Protein AF-A0A9D4RDF7-F1 (afdb_monomer)

Radius of gyration: 35.76 Å; Cα contacts (8 Å, |Δi|>4): 966; chains: 1; bounding box: 100×53×99 Å

Foldseek 3Di:
DDDKPKQKDKDWFDFLQWAKDATPVDRQWMKTGHRNQFDDDPDRGWIKIKMWIADDVVLVLLLFADPKDKWTKIFIDTPPGWTPFFIKTKTFQTCPPVDQADLVQKWKKWDFPPPPDPLQIDTCSVVQNSVQSVVCSVVRMGIDGRDGTGTMIMMMRHDPLDPDPRVSRSVSVVVVVPPPPDPCVLQVQCLSCLQHLPPPSNVVSLPDPPHDQCDADPQQDGSLLNNLSNLNLSSNLVSLVSVHDQLGATNQQDGSLLNNLLVLNQSSNLSCVVSPNDLLRAGDPFGHGSLLSNLLNLNLSNNLVSVVSPHDQQDATLQRHGSLNSNLPRDPDLVSSLSNNVSSLVNDDLVPNDGRPNCVVVVNPAPLQVNCVSLVVDPSSPVVVQVLLLSLLVVVVVVLVVLLVLLVVDDDLLNVLLVCLQVVPVVSVVVCLVVLPNQADAGPQQDGSLLNNLLNLNLVSNLSSLVSPRDQAGATNQQDGSLLNNLLVLNQNSNVSSLVSPYDQCGAGSNRDGSLSSNVSSVSVVSNVVSVVSVVVVVVVVVVVVVVVVCVVVVDDDPPCCVVVVVVVVVD

Solvent-accessible surface area (backbone atoms only — not comparable to full-atom values): 30983 Å² total; per-residue (Å²): 132,82,85,80,70,63,43,77,46,69,53,76,70,34,45,53,74,28,53,75,49,68,45,86,83,41,80,68,30,36,39,37,31,49,62,47,24,43,80,89,55,102,56,79,55,48,42,39,36,42,34,39,33,72,54,63,58,70,60,38,18,40,69,59,22,81,80,24,32,56,20,55,37,36,36,43,45,52,66,96,58,70,48,72,36,43,37,40,36,34,39,51,42,40,63,58,90,77,56,92,62,57,47,82,29,54,42,36,36,38,24,59,67,85,56,100,54,89,58,56,41,38,75,43,41,79,77,63,29,70,70,48,41,44,52,14,51,76,68,35,42,37,73,42,61,81,54,48,73,44,26,37,36,37,34,37,29,32,67,80,67,57,90,50,64,27,59,47,51,22,51,56,60,48,56,71,72,58,78,57,96,51,98,56,52,67,51,51,50,30,37,38,20,24,41,34,55,36,60,65,58,30,51,55,37,70,69,40,88,88,61,58,68,71,47,54,52,97,61,38,41,25,28,59,34,35,7,33,46,62,64,28,54,71,44,42,55,52,41,53,75,71,62,45,71,68,82,53,50,22,71,90,19,43,30,29,59,34,40,12,27,44,74,46,39,44,71,49,42,51,53,44,46,76,73,66,45,67,57,62,53,59,25,72,84,72,56,49,34,29,59,53,34,8,38,55,66,55,27,56,71,40,42,51,52,41,50,76,69,64,36,73,64,82,53,55,40,97,85,51,51,32,53,69,53,46,35,66,70,51,42,87,50,67,68,57,35,50,53,47,50,52,58,47,57,72,72,51,64,73,92,73,68,78,75,45,72,70,42,49,76,73,69,44,89,30,67,22,41,56,50,50,52,57,40,62,72,40,80,83,32,58,79,50,44,56,68,54,49,44,54,52,48,57,50,50,57,55,53,49,51,56,37,58,53,41,54,75,76,49,69,69,70,60,26,50,50,38,48,26,32,51,75,61,41,61,71,61,44,54,63,49,59,78,52,65,81,60,53,76,44,61,44,98,34,37,41,35,42,60,45,35,11,33,67,56,57,38,51,72,56,42,54,51,43,49,76,71,67,36,67,56,74,50,46,28,78,59,35,48,32,36,52,32,42,12,31,58,71,61,33,56,66,50,36,54,51,39,51,74,72,65,36,67,69,82,51,50,22,46,70,36,46,31,27,50,49,39,6,52,67,70,64,34,56,69,49,31,49,51,54,51,52,51,52,51,53,50,52,52,50,56,52,50,51,53,53,50,58,50,36,70,74,64,77,55,87,68,92,79,52,60,70,64,53,52,55,54,67,74,74,112

Sequence (572 aa):
MDYDEVDIQAVRFLTSDGGTILSSLFPEISCEMPPGTFTSGSRSFCRVSLQVTNTDQSMVRQFMGNDAFVSPLILMEPLRRKFHAAPVIRLPLPGFGLHKIDPKSVRVLISVTGSSECNDWQDITSVVGESAVAKAAESGVILLCNVIVSGRFAVVCCDNSIMDVAETMSEMMTSRLDKSDTADQPHLDLLHAAHGGDLTALRACLASEGMDINFTNKSGQSALHLACSAGHQAIVQELLKAKADMTLISQKGNAAIHLACFHGYKEIVELLLDNGCDVNIPSKHSCFPPLYAAILETHCEVVEVLLSRGASVTWSSPDGLSLLLVAVFTTYDREKTIAILQLLLEKLDITKLEISPELKDKGFSYHGEALLHSVCTRQAAKDLIGPVRLKLANQSASLLQDDMATCEKEDGDFRKLLTACKEGNMDEIILFLENGELINRLTKGCVSCLHCACASGHMDIVEKLLKAGANVNTLTQYGFSCLYIASSAGFTDVVKMLLKAGANTDTLTHMGLTSSDIATEMGYMNIVAIIKDYMIRNEYMKTSRKSINTTEKTGKVKDKDDMAVKKCCALI

pLDDT: mean 78.2, std 16.08, range [26.44, 98.06]

Nearest PDB structures (foldseek):
  5le7-assembly1_A  TM=4.866E-01  e=1.436E-15  synthetic construct
  5ooy-assembly2_E  TM=9.410E-01  e=7.006E-09  synthetic construct
  8rci-assembly1_E  TM=9.608E-01  e=1.690E-07  synthetic construct
  8hkh-assembly2_D  TM=9.426E-01  e=1.765E-07  synthetic construct
  5hry-assembly2_E  TM=9.313E-01  e=6.695E-07  synthetic construct

InterPro domains:
  IPR000906 ZU5 domain [PS51145] (8-148)
  IPR002110 Ankyrin repeat [PF12796] (190-281)
  IPR002110 Ankyrin repeat [PF12796] (417-506)
  IPR002110 Ankyrin repeat [PR01415] (220-235)
  IPR002110 Ankyrin repeat [PR01415] (268-282)
  IPR002110 Ankyrin repeat [PS50088] (219-251)
  IPR002110 Ankyrin repeat [PS50088] (252-284)
  IPR002110 Ankyrin repeat [PS50088] (450-477)
  IPR002110 Ankyrin repeat [PS50088] (478-510)
  IPR002110 Ankyrin repeat [SM00248] (219-248)
  IPR002110 Ankyrin repeat [SM00248] (252-281)
  IPR002110 Ankyrin repeat [SM00248] (286-315)
  IPR002110 Ankyrin repeat [SM00248] (319-352)
  IPR002110 Ankyrin repeat [SM00248] (445-474)
  IPR002110 Ankyrin repeat [SM00248] (478-507)
  IPR036770 Ankyrin repeat-containing domain superfamily [G3DSA:1.25.40.20] (187-379)
  IPR036770 Ankyrin repeat-containing domain superfamily [G3DSA:1.25.40.20] (380-566)
  IPR036770 Ankyrin repeat-containing domain superfamily [SSF48403] (190-533)
  IPR039323 Ankyrin repeat domain-containing protein 45/46/60 [PTHR22677] (192-282)

Structure (mmCIF, N/CA/C/O backbone):
data_AF-A0A9D4RDF7-F1
#
_entry.id   AF-A0A9D4RDF7-F1
#
loop_
_atom_site.group_PDB
_atom_site.id
_atom_site.type_symbol
_atom_site.label_atom_id
_atom_site.label_alt_id
_atom_site.label_comp_id
_atom_site.label_asym_id
_atom_site.label_entity_id
_atom_site.label_seq_id
_atom_site.pdbx_PDB_ins_code
_atom_site.Cartn_x
_atom_site.Cartn_y
_atom_site.Cartn_z
_atom_site.occupancy
_atom_site.B_iso_or_equiv
_atom_site.auth_seq_id
_atom_site.auth_comp_id
_atom_site.auth_asym_id
_atom_site.auth_atom_id
_atom_site.pdbx_PDB_model_num
ATOM 1 N N . MET A 1 1 ? 29.448 5.415 -40.441 1.00 26.48 1 MET A N 1
ATOM 2 C CA . MET A 1 1 ? 30.619 6.313 -40.362 1.00 26.48 1 MET A CA 1
ATOM 3 C C . MET A 1 1 ? 31.426 5.862 -39.164 1.00 26.48 1 MET A C 1
ATOM 5 O O . MET A 1 1 ? 30.834 5.258 -38.281 1.00 26.48 1 MET A O 1
ATOM 9 N N . ASP A 1 2 ? 32.738 6.016 -39.246 1.00 26.44 2 ASP A N 1
ATOM 10 C CA . ASP A 1 2 ? 33.758 5.135 -38.675 1.00 26.44 2 ASP A CA 1
ATOM 11 C C . ASP A 1 2 ? 33.633 4.750 -37.190 1.00 26.44 2 ASP A C 1
ATOM 13 O O . ASP A 1 2 ? 33.156 5.503 -36.345 1.00 26.44 2 ASP A O 1
ATOM 17 N N . TYR A 1 3 ? 34.072 3.518 -36.921 1.00 33.78 3 TYR A N 1
ATOM 18 C CA . TYR A 1 3 ? 34.198 2.896 -35.605 1.00 33.78 3 TYR A CA 1
ATOM 19 C C . TYR A 1 3 ? 35.203 3.658 -34.723 1.00 33.78 3 TYR A C 1
ATOM 21 O O . TYR A 1 3 ? 36.309 3.948 -35.167 1.00 33.78 3 TYR A O 1
ATOM 29 N N . ASP A 1 4 ? 34.825 3.892 -33.461 1.00 46.47 4 ASP A N 1
ATOM 30 C CA . ASP A 1 4 ? 35.713 4.152 -32.318 1.00 46.47 4 ASP A CA 1
ATOM 31 C C . ASP A 1 4 ? 36.820 5.210 -32.528 1.00 46.47 4 ASP A C 1
ATOM 33 O O . ASP A 1 4 ? 38.013 4.918 -32.421 1.00 46.47 4 ASP A O 1
ATOM 37 N N . GLU A 1 5 ? 36.451 6.478 -32.742 1.00 54.50 5 GLU A N 1
ATOM 38 C CA . GLU A 1 5 ? 37.408 7.570 -32.518 1.00 54.50 5 GLU A CA 1
ATOM 39 C C . GLU A 1 5 ? 37.718 7.680 -31.014 1.00 54.50 5 GLU A C 1
ATOM 41 O O . GLU A 1 5 ? 36.920 8.177 -30.213 1.00 54.50 5 GLU A O 1
ATOM 46 N N . VAL A 1 6 ? 38.889 7.170 -30.623 1.00 60.66 6 VAL A N 1
ATOM 47 C CA . VAL A 1 6 ? 39.437 7.298 -29.269 1.00 60.66 6 VAL A CA 1
ATOM 48 C C . VAL A 1 6 ? 40.504 8.389 -29.271 1.00 60.66 6 VAL A C 1
ATOM 50 O O . VAL A 1 6 ? 41.552 8.244 -29.903 1.00 60.66 6 VAL A O 1
ATOM 53 N N . ASP A 1 7 ? 40.273 9.463 -28.517 1.00 67.81 7 ASP A N 1
ATOM 54 C CA . ASP A 1 7 ? 41.298 10.469 -28.243 1.00 67.81 7 ASP A CA 1
ATOM 55 C C . ASP A 1 7 ? 42.196 9.966 -27.114 1.00 67.81 7 ASP A C 1
ATOM 57 O O . ASP A 1 7 ? 41.803 9.975 -25.945 1.00 67.81 7 ASP A O 1
ATOM 61 N N . ILE A 1 8 ? 43.401 9.499 -27.435 1.00 64.94 8 ILE A N 1
ATOM 62 C CA . ILE A 1 8 ? 44.382 9.103 -26.419 1.00 64.94 8 ILE A CA 1
ATOM 63 C C . ILE A 1 8 ? 45.404 10.219 -26.274 1.00 64.94 8 ILE A C 1
ATOM 65 O O . ILE A 1 8 ? 46.419 10.262 -26.973 1.00 64.94 8 ILE A O 1
ATOM 69 N N . GLN A 1 9 ? 45.183 11.086 -25.290 1.00 64.56 9 GLN A N 1
ATOM 70 C CA . GLN A 1 9 ? 46.132 12.126 -24.939 1.00 64.56 9 GLN A CA 1
ATOM 71 C C . GLN A 1 9 ? 46.898 11.759 -23.674 1.00 64.56 9 GLN A C 1
ATOM 73 O O . GLN A 1 9 ? 46.392 11.746 -22.551 1.00 64.56 9 GLN A O 1
ATOM 78 N N . ALA A 1 10 ? 48.185 11.476 -23.845 1.00 56.06 10 ALA A N 1
ATOM 79 C CA . ALA A 1 10 ? 49.094 11.295 -22.726 1.00 56.06 10 ALA A CA 1
ATOM 80 C C . ALA A 1 10 ? 49.930 12.560 -22.534 1.00 56.06 10 ALA A C 1
ATOM 82 O O . ALA A 1 10 ? 50.940 12.742 -23.217 1.00 56.06 10 ALA A O 1
ATOM 83 N N . VAL A 1 11 ? 49.571 13.394 -21.558 1.00 56.69 11 VAL A N 1
ATOM 84 C CA . VAL A 1 11 ? 50.439 14.503 -21.158 1.00 56.69 11 VAL A CA 1
ATOM 85 C C . VAL A 1 11 ? 51.550 13.943 -20.278 1.00 56.69 11 VAL A C 1
ATOM 87 O O . VAL A 1 11 ? 51.350 13.412 -19.180 1.00 56.69 11 VAL A O 1
ATOM 90 N N . ARG A 1 12 ? 52.771 14.009 -20.806 1.00 52.28 12 ARG A N 1
ATOM 91 C CA . ARG A 1 12 ? 53.974 13.856 -19.996 1.00 52.28 12 ARG A CA 1
ATOM 92 C C . ARG A 1 12 ? 54.207 15.214 -19.335 1.00 52.28 12 ARG A C 1
ATOM 94 O O . ARG A 1 12 ? 54.251 16.208 -20.045 1.00 52.28 12 ARG A O 1
ATOM 101 N N . PHE A 1 13 ? 54.403 15.208 -18.018 1.00 60.50 13 PHE A N 1
ATOM 102 C CA . PHE A 1 13 ? 54.880 16.324 -17.188 1.00 60.50 13 PHE A CA 1
ATOM 103 C C . PHE A 1 13 ? 53.800 17.236 -16.592 1.00 60.50 13 PHE A C 1
ATOM 105 O O . PHE A 1 13 ? 53.484 18.291 -17.124 1.00 60.50 13 PHE A O 1
ATOM 112 N N . LEU A 1 14 ? 53.342 16.858 -15.396 1.00 59.12 14 LEU A N 1
ATOM 113 C CA . LEU A 1 14 ? 52.868 17.809 -14.391 1.00 59.12 14 LEU A CA 1
ATOM 114 C C . LEU A 1 14 ? 53.817 17.721 -13.188 1.00 59.12 14 LEU A C 1
ATOM 116 O O . LEU A 1 14 ? 54.044 16.631 -12.641 1.00 59.12 14 LEU A O 1
ATOM 120 N N . THR A 1 15 ? 54.457 18.846 -12.865 1.00 59.50 15 THR A N 1
ATOM 121 C CA . THR A 1 15 ? 55.276 19.047 -11.658 1.00 59.50 15 THR A CA 1
ATOM 122 C C . THR A 1 15 ? 54.349 19.259 -10.448 1.00 59.50 15 THR A C 1
ATOM 124 O O . THR A 1 15 ? 53.133 19.091 -10.546 1.00 59.50 15 THR A O 1
ATOM 127 N N . SER A 1 16 ? 54.890 19.631 -9.283 1.00 65.00 16 SER A N 1
ATOM 128 C CA . SER A 1 16 ? 54.091 20.079 -8.125 1.00 65.00 16 SER A CA 1
ATOM 129 C C . SER A 1 16 ? 53.174 21.273 -8.423 1.00 65.00 16 SER A C 1
ATOM 131 O O . SER A 1 16 ? 52.273 21.554 -7.634 1.00 65.00 16 SER A O 1
ATOM 133 N N . ASP A 1 17 ? 53.395 21.950 -9.549 1.00 69.12 17 ASP A N 1
ATOM 134 C CA . ASP A 1 17 ? 52.782 23.231 -9.900 1.00 69.12 17 ASP A CA 1
ATOM 135 C C . ASP A 1 17 ? 51.428 23.068 -10.611 1.00 69.12 17 ASP A C 1
ATOM 137 O O . ASP A 1 17 ? 50.749 24.058 -10.871 1.00 69.12 17 ASP A O 1
ATOM 141 N N . GLY A 1 18 ? 51.008 21.826 -10.884 1.00 75.06 18 GLY A N 1
ATOM 142 C CA . GLY A 1 18 ? 49.743 21.538 -11.557 1.00 75.06 18 GLY A CA 1
ATOM 143 C C . GLY A 1 18 ? 49.812 21.695 -13.080 1.00 75.06 18 GLY A C 1
ATOM 144 O O . GLY A 1 18 ? 50.894 21.664 -13.669 1.00 75.06 18 GLY A O 1
ATOM 145 N N . GLY A 1 19 ? 48.647 21.804 -13.725 1.00 81.25 19 GLY A N 1
ATOM 146 C CA . GLY A 1 19 ? 48.499 22.056 -15.165 1.00 81.25 19 GLY A CA 1
ATOM 147 C C . GLY A 1 19 ? 47.241 21.436 -15.781 1.00 81.25 19 GLY A C 1
ATOM 148 O O . GLY A 1 19 ? 46.501 20.717 -15.113 1.00 81.25 19 GLY A O 1
ATOM 149 N N . THR A 1 20 ? 46.997 21.721 -17.062 1.00 84.06 20 THR A N 1
ATOM 150 C CA . THR A 1 20 ? 45.722 21.420 -17.739 1.00 84.06 20 THR A CA 1
ATOM 151 C C . THR A 1 20 ? 45.911 20.481 -18.928 1.00 84.06 20 THR A C 1
ATOM 153 O O . THR A 1 20 ? 46.831 20.654 -19.726 1.00 84.06 20 THR A O 1
ATOM 156 N N . ILE A 1 21 ? 45.014 19.505 -19.067 1.00 84.69 21 ILE A N 1
ATOM 157 C CA . ILE A 1 21 ? 44.906 18.598 -20.216 1.00 84.69 21 ILE A CA 1
ATOM 158 C C . ILE A 1 21 ? 43.599 18.913 -20.956 1.00 84.69 21 ILE A C 1
ATOM 160 O O . ILE A 1 21 ? 42.566 19.078 -20.311 1.00 84.69 21 ILE A O 1
ATOM 164 N N . LEU A 1 22 ? 43.636 19.014 -22.286 1.00 83.88 22 LEU A N 1
ATOM 165 C CA . LEU A 1 22 ? 42.502 19.402 -23.136 1.00 83.88 22 LEU A CA 1
ATOM 166 C C . LEU A 1 22 ? 42.328 18.397 -24.270 1.00 83.88 22 LEU A C 1
ATOM 168 O O . LEU A 1 22 ? 43.238 18.283 -25.090 1.00 83.88 22 LEU A O 1
ATOM 172 N N . SER A 1 23 ? 41.167 17.741 -24.360 1.00 84.38 23 SER A N 1
ATOM 173 C CA . SER A 1 23 ? 40.896 16.799 -25.453 1.00 84.38 23 SER A CA 1
ATOM 174 C C . SER A 1 23 ? 40.931 17.502 -26.814 1.00 84.38 23 SER A C 1
ATOM 176 O O . SER A 1 23 ? 40.409 18.603 -26.984 1.00 84.38 23 SER A O 1
ATOM 178 N N . SER A 1 24 ? 41.562 16.853 -27.793 1.00 79.19 24 SER A N 1
ATOM 179 C CA . SER A 1 24 ? 41.633 17.301 -29.184 1.00 79.19 24 SER A CA 1
ATOM 180 C C . SER A 1 24 ? 40.369 16.963 -29.959 1.00 79.19 24 SER A C 1
ATOM 182 O O . SER A 1 24 ? 40.017 17.715 -30.864 1.00 79.19 24 SER A O 1
ATOM 184 N N . LEU A 1 25 ? 39.692 15.864 -29.609 1.00 76.44 25 LEU A N 1
ATOM 185 C CA . LEU A 1 25 ? 38.418 15.486 -30.228 1.00 76.44 25 LEU A CA 1
ATOM 186 C C . LEU A 1 25 ? 37.234 16.262 -29.638 1.00 76.44 25 LEU A C 1
ATOM 188 O O . LEU A 1 25 ? 36.304 16.604 -30.363 1.00 76.44 25 LEU A O 1
ATOM 192 N N . PHE A 1 26 ? 37.278 16.589 -28.342 1.00 80.75 26 PHE A N 1
ATOM 193 C CA . PHE A 1 26 ? 36.190 17.272 -27.641 1.00 80.75 26 PHE A CA 1
ATOM 194 C C . PHE A 1 26 ? 36.715 18.502 -26.882 1.00 80.75 26 PHE A C 1
ATOM 196 O O . PHE A 1 26 ? 37.079 18.385 -25.713 1.00 80.75 26 PHE A O 1
ATOM 203 N N . PRO A 1 27 ? 36.716 19.705 -27.488 1.00 80.44 27 PRO A N 1
ATOM 204 C CA . PRO A 1 27 ? 37.274 20.920 -26.873 1.00 80.44 27 PRO A CA 1
ATOM 205 C C . PRO A 1 27 ? 36.610 21.334 -25.551 1.00 80.44 27 PRO A C 1
ATOM 207 O O . PRO A 1 27 ? 37.167 22.104 -24.770 1.00 80.44 27 PRO A O 1
ATOM 210 N N . GLU A 1 28 ? 35.396 20.845 -25.303 1.00 82.62 28 GLU A N 1
ATOM 211 C CA . GLU A 1 28 ? 34.659 21.074 -24.063 1.00 82.62 28 GLU A CA 1
ATOM 212 C C . GLU A 1 28 ? 35.206 20.250 -22.892 1.00 82.62 28 GLU A C 1
ATOM 214 O O . GLU A 1 28 ? 35.034 20.656 -21.740 1.00 82.62 28 GLU A O 1
ATOM 219 N N . ILE A 1 29 ? 35.909 19.152 -23.191 1.00 87.94 29 ILE A N 1
ATOM 220 C CA . ILE A 1 29 ? 36.506 18.238 -22.225 1.00 87.94 29 ILE A CA 1
ATOM 221 C C . ILE A 1 29 ? 37.901 18.721 -21.829 1.00 87.94 29 ILE A C 1
ATOM 223 O O . ILE A 1 29 ? 38.834 18.774 -22.637 1.00 87.94 29 ILE A O 1
ATOM 227 N N . SER A 1 30 ? 38.057 19.018 -20.541 1.00 87.62 30 SER A N 1
ATOM 228 C CA . SER A 1 30 ? 39.335 19.414 -19.960 1.00 87.62 30 SER A CA 1
ATOM 229 C C . SER A 1 30 ? 39.527 18.836 -18.567 1.00 87.62 30 SER A C 1
ATOM 231 O O . SER A 1 30 ? 38.574 18.518 -17.860 1.00 87.62 30 SER A O 1
ATOM 233 N N . CYS A 1 31 ? 40.781 18.703 -18.160 1.00 87.75 31 CYS A N 1
ATOM 234 C CA . CYS A 1 31 ? 41.140 18.368 -16.797 1.00 87.75 31 CYS A CA 1
ATOM 235 C C . CYS A 1 31 ? 42.210 19.335 -16.305 1.00 87.75 31 CYS A C 1
ATOM 237 O O . CYS A 1 31 ? 43.339 19.313 -16.793 1.00 87.75 31 CYS A O 1
ATOM 239 N N . GLU A 1 32 ? 41.868 20.157 -15.322 1.00 87.62 32 GLU A N 1
ATOM 240 C CA . GLU A 1 32 ? 42.784 21.078 -14.659 1.00 87.62 32 GLU A CA 1
ATOM 241 C C . GLU A 1 32 ? 43.248 20.477 -13.332 1.00 87.62 32 GLU A C 1
ATOM 243 O O . GLU A 1 32 ? 42.449 20.065 -12.496 1.00 87.62 32 GLU A O 1
ATOM 248 N N . MET A 1 33 ? 44.557 20.392 -13.138 1.00 86.00 33 MET A N 1
ATOM 249 C CA . MET A 1 33 ? 45.162 19.871 -11.918 1.00 86.00 33 MET A CA 1
ATOM 250 C C . MET A 1 33 ? 45.736 21.045 -11.130 1.00 86.00 33 MET A C 1
ATOM 252 O O . MET A 1 33 ? 46.712 21.639 -11.593 1.00 86.00 33 MET A O 1
ATOM 256 N N . PRO A 1 34 ? 45.174 21.401 -9.963 1.00 83.62 34 PRO A N 1
ATOM 257 C CA . PRO A 1 34 ? 45.711 22.489 -9.156 1.00 83.62 34 PRO A CA 1
ATOM 258 C C . PRO A 1 34 ? 47.101 22.143 -8.584 1.00 83.62 34 PRO A C 1
ATOM 260 O O . PRO A 1 34 ? 47.472 20.962 -8.493 1.00 83.62 34 PRO A O 1
ATOM 263 N N . PRO A 1 35 ? 47.885 23.143 -8.145 1.00 81.25 35 PRO A N 1
ATOM 264 C CA . PRO A 1 35 ? 49.130 22.899 -7.424 1.00 81.25 35 PRO A CA 1
ATOM 265 C C . PRO A 1 35 ? 48.913 21.969 -6.222 1.00 81.25 35 PRO A C 1
ATOM 267 O O . PRO A 1 35 ? 47.917 22.076 -5.507 1.00 81.25 35 PRO A O 1
ATOM 270 N N . GLY A 1 36 ? 49.837 21.035 -5.992 1.00 75.69 36 GLY A N 1
ATOM 271 C CA . GLY A 1 36 ? 49.712 20.044 -4.913 1.00 75.69 36 GLY A CA 1
ATOM 272 C C . GLY A 1 36 ? 48.835 18.825 -5.234 1.00 75.69 36 GLY A C 1
ATOM 273 O O . GLY A 1 36 ? 48.702 17.944 -4.385 1.00 75.69 36 GLY A O 1
ATOM 274 N N . THR A 1 37 ? 48.316 18.700 -6.465 1.00 76.12 37 THR A N 1
ATOM 275 C CA . THR A 1 37 ? 47.620 17.481 -6.937 1.00 76.12 37 THR A CA 1
ATOM 276 C C . THR A 1 37 ? 48.468 16.214 -6.748 1.00 76.12 37 THR A C 1
ATOM 278 O O . THR A 1 37 ? 47.931 15.148 -6.438 1.00 76.12 37 THR A O 1
ATOM 281 N N . PHE A 1 38 ? 49.799 16.324 -6.848 1.00 75.81 38 PHE A N 1
ATOM 282 C CA . PHE A 1 38 ? 50.747 15.242 -6.571 1.00 75.81 38 PHE A CA 1
ATOM 283 C C . PHE A 1 38 ? 51.776 15.650 -5.512 1.00 75.81 38 PHE A C 1
ATOM 285 O O . PHE A 1 38 ? 52.285 16.769 -5.522 1.00 75.81 38 PHE A O 1
ATOM 292 N N . THR A 1 39 ? 52.154 14.714 -4.638 1.00 68.69 39 THR A N 1
ATOM 293 C CA . THR A 1 39 ? 53.242 14.915 -3.670 1.00 68.69 39 THR A CA 1
ATOM 294 C C . THR A 1 39 ? 54.612 14.940 -4.361 1.00 68.69 39 THR A C 1
ATOM 296 O O . THR A 1 39 ? 54.867 14.208 -5.327 1.00 68.69 39 THR A O 1
ATOM 299 N N . SER A 1 40 ? 55.522 15.784 -3.863 1.00 60.28 40 SER A N 1
ATOM 300 C CA . SER A 1 40 ? 56.904 15.893 -4.343 1.00 60.28 40 SER A CA 1
ATOM 301 C C . SER A 1 40 ? 57.731 14.675 -3.903 1.00 60.28 40 SER A C 1
ATOM 303 O O . SER A 1 40 ? 58.421 14.697 -2.888 1.00 60.28 40 SER A O 1
ATOM 305 N N . GLY A 1 41 ? 57.621 13.567 -4.637 1.00 58.56 41 GLY A N 1
ATOM 306 C CA . GLY A 1 41 ? 58.503 12.405 -4.479 1.00 58.56 41 GLY A CA 1
ATOM 307 C C . GLY A 1 41 ? 59.862 12.588 -5.173 1.00 58.56 41 GLY A C 1
ATOM 308 O O . GLY A 1 41 ? 60.091 13.571 -5.870 1.00 58.56 41 GLY A O 1
ATOM 309 N N . SER A 1 42 ? 60.741 11.584 -5.074 1.00 51.72 42 SER A N 1
ATOM 310 C CA . SER A 1 42 ? 62.095 11.557 -5.676 1.00 51.72 42 SER A CA 1
ATOM 311 C C . SER A 1 42 ? 62.153 11.721 -7.207 1.00 51.72 42 SER A C 1
ATOM 313 O O . SER A 1 42 ? 63.232 11.891 -7.770 1.00 51.72 42 SER A O 1
ATOM 315 N N . ARG A 1 43 ? 61.004 11.681 -7.894 1.00 56.19 43 ARG A N 1
ATOM 316 C CA . ARG A 1 43 ? 60.851 12.031 -9.313 1.00 56.19 43 ARG A CA 1
ATOM 317 C C . ARG A 1 43 ? 60.029 13.312 -9.435 1.00 56.19 43 ARG A C 1
ATOM 319 O O . ARG A 1 43 ? 58.890 13.344 -8.963 1.00 56.19 43 ARG A O 1
ATOM 326 N N . SER A 1 44 ? 60.574 14.295 -10.149 1.00 59.59 44 SER A N 1
ATOM 327 C CA . SER A 1 44 ? 60.011 15.636 -10.375 1.00 59.59 44 SER A CA 1
ATOM 328 C C . SER A 1 44 ? 58.753 15.688 -11.257 1.00 59.59 44 SER A C 1
ATOM 330 O O . SER A 1 44 ? 58.251 16.775 -11.517 1.00 59.59 44 SER A O 1
ATOM 332 N N . PHE A 1 45 ? 58.228 14.550 -11.727 1.00 63.25 45 PHE A N 1
ATOM 333 C CA . PHE A 1 45 ? 57.085 14.516 -12.643 1.00 63.25 45 PHE A CA 1
ATOM 334 C C . PHE A 1 45 ? 56.164 13.306 -12.422 1.00 63.25 45 PHE A C 1
ATOM 336 O O . PHE A 1 45 ? 56.619 12.204 -12.090 1.00 63.25 45 PHE A O 1
ATOM 343 N N . CYS A 1 46 ? 54.863 13.509 -12.649 1.00 70.00 46 CYS A N 1
ATOM 344 C CA . CYS A 1 46 ? 53.859 12.456 -12.817 1.00 70.00 46 CYS A CA 1
ATOM 345 C C . CYS A 1 46 ? 53.371 12.430 -14.278 1.00 70.00 46 CYS A C 1
ATOM 347 O O . CYS A 1 46 ? 53.316 13.469 -14.939 1.00 70.00 46 CYS A O 1
ATOM 349 N N . ARG A 1 47 ? 53.060 11.237 -14.801 1.00 74.62 47 ARG A N 1
ATOM 350 C CA . ARG A 1 47 ? 52.424 11.068 -16.115 1.00 74.62 47 ARG A CA 1
ATOM 351 C C . ARG A 1 47 ? 50.945 10.810 -15.884 1.00 74.62 47 ARG A C 1
ATOM 353 O O . ARG A 1 47 ? 50.621 9.874 -15.155 1.00 74.62 47 ARG A O 1
ATOM 360 N N . VAL A 1 48 ? 50.095 11.593 -16.535 1.00 76.50 48 VAL A N 1
ATOM 361 C CA . VAL A 1 48 ? 48.646 11.400 -16.495 1.00 76.50 48 VAL A CA 1
ATOM 362 C C . VAL A 1 48 ? 48.147 11.167 -17.912 1.00 76.50 48 VAL A C 1
ATOM 364 O O . VAL A 1 48 ? 48.523 11.888 -18.837 1.00 76.50 48 VAL A O 1
ATOM 367 N N . SER A 1 49 ? 47.358 10.115 -18.093 1.00 79.88 49 SER A N 1
ATOM 368 C CA . SER A 1 49 ? 46.640 9.863 -19.340 1.00 79.88 49 SER A CA 1
ATOM 369 C C . SER A 1 49 ? 45.201 10.331 -19.215 1.00 79.88 49 SER A C 1
ATOM 371 O O . SER A 1 49 ? 44.528 9.981 -18.246 1.00 79.88 49 SER A O 1
ATOM 373 N N . LEU A 1 50 ? 44.760 11.089 -20.217 1.00 83.75 50 LEU A N 1
ATOM 374 C CA . LEU A 1 50 ? 43.365 11.390 -20.491 1.00 83.75 50 LEU A CA 1
ATOM 375 C C . LEU A 1 50 ? 42.986 10.617 -21.756 1.00 83.75 50 LEU A C 1
ATOM 377 O O . LEU A 1 50 ? 43.555 10.857 -22.821 1.00 83.75 50 LEU A O 1
ATOM 381 N N . GLN A 1 51 ? 42.076 9.660 -21.632 1.00 86.00 51 GLN A N 1
ATOM 382 C CA . GLN A 1 51 ? 41.496 8.986 -22.790 1.00 86.00 51 GLN A CA 1
ATOM 383 C C . GLN A 1 51 ? 40.038 9.397 -22.895 1.00 86.00 51 GLN A C 1
ATOM 385 O O . GLN A 1 51 ? 39.313 9.318 -21.904 1.00 86.00 51 GLN A O 1
ATOM 390 N N . VAL A 1 52 ? 39.614 9.829 -24.077 1.00 86.06 52 VAL A N 1
ATOM 391 C CA . VAL A 1 52 ? 38.219 10.172 -24.347 1.00 86.06 52 VAL A CA 1
ATOM 392 C C . VAL A 1 52 ? 37.695 9.243 -25.426 1.00 86.06 52 VAL A C 1
ATOM 394 O O . VAL A 1 52 ? 38.299 9.112 -26.485 1.00 86.06 52 VAL A O 1
ATOM 397 N N . THR A 1 53 ? 36.591 8.562 -25.141 1.00 85.06 53 THR A N 1
ATOM 398 C CA . THR A 1 53 ? 35.939 7.636 -26.074 1.00 85.06 53 THR A CA 1
ATOM 399 C C . THR A 1 53 ? 34.513 8.095 -26.306 1.00 85.06 53 THR A C 1
ATOM 401 O O . THR A 1 53 ? 33.790 8.363 -25.347 1.00 85.06 53 THR A O 1
ATOM 404 N N . ASN A 1 54 ? 34.094 8.192 -27.565 1.00 84.19 54 ASN A N 1
ATOM 405 C CA . ASN A 1 54 ? 32.714 8.549 -27.869 1.00 84.19 54 ASN A CA 1
ATOM 406 C C . ASN A 1 54 ? 31.745 7.427 -27.445 1.00 84.19 54 ASN A C 1
ATOM 408 O O . ASN A 1 54 ? 32.051 6.240 -27.589 1.00 84.19 54 ASN A O 1
ATOM 412 N N . THR A 1 55 ? 30.567 7.798 -26.945 1.00 84.88 55 THR A N 1
ATOM 413 C CA . THR A 1 55 ? 29.537 6.835 -26.528 1.00 84.88 55 THR A CA 1
ATOM 414 C C . THR A 1 55 ? 28.529 6.644 -27.657 1.00 84.88 55 THR A C 1
ATOM 416 O O . THR A 1 55 ? 27.975 7.618 -28.170 1.00 84.88 55 THR A O 1
ATOM 419 N N . ASP A 1 56 ? 28.282 5.389 -28.047 1.00 83.88 56 ASP A N 1
ATOM 420 C CA . ASP A 1 56 ? 27.299 5.061 -29.086 1.00 83.88 56 ASP A CA 1
ATOM 421 C C . ASP A 1 56 ? 25.883 5.330 -28.570 1.00 83.88 56 ASP A C 1
ATOM 423 O O . ASP A 1 56 ? 25.340 4.568 -27.771 1.00 83.88 56 ASP A O 1
ATOM 427 N N . GLN A 1 57 ? 25.279 6.417 -29.047 1.00 84.00 57 GLN A N 1
ATOM 428 C CA . GLN A 1 57 ? 23.945 6.830 -28.620 1.00 84.00 57 GLN A CA 1
ATOM 429 C C . GLN A 1 57 ? 22.853 5.836 -29.045 1.00 84.00 57 GLN A C 1
ATOM 431 O O . GLN A 1 57 ? 21.789 5.817 -28.437 1.00 84.00 57 GLN A O 1
ATOM 436 N N . SER A 1 58 ? 23.086 4.989 -30.054 1.00 78.06 58 SER A N 1
ATOM 437 C CA . SER A 1 58 ? 22.124 3.944 -30.443 1.00 78.06 58 SER A CA 1
ATOM 438 C C . SER A 1 58 ? 22.029 2.874 -29.356 1.00 78.06 58 SER A C 1
ATOM 440 O O . SER A 1 58 ? 20.936 2.468 -28.972 1.00 78.06 58 SER A O 1
ATOM 442 N N . MET A 1 59 ? 23.182 2.488 -28.807 1.00 78.81 59 MET A N 1
ATOM 443 C CA . MET A 1 59 ? 23.291 1.575 -27.671 1.00 78.81 59 MET A CA 1
ATOM 444 C C . MET A 1 59 ? 22.738 2.208 -26.391 1.00 78.81 59 MET A C 1
ATOM 446 O O . MET A 1 59 ? 22.019 1.550 -25.650 1.00 78.81 59 MET A O 1
ATOM 450 N N . VAL A 1 60 ? 22.983 3.501 -26.159 1.00 82.94 60 VAL A N 1
ATOM 451 C CA . VAL A 1 60 ? 22.354 4.220 -25.036 1.00 82.94 60 VAL A CA 1
ATOM 452 C C . VAL A 1 60 ? 20.834 4.111 -25.111 1.00 82.94 60 VAL A C 1
ATOM 454 O O . VAL A 1 60 ? 20.209 3.741 -24.126 1.00 82.94 60 VAL A O 1
ATOM 457 N N . ARG A 1 61 ? 20.232 4.356 -26.280 1.00 80.31 61 ARG A N 1
ATOM 458 C CA . ARG A 1 61 ? 18.771 4.275 -26.433 1.00 80.31 61 ARG A CA 1
ATOM 459 C C . ARG A 1 61 ? 18.215 2.875 -26.201 1.00 80.31 61 ARG A C 1
ATOM 461 O O . ARG A 1 61 ? 17.127 2.738 -25.654 1.00 80.31 61 ARG A O 1
ATOM 468 N N . GLN A 1 62 ? 18.966 1.849 -26.589 1.00 74.75 62 GLN A N 1
ATOM 469 C CA . GLN A 1 62 ? 18.601 0.451 -26.365 1.00 74.75 62 GLN A CA 1
ATOM 470 C C . GLN A 1 62 ? 18.534 0.098 -24.870 1.00 74.75 62 GLN A C 1
ATOM 472 O O . GLN A 1 62 ? 17.647 -0.645 -24.461 1.00 74.75 62 GLN A O 1
ATOM 477 N N . PHE A 1 63 ? 19.461 0.627 -24.067 1.00 75.94 63 PHE A N 1
ATOM 478 C CA . PHE A 1 63 ? 19.582 0.296 -22.643 1.00 75.94 63 PHE A CA 1
ATOM 479 C C . PHE A 1 63 ? 18.911 1.296 -21.702 1.00 75.94 63 PHE A C 1
ATOM 481 O O . PHE A 1 63 ? 18.599 0.932 -20.583 1.00 75.94 63 PHE A O 1
ATOM 488 N N . MET A 1 64 ? 18.733 2.551 -22.110 1.00 79.06 64 MET A N 1
ATOM 489 C CA . MET A 1 64 ? 18.255 3.638 -21.244 1.00 79.06 64 MET A CA 1
ATOM 490 C C . MET A 1 64 ? 17.022 4.359 -21.817 1.00 79.06 64 MET A C 1
ATOM 492 O O . MET A 1 64 ? 16.533 5.313 -21.218 1.00 79.06 64 MET A O 1
ATOM 496 N N . GLY A 1 65 ? 16.504 3.919 -22.967 1.00 76.69 65 GLY A N 1
ATOM 497 C CA . GLY A 1 65 ? 15.334 4.505 -23.621 1.00 76.69 65 GLY A CA 1
ATOM 498 C C . GLY A 1 65 ? 15.659 5.658 -24.579 1.00 76.69 65 GLY A C 1
ATOM 499 O O . GLY A 1 65 ? 16.751 6.223 -24.590 1.00 76.69 65 GLY A O 1
ATOM 500 N N . ASN A 1 66 ? 14.687 6.015 -25.423 1.00 77.56 66 ASN A N 1
ATOM 501 C CA . ASN A 1 66 ? 14.893 6.932 -26.556 1.00 77.56 66 ASN A CA 1
ATOM 502 C C . ASN A 1 66 ? 15.312 8.360 -26.173 1.00 77.56 66 ASN A C 1
ATOM 504 O O . ASN A 1 66 ? 16.002 9.013 -26.960 1.00 77.56 66 ASN A O 1
ATOM 508 N N . ASP A 1 67 ? 14.922 8.818 -24.983 1.00 78.25 67 ASP A N 1
ATOM 509 C CA . ASP A 1 67 ? 15.214 10.164 -24.479 1.00 78.25 67 ASP A CA 1
ATOM 510 C C . ASP A 1 67 ? 16.512 10.231 -23.655 1.00 78.25 67 ASP A C 1
ATOM 512 O O . ASP A 1 67 ? 16.865 11.294 -23.138 1.00 78.25 67 ASP A O 1
ATOM 516 N N . ALA A 1 68 ? 17.238 9.113 -23.530 1.00 85.69 68 ALA A N 1
ATOM 517 C CA . ALA A 1 68 ? 18.495 9.062 -22.804 1.00 85.69 68 ALA A CA 1
ATOM 518 C C . ALA A 1 68 ? 19.701 9.418 -23.684 1.00 85.69 68 ALA A C 1
ATOM 520 O O . ALA A 1 68 ? 19.822 8.987 -24.834 1.00 85.69 68 ALA A O 1
ATOM 521 N N . PHE A 1 69 ? 20.639 10.166 -23.104 1.00 89.62 69 PHE A N 1
ATOM 522 C CA . PHE A 1 69 ? 21.904 10.535 -23.731 1.00 89.62 69 PHE A CA 1
ATOM 523 C C . PHE A 1 69 ? 23.061 10.369 -22.750 1.00 89.62 69 PHE A C 1
ATOM 525 O O . PHE A 1 69 ? 22.946 10.706 -21.572 1.00 89.62 69 PHE A O 1
ATOM 532 N N . VAL A 1 70 ? 24.210 9.916 -23.250 1.00 90.94 70 VAL A N 1
ATOM 533 C CA . VAL A 1 70 ? 25.432 9.768 -22.443 1.00 90.94 70 VAL A CA 1
ATOM 534 C C . VAL A 1 70 ? 26.561 10.584 -23.052 1.00 90.94 70 VAL A C 1
ATOM 536 O O . VAL A 1 70 ? 26.768 10.558 -24.266 1.00 90.94 70 VAL A O 1
ATOM 539 N N . SER A 1 71 ? 27.298 11.320 -22.220 1.00 91.50 71 SER A N 1
ATOM 540 C CA . SER A 1 71 ? 28.482 12.070 -22.643 1.00 91.50 71 SER A CA 1
ATOM 541 C C . SER A 1 71 ? 29.565 11.125 -23.184 1.00 91.50 71 SER A C 1
ATOM 543 O O . SER A 1 71 ? 29.525 9.918 -22.924 1.00 91.50 71 SER A O 1
ATOM 545 N N . PRO A 1 72 ? 30.596 11.636 -23.876 1.00 89.31 72 PRO A N 1
ATOM 546 C CA . PRO A 1 72 ? 31.808 10.858 -24.099 1.00 89.31 72 PRO A CA 1
ATOM 547 C C . PRO A 1 72 ? 32.366 10.326 -22.771 1.00 89.31 72 PRO A C 1
ATOM 549 O O . PRO A 1 72 ? 32.307 11.007 -21.741 1.00 89.31 72 PRO A O 1
ATOM 552 N N . LEU A 1 73 ? 32.900 9.108 -22.806 1.00 88.62 73 LEU A N 1
ATOM 553 C CA . LEU A 1 73 ? 33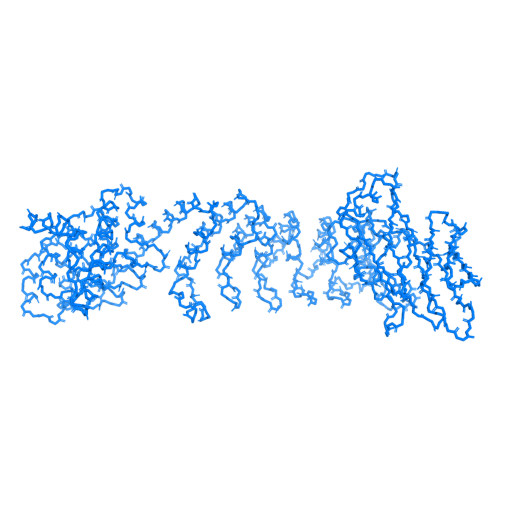.556 8.469 -21.673 1.00 88.62 73 LEU A CA 1
ATOM 554 C C . LEU A 1 73 ? 34.946 9.059 -21.491 1.00 88.62 73 LEU A C 1
ATOM 556 O O . LEU A 1 73 ? 35.751 9.042 -22.423 1.00 88.62 73 LEU A O 1
ATOM 560 N N . ILE A 1 74 ? 35.253 9.513 -20.279 1.00 88.06 74 ILE A N 1
ATOM 561 C CA . ILE A 1 74 ? 36.579 10.029 -19.939 1.00 88.06 74 ILE A CA 1
ATOM 562 C C . ILE A 1 74 ? 37.269 9.074 -18.980 1.00 88.06 74 ILE A C 1
ATOM 564 O O . ILE A 1 74 ? 36.803 8.897 -17.863 1.00 88.06 74 ILE A O 1
ATOM 568 N N . LEU A 1 75 ? 38.418 8.525 -19.362 1.00 86.25 75 LEU A N 1
ATOM 569 C CA . LEU A 1 75 ? 39.319 7.821 -18.455 1.00 86.25 75 LEU A CA 1
ATOM 570 C C . LEU A 1 75 ? 40.474 8.738 -18.055 1.00 86.25 75 LEU A C 1
ATOM 572 O O . LEU A 1 75 ? 41.257 9.169 -18.904 1.00 86.25 75 LEU A O 1
ATOM 576 N N . MET A 1 76 ? 40.607 8.985 -16.752 1.00 82.94 76 MET A N 1
ATOM 577 C CA . MET A 1 76 ? 41.726 9.734 -16.189 1.00 82.94 76 MET A CA 1
ATOM 578 C C . MET A 1 76 ? 42.564 8.839 -15.275 1.00 82.94 76 MET A C 1
ATOM 580 O O . MET A 1 76 ? 42.112 8.424 -14.206 1.00 82.94 76 MET A O 1
ATOM 584 N N . GLU A 1 77 ? 43.814 8.584 -15.668 1.00 79.81 77 GLU A N 1
ATOM 585 C CA . GLU A 1 77 ? 44.714 7.690 -14.930 1.00 79.81 77 GLU A CA 1
ATOM 586 C C . GLU A 1 77 ? 46.088 8.330 -14.660 1.00 79.81 77 GLU A C 1
ATOM 588 O O . GLU A 1 77 ? 46.885 8.539 -15.584 1.00 79.81 77 GLU A O 1
ATOM 593 N N . PRO A 1 78 ? 46.419 8.625 -13.389 1.00 76.12 78 PRO A N 1
ATOM 594 C CA . PRO A 1 78 ? 47.773 8.961 -12.977 1.00 76.12 78 PRO A CA 1
ATOM 595 C C . PRO A 1 78 ? 48.622 7.686 -12.860 1.00 76.12 78 PRO A C 1
ATOM 597 O O . PRO A 1 78 ? 48.352 6.784 -12.066 1.00 76.12 78 PRO A O 1
ATOM 600 N N . LEU A 1 79 ? 49.713 7.600 -13.622 1.00 70.38 79 LEU A N 1
ATOM 601 C CA . LEU A 1 79 ? 50.555 6.407 -13.631 1.00 70.38 79 LEU A CA 1
ATOM 602 C C . LEU A 1 79 ? 51.295 6.246 -12.289 1.00 70.38 79 LEU A C 1
ATOM 604 O O . LEU A 1 79 ? 52.206 7.018 -11.972 1.00 70.38 79 LEU A O 1
ATOM 608 N N . ARG A 1 80 ? 50.961 5.184 -11.539 1.00 67.44 80 ARG A N 1
ATOM 609 C CA . ARG A 1 80 ? 51.613 4.776 -10.272 1.00 67.44 80 ARG A CA 1
ATOM 610 C C . ARG A 1 80 ? 51.549 5.825 -9.143 1.00 67.44 80 ARG A C 1
ATOM 612 O O . ARG A 1 80 ? 52.400 5.800 -8.254 1.00 67.44 80 ARG A O 1
ATOM 619 N N . ARG A 1 81 ? 50.582 6.750 -9.164 1.00 72.44 81 ARG A N 1
ATOM 620 C CA . ARG A 1 81 ? 50.337 7.736 -8.088 1.00 72.44 81 ARG A CA 1
ATOM 621 C C . ARG A 1 81 ? 48.836 7.876 -7.817 1.00 72.44 81 ARG A C 1
ATOM 623 O O . ARG A 1 81 ? 48.035 7.454 -8.635 1.00 72.44 81 ARG A O 1
ATOM 630 N N . LYS A 1 82 ? 48.469 8.460 -6.674 1.00 74.25 82 LYS A N 1
ATOM 631 C CA . LYS A 1 82 ? 47.093 8.869 -6.338 1.00 74.25 82 LYS A CA 1
ATOM 632 C C . LYS A 1 8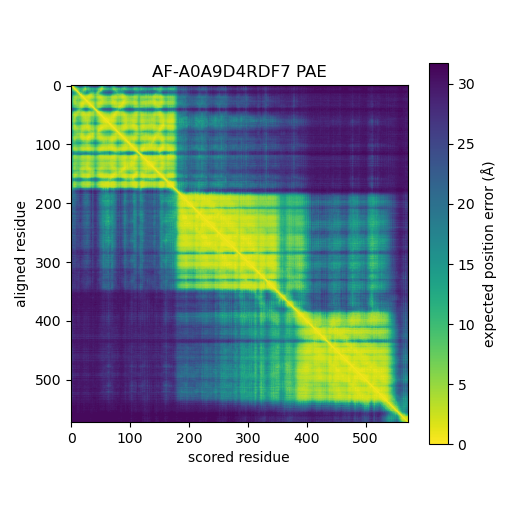2 ? 46.994 10.397 -6.363 1.00 74.25 82 LYS A C 1
ATOM 634 O O . LYS A 1 82 ? 48.023 11.065 -6.226 1.00 74.25 82 LYS A O 1
ATOM 639 N N . PHE A 1 83 ? 45.788 10.937 -6.516 1.00 77.56 83 PHE A N 1
ATOM 640 C CA . PHE A 1 83 ? 45.550 12.372 -6.366 1.00 77.56 83 PHE A CA 1
ATOM 641 C C . PHE A 1 83 ? 45.546 12.752 -4.877 1.00 77.56 83 PHE A C 1
ATOM 643 O O . PHE A 1 83 ? 44.917 12.080 -4.061 1.00 77.56 83 PHE A O 1
ATOM 650 N N . HIS A 1 84 ? 46.276 13.808 -4.520 1.00 78.50 84 HIS A N 1
ATOM 651 C CA . HIS A 1 84 ? 46.309 14.376 -3.164 1.00 78.50 84 HIS A CA 1
ATOM 652 C C . HIS A 1 84 ? 45.463 15.651 -3.038 1.00 78.50 84 HIS A C 1
ATOM 654 O O . HIS A 1 84 ? 45.025 15.983 -1.940 1.00 78.50 84 HIS A O 1
ATOM 660 N N . ALA A 1 85 ? 45.207 16.325 -4.160 1.00 81.19 85 ALA A N 1
ATOM 661 C CA . ALA A 1 85 ? 44.196 17.365 -4.316 1.00 81.19 85 ALA A CA 1
ATOM 662 C C . ALA A 1 85 ? 43.304 16.994 -5.508 1.00 81.19 85 ALA A C 1
ATOM 664 O O . ALA A 1 85 ? 43.765 16.311 -6.426 1.00 81.19 85 ALA A O 1
ATOM 665 N N . ALA A 1 86 ? 42.035 17.395 -5.474 1.00 82.50 86 ALA A N 1
ATOM 666 C CA . ALA A 1 86 ? 41.075 17.028 -6.505 1.00 82.50 86 ALA A CA 1
ATOM 667 C C . ALA A 1 86 ? 41.347 17.800 -7.810 1.00 82.50 86 ALA A C 1
ATOM 669 O O . ALA A 1 86 ? 41.392 19.034 -7.777 1.00 82.50 86 ALA A O 1
ATOM 670 N N . PRO A 1 87 ? 41.537 17.115 -8.952 1.00 85.62 87 PRO A N 1
ATOM 671 C CA . PRO A 1 87 ? 41.476 17.769 -10.250 1.00 85.62 87 PRO A CA 1
ATOM 672 C C . PRO A 1 87 ? 40.077 18.338 -10.509 1.00 85.62 87 PRO A C 1
ATOM 674 O O . PRO A 1 87 ? 39.075 17.810 -10.027 1.00 85.62 87 PRO A O 1
ATOM 677 N N . VAL A 1 88 ? 40.022 19.396 -11.313 1.00 88.94 88 VAL A N 1
ATOM 678 C CA . VAL A 1 88 ? 38.787 19.948 -11.870 1.00 88.94 88 VAL A CA 1
ATOM 679 C C . VAL A 1 88 ? 38.576 19.332 -13.248 1.00 88.94 88 VAL A C 1
ATOM 681 O O . VAL A 1 88 ? 39.293 19.653 -14.197 1.00 88.94 88 VAL A O 1
ATOM 684 N N . ILE A 1 89 ? 37.606 18.425 -13.357 1.00 88.81 89 ILE A N 1
ATOM 685 C CA . ILE A 1 89 ? 37.260 17.751 -14.615 1.00 88.81 89 ILE A CA 1
ATOM 686 C C . ILE A 1 89 ? 36.041 18.437 -15.222 1.00 88.81 89 ILE A C 1
ATOM 688 O O . ILE A 1 89 ? 35.004 18.563 -14.572 1.00 88.81 89 ILE A O 1
ATOM 692 N N . ARG A 1 90 ? 36.164 18.864 -16.476 1.00 90.56 90 ARG A N 1
ATOM 693 C CA . ARG A 1 90 ? 35.112 19.508 -17.258 1.00 90.56 90 ARG A CA 1
ATOM 694 C C . ARG A 1 90 ? 34.508 18.501 -18.231 1.00 90.56 90 ARG A C 1
ATOM 696 O O . ARG A 1 90 ? 35.225 17.938 -19.056 1.00 90.56 90 ARG A O 1
ATOM 703 N N . LEU A 1 91 ? 33.202 18.280 -18.116 1.00 90.75 91 LEU A N 1
ATOM 704 C CA . LEU A 1 91 ? 32.441 17.297 -18.889 1.00 90.75 91 LEU A CA 1
ATOM 705 C C . LEU A 1 91 ? 31.261 17.976 -19.600 1.00 90.75 91 LEU A C 1
ATOM 707 O O . LEU A 1 91 ? 30.537 18.740 -18.954 1.00 90.75 91 LEU A O 1
ATOM 711 N N . PRO A 1 92 ? 31.030 17.707 -20.896 1.00 90.69 92 PRO A N 1
ATOM 712 C CA . PRO A 1 92 ? 29.876 18.233 -21.608 1.00 90.69 92 PRO A CA 1
ATOM 713 C C . PRO A 1 92 ? 28.597 17.546 -21.131 1.00 90.69 92 PRO A C 1
ATOM 715 O O . PRO A 1 92 ? 28.580 16.342 -20.860 1.00 90.69 92 PRO A O 1
ATOM 718 N N . LEU A 1 93 ? 27.519 18.318 -21.045 1.00 90.00 93 LEU A N 1
ATOM 719 C CA . LEU A 1 93 ? 26.199 17.805 -20.722 1.00 90.00 93 LEU A CA 1
ATOM 720 C C . LEU A 1 93 ? 25.569 17.233 -22.007 1.00 90.00 93 LEU A C 1
ATOM 722 O O . LEU A 1 93 ? 25.376 17.974 -22.977 1.00 90.00 93 LEU A O 1
ATOM 726 N N . PRO A 1 94 ? 25.275 15.925 -22.067 1.00 86.31 94 PRO A N 1
ATOM 727 C CA . PRO A 1 94 ? 24.807 15.306 -23.298 1.00 86.31 94 PRO A CA 1
ATOM 728 C C . PRO A 1 94 ? 23.394 15.793 -23.654 1.00 86.31 94 PRO A C 1
ATOM 730 O O . PRO A 1 94 ? 22.549 15.986 -22.785 1.00 86.31 94 PRO A O 1
ATOM 733 N N . GLY A 1 95 ? 23.143 16.035 -24.943 1.00 76.56 95 GLY A N 1
ATOM 734 C CA . GLY A 1 95 ? 21.852 16.546 -25.429 1.00 76.56 95 GLY A CA 1
ATOM 735 C C . GLY A 1 95 ? 21.606 18.045 -25.191 1.00 76.56 95 GLY A C 1
ATOM 736 O O . GLY A 1 95 ? 20.543 18.556 -25.557 1.00 76.56 95 GLY A O 1
ATOM 737 N N . PHE A 1 96 ? 22.571 18.776 -24.621 1.00 79.94 96 PHE A N 1
ATOM 738 C CA . PHE A 1 96 ? 22.460 20.222 -24.431 1.00 79.94 96 PHE A CA 1
ATOM 739 C C . PHE A 1 96 ? 22.281 20.954 -25.772 1.00 79.94 96 PHE A C 1
ATOM 741 O O . PHE A 1 96 ? 22.980 20.686 -26.747 1.00 79.94 96 PHE A O 1
ATOM 748 N N . GLY A 1 97 ? 21.311 21.871 -25.828 1.00 74.62 97 GLY A N 1
ATOM 749 C CA . GLY A 1 97 ? 20.937 22.602 -27.045 1.00 74.62 97 GLY A CA 1
ATOM 750 C C . GLY A 1 97 ? 19.897 21.906 -27.934 1.00 74.62 97 GLY A C 1
ATOM 751 O O . GLY A 1 97 ? 19.339 22.565 -28.809 1.00 74.62 97 GLY A O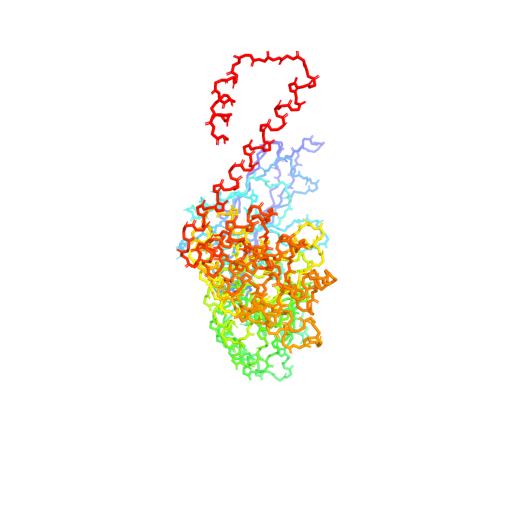 1
ATOM 752 N N . LEU A 1 98 ? 19.583 20.624 -27.696 1.00 73.19 98 LEU A N 1
ATOM 753 C CA . LEU A 1 98 ? 18.500 19.914 -28.393 1.00 73.19 98 LEU A CA 1
ATOM 754 C C . LEU A 1 98 ? 17.152 20.089 -27.674 1.00 73.19 98 LEU A C 1
ATOM 756 O O . LEU A 1 98 ? 16.147 20.388 -28.316 1.00 73.19 98 LEU A O 1
ATOM 760 N N . HIS A 1 99 ? 17.139 19.972 -26.342 1.00 71.88 99 HIS A N 1
ATOM 761 C CA . HIS A 1 99 ? 15.949 20.121 -25.495 1.00 71.88 99 HIS A CA 1
ATOM 762 C C . HIS A 1 99 ? 16.303 20.785 -24.154 1.00 71.88 99 HIS A C 1
ATOM 764 O O . HIS A 1 99 ? 17.474 20.865 -23.777 1.00 71.88 99 HIS A O 1
ATOM 770 N N . LYS A 1 100 ? 15.298 21.285 -23.420 1.00 77.00 100 LYS A N 1
ATOM 771 C CA . LYS A 1 100 ? 15.506 21.806 -22.061 1.00 77.00 100 LYS A CA 1
ATOM 772 C C . LYS A 1 100 ? 15.756 20.631 -21.115 1.00 77.00 100 LYS A C 1
ATOM 774 O O . LYS A 1 100 ? 14.885 19.781 -20.972 1.00 77.00 100 LYS A O 1
ATOM 779 N N . ILE A 1 101 ? 16.916 20.612 -20.468 1.00 81.56 101 ILE A N 1
ATOM 780 C CA . ILE A 1 101 ? 17.312 19.535 -19.555 1.00 81.56 101 ILE A CA 1
ATOM 781 C C . ILE A 1 101 ? 16.803 19.855 -18.146 1.00 81.56 101 ILE A C 1
ATOM 783 O O . ILE A 1 101 ? 17.029 20.954 -17.636 1.00 81.56 101 ILE A O 1
ATOM 787 N N . ASP A 1 102 ? 16.099 18.907 -17.524 1.00 84.75 102 ASP A N 1
ATOM 788 C CA . ASP A 1 102 ? 15.740 18.984 -16.107 1.00 84.75 102 ASP A CA 1
ATOM 789 C C . ASP A 1 102 ? 16.987 18.641 -15.272 1.00 84.75 102 ASP A C 1
ATOM 791 O O . ASP A 1 102 ? 17.568 17.575 -15.458 1.00 84.75 102 ASP A O 1
ATOM 795 N N . PRO A 1 103 ? 17.432 19.486 -14.325 1.00 84.62 103 PRO A N 1
ATOM 796 C CA . PRO A 1 103 ? 18.518 19.124 -13.416 1.00 84.62 103 PRO A CA 1
ATOM 797 C C . PRO A 1 103 ? 18.307 17.772 -12.721 1.00 84.62 103 PRO A C 1
ATOM 799 O O . PRO A 1 103 ? 19.275 17.071 -12.438 1.00 84.62 103 PRO A O 1
ATOM 802 N N . LYS A 1 104 ? 17.050 17.375 -12.474 1.00 85.38 104 LYS A N 1
ATOM 803 C CA . LYS A 1 104 ? 16.726 16.080 -11.868 1.00 85.38 104 LYS A CA 1
ATOM 804 C C . LYS A 1 104 ? 16.954 14.892 -12.796 1.00 85.38 104 LYS A C 1
ATOM 806 O O . LYS A 1 104 ? 17.041 13.791 -12.276 1.00 85.38 104 LYS A O 1
ATOM 811 N N . SER A 1 105 ? 17.072 15.076 -14.110 1.00 87.56 105 SER A N 1
ATOM 812 C CA . SER A 1 105 ? 17.337 13.998 -15.076 1.00 87.56 105 SER A CA 1
ATOM 813 C C . SER A 1 105 ? 18.834 13.759 -15.312 1.00 87.56 105 SER A C 1
ATOM 815 O O . SER A 1 105 ? 19.213 12.892 -16.094 1.00 87.56 105 SER A O 1
ATOM 817 N N . VAL A 1 106 ? 19.712 14.551 -14.687 1.00 90.56 106 VAL A N 1
ATOM 818 C CA . VAL A 1 106 ? 21.166 14.442 -14.852 1.00 90.56 106 VAL A CA 1
ATOM 819 C C . VAL A 1 106 ? 21.737 13.501 -13.794 1.00 90.56 106 VAL A C 1
ATOM 821 O O . VAL A 1 106 ? 21.436 13.622 -12.604 1.00 90.56 106 VAL A O 1
ATOM 824 N N . ARG A 1 107 ? 22.591 12.575 -14.226 1.00 92.00 107 ARG A N 1
ATOM 825 C CA . ARG A 1 107 ? 23.356 11.662 -13.377 1.00 92.00 107 ARG A CA 1
ATOM 826 C C . ARG A 1 107 ? 24.833 11.742 -13.728 1.00 92.00 107 ARG A C 1
ATOM 828 O O . ARG A 1 107 ? 25.198 11.753 -14.902 1.00 92.00 107 ARG A O 1
ATOM 835 N N . VAL A 1 108 ? 25.691 11.800 -12.718 1.00 92.31 108 VAL A N 1
ATOM 836 C CA . VAL A 1 108 ? 27.146 11.750 -12.885 1.00 92.31 108 VAL A CA 1
ATOM 837 C C . VAL A 1 108 ? 27.634 10.411 -12.381 1.00 92.31 108 VAL A C 1
ATOM 839 O O . VAL A 1 108 ? 27.489 10.110 -11.199 1.00 92.31 108 VAL A O 1
ATOM 842 N N . LEU A 1 109 ? 28.236 9.628 -13.269 1.00 92.25 109 LEU A N 1
ATOM 843 C CA . LEU A 1 109 ? 28.687 8.282 -12.959 1.00 92.25 109 LEU A CA 1
ATOM 844 C C . LEU A 1 109 ? 30.212 8.193 -12.955 1.00 92.25 109 LEU A C 1
ATOM 846 O O . LEU A 1 109 ? 30.898 8.850 -13.748 1.00 92.25 109 LEU A O 1
ATOM 850 N N . ILE A 1 110 ? 30.736 7.331 -12.086 1.00 90.75 110 ILE A N 1
ATOM 851 C CA . ILE A 1 110 ? 32.150 6.964 -12.042 1.00 90.75 110 ILE A CA 1
ATOM 852 C C . ILE A 1 110 ? 32.324 5.446 -12.019 1.00 90.75 110 ILE A C 1
ATOM 854 O O . ILE A 1 110 ? 31.612 4.753 -11.306 1.00 90.75 110 ILE A O 1
ATOM 858 N N . SER A 1 111 ? 33.317 4.934 -12.741 1.00 89.56 111 SER A N 1
ATOM 859 C CA . SER A 1 111 ? 33.834 3.576 -12.552 1.00 89.56 111 SER A CA 1
ATOM 860 C C . SER A 1 111 ? 35.302 3.651 -12.139 1.00 89.56 111 SER A C 1
ATOM 862 O O . SER A 1 111 ? 36.152 4.113 -12.905 1.00 89.56 111 SER A O 1
ATOM 864 N N . VAL A 1 112 ? 35.610 3.270 -10.897 1.00 84.12 112 VAL A N 1
ATOM 865 C CA . VAL A 1 112 ? 36.956 3.419 -10.321 1.00 84.12 112 VAL A CA 1
ATOM 866 C C . VAL A 1 112 ? 37.908 2.389 -10.927 1.00 84.12 112 VAL A C 1
ATOM 868 O O . VAL A 1 112 ? 37.658 1.189 -10.911 1.00 84.12 112 VAL A O 1
ATOM 871 N N . THR A 1 113 ? 39.049 2.844 -11.437 1.00 69.56 113 THR A N 1
ATOM 872 C CA . THR A 1 113 ? 40.047 1.966 -12.065 1.00 69.56 113 THR A CA 1
ATOM 873 C C . THR A 1 113 ? 40.898 1.275 -10.995 1.00 69.56 113 THR A C 1
ATOM 875 O O . THR A 1 113 ? 41.516 1.959 -10.176 1.00 69.56 113 THR A O 1
ATOM 878 N N . GLY A 1 114 ? 40.989 -0.058 -11.021 1.00 59.41 114 GLY A N 1
ATOM 879 C CA . GLY A 1 114 ? 41.807 -0.849 -10.085 1.00 59.41 114 GLY A CA 1
ATOM 880 C C . GLY A 1 114 ? 41.018 -1.651 -9.044 1.00 59.41 114 GLY A C 1
ATOM 881 O O . GLY A 1 114 ? 41.638 -2.330 -8.225 1.00 59.41 114 GLY A O 1
ATOM 882 N N . SER A 1 115 ? 39.682 -1.603 -9.079 1.00 56.12 115 SER A N 1
ATOM 883 C CA . SER A 1 115 ? 38.819 -2.632 -8.489 1.00 56.12 115 SER A CA 1
ATOM 884 C C . SER A 1 115 ? 38.932 -3.941 -9.288 1.00 56.12 115 SER A C 1
ATOM 886 O O . SER A 1 115 ? 39.347 -3.947 -10.449 1.00 56.12 115 SER A O 1
ATOM 888 N N . SER A 1 116 ? 38.595 -5.073 -8.667 1.00 49.91 116 SER A N 1
ATOM 889 C CA . SER A 1 116 ? 38.603 -6.401 -9.302 1.00 49.91 116 SER A CA 1
ATOM 890 C C . SER A 1 116 ? 37.578 -6.560 -10.436 1.00 49.91 116 SER A C 1
ATOM 892 O O . SER A 1 116 ? 37.642 -7.545 -11.166 1.00 49.91 116 SER A O 1
ATOM 894 N N . GLU A 1 117 ? 36.669 -5.598 -10.605 1.00 54.34 117 GLU A N 1
ATOM 895 C CA . GLU A 1 117 ? 35.553 -5.634 -11.549 1.00 54.34 117 GLU A CA 1
ATOM 896 C C . GLU A 1 117 ? 35.640 -4.421 -12.488 1.00 54.34 117 GLU A C 1
ATOM 898 O O . GLU A 1 117 ? 35.428 -3.273 -12.097 1.00 54.34 117 GLU A O 1
ATOM 903 N N . CYS A 1 118 ? 36.028 -4.661 -13.744 1.00 55.06 118 CYS A N 1
ATOM 904 C CA . CYS A 1 118 ? 36.063 -3.627 -14.776 1.00 55.06 118 CYS A CA 1
ATOM 905 C C . CYS A 1 118 ? 34.622 -3.299 -15.206 1.00 55.06 118 CYS A C 1
ATOM 907 O O . CYS A 1 118 ? 33.895 -4.219 -15.564 1.00 55.06 118 CYS A O 1
ATOM 909 N N . ASN A 1 119 ? 34.247 -2.011 -15.236 1.00 70.38 119 ASN A N 1
ATOM 910 C CA . ASN A 1 119 ? 32.907 -1.493 -15.584 1.00 70.38 119 ASN A CA 1
ATOM 911 C C . ASN A 1 119 ? 31.839 -1.520 -14.478 1.00 70.38 119 ASN A C 1
ATOM 913 O O . ASN A 1 119 ? 30.669 -1.374 -14.807 1.00 70.38 119 ASN A O 1
ATOM 917 N N . ASP A 1 120 ? 32.214 -1.633 -13.204 1.00 82.00 120 ASP A N 1
ATOM 918 C CA . ASP A 1 120 ? 31.298 -1.319 -12.099 1.00 82.00 120 ASP A CA 1
ATOM 919 C C . ASP A 1 120 ? 31.134 0.208 -12.002 1.00 82.00 120 ASP A C 1
ATOM 921 O O . ASP A 1 120 ? 32.098 0.919 -11.684 1.00 82.00 120 ASP A O 1
ATOM 925 N N . TRP A 1 121 ? 29.970 0.730 -12.395 1.00 88.44 121 TRP A N 1
ATOM 926 C CA . TRP A 1 121 ? 29.648 2.157 -12.345 1.00 88.44 121 TRP A CA 1
ATOM 927 C C . TRP A 1 121 ? 28.894 2.502 -11.066 1.00 88.44 121 TRP A C 1
ATOM 929 O O . TRP A 1 121 ? 28.059 1.748 -10.589 1.00 88.44 121 TRP A O 1
ATOM 939 N N . GLN A 1 122 ? 29.160 3.690 -10.536 1.00 88.81 122 GLN A N 1
ATOM 940 C CA . GLN A 1 122 ? 28.540 4.221 -9.329 1.00 88.81 122 GLN A CA 1
ATOM 941 C C . GLN A 1 122 ? 28.017 5.627 -9.594 1.00 88.81 122 GLN A C 1
ATOM 943 O O . GLN A 1 122 ? 28.688 6.434 -10.243 1.00 88.81 122 GLN A O 1
ATOM 948 N N . ASP A 1 123 ? 26.837 5.931 -9.060 1.00 90.12 123 ASP A N 1
ATOM 949 C CA . ASP A 1 123 ? 26.248 7.263 -9.126 1.00 90.12 123 ASP A CA 1
ATOM 950 C C . ASP A 1 123 ? 26.843 8.177 -8.044 1.00 90.12 123 ASP A C 1
ATOM 952 O O . ASP A 1 123 ? 26.690 7.952 -6.843 1.00 90.12 123 ASP A O 1
ATOM 956 N N . IL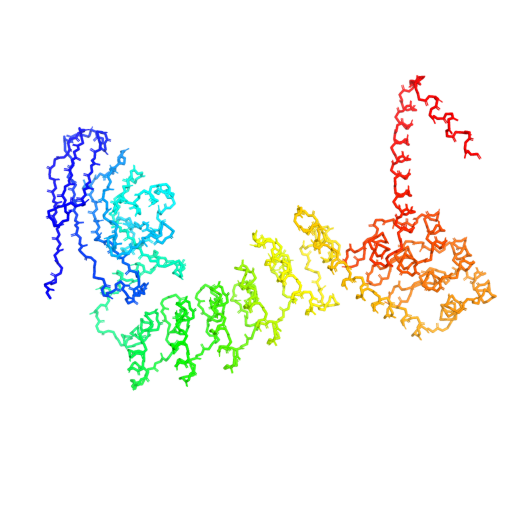E A 1 124 ? 27.530 9.231 -8.484 1.00 89.69 124 ILE A N 1
ATOM 957 C CA . ILE A 1 124 ? 28.161 10.241 -7.628 1.00 89.69 124 ILE A CA 1
ATOM 958 C C . ILE A 1 124 ? 27.475 11.606 -7.725 1.00 89.69 124 ILE A C 1
ATOM 960 O O . ILE A 1 124 ? 28.035 12.611 -7.287 1.00 89.69 124 ILE A O 1
ATOM 964 N N . THR A 1 125 ? 26.255 11.674 -8.258 1.00 88.69 125 THR A N 1
ATOM 965 C CA . THR A 1 125 ? 25.505 12.930 -8.431 1.00 88.69 125 THR A CA 1
ATOM 966 C C . THR A 1 125 ? 25.367 13.703 -7.116 1.00 88.69 125 THR A C 1
ATOM 968 O O . THR A 1 125 ? 25.554 14.921 -7.082 1.00 88.69 125 THR A O 1
ATOM 971 N N . SER A 1 126 ? 25.142 13.001 -6.001 1.00 85.06 126 SER A N 1
ATOM 972 C CA . SER A 1 126 ? 25.068 13.597 -4.659 1.00 85.06 126 SER A CA 1
ATOM 973 C C . SER A 1 126 ? 26.396 14.207 -4.186 1.00 85.06 126 SER A C 1
ATOM 975 O O . SER A 1 126 ? 26.392 15.219 -3.487 1.00 85.06 126 SER A O 1
ATOM 977 N N . VAL A 1 127 ? 27.533 13.639 -4.604 1.00 84.81 127 VAL A N 1
ATOM 978 C CA . VAL A 1 127 ? 28.888 14.128 -4.288 1.00 84.81 127 VAL A CA 1
ATOM 979 C C . VAL A 1 127 ? 29.223 15.387 -5.089 1.00 84.81 127 VAL A C 1
ATOM 981 O O . VAL A 1 127 ? 29.922 16.277 -4.597 1.00 84.81 127 VAL A O 1
ATOM 984 N N . VAL A 1 128 ? 28.720 15.473 -6.323 1.00 84.19 128 VAL A N 1
ATOM 985 C CA . VAL A 1 128 ? 28.850 16.661 -7.183 1.00 84.19 128 VAL A CA 1
ATOM 986 C C . VAL A 1 128 ? 27.965 17.804 -6.674 1.00 84.19 128 VAL A C 1
ATOM 988 O O . VAL A 1 128 ? 28.386 18.961 -6.673 1.00 84.19 128 VAL A O 1
ATOM 991 N N . GLY A 1 129 ? 26.778 17.469 -6.167 1.00 85.12 129 GLY A N 1
ATOM 992 C CA . GLY A 1 129 ? 25.863 18.384 -5.497 1.00 85.12 129 GLY A CA 1
ATOM 993 C C . GLY A 1 129 ? 24.852 19.044 -6.438 1.00 85.12 129 GLY A C 1
ATOM 994 O O . GLY A 1 129 ? 25.168 19.463 -7.552 1.00 85.12 129 GLY A O 1
ATOM 995 N N . GLU A 1 130 ? 23.621 19.203 -5.949 1.00 84.19 130 GLU A N 1
ATOM 996 C CA . GLU A 1 130 ? 22.467 19.675 -6.735 1.00 84.19 130 GLU A CA 1
ATOM 997 C C . GLU A 1 130 ? 22.687 21.054 -7.376 1.00 84.19 130 GLU A C 1
ATOM 999 O O . GLU A 1 130 ? 22.269 21.297 -8.505 1.00 84.19 130 GLU A O 1
ATOM 1004 N N . SER A 1 131 ? 23.400 21.958 -6.694 1.00 85.88 131 SER A N 1
ATOM 1005 C CA . SER A 1 131 ? 23.702 23.292 -7.230 1.00 85.88 131 SER A CA 1
ATOM 1006 C C . SER A 1 131 ? 24.630 23.243 -8.448 1.00 85.88 131 SER A C 1
ATOM 1008 O O . SER A 1 131 ? 24.473 24.047 -9.368 1.00 85.88 131 SER A O 1
ATOM 1010 N N . ALA A 1 132 ? 25.589 22.313 -8.474 1.00 85.12 132 ALA A N 1
ATOM 1011 C CA . ALA A 1 132 ? 26.488 22.141 -9.610 1.00 85.12 132 ALA A CA 1
ATOM 1012 C C . ALA A 1 132 ? 25.743 21.539 -10.808 1.00 85.12 132 ALA A C 1
ATOM 1014 O O . ALA A 1 132 ? 25.924 22.005 -11.931 1.00 85.12 132 ALA A O 1
ATOM 1015 N N . VAL A 1 133 ? 24.845 20.582 -10.559 1.00 88.56 133 VAL A N 1
ATOM 1016 C CA . VAL A 1 133 ? 23.985 19.980 -11.587 1.00 88.56 133 VAL A CA 1
ATOM 1017 C C . VAL A 1 133 ? 23.012 21.006 -12.179 1.00 88.56 133 VAL A C 1
ATOM 1019 O O . VAL A 1 133 ? 22.891 21.104 -13.398 1.00 88.56 133 VAL A O 1
ATOM 1022 N N . ALA A 1 134 ? 22.383 21.841 -11.346 1.00 87.50 134 ALA A N 1
ATOM 1023 C CA . ALA A 1 134 ? 21.495 22.907 -11.812 1.00 87.50 134 ALA A CA 1
ATOM 1024 C C . ALA A 1 134 ? 22.227 23.926 -12.701 1.00 87.50 134 ALA A C 1
ATOM 1026 O O . ALA A 1 134 ? 21.746 24.270 -13.778 1.00 87.50 134 ALA A O 1
ATOM 1027 N N . LYS A 1 135 ? 23.436 24.351 -12.305 1.00 87.56 135 LYS A N 1
ATOM 1028 C CA . LYS A 1 135 ? 24.281 25.226 -13.136 1.00 87.56 135 LYS A CA 1
ATOM 1029 C C . LYS A 1 135 ? 24.725 24.549 -14.431 1.00 87.56 135 LYS A C 1
ATOM 1031 O O . LYS A 1 135 ? 24.846 25.214 -15.460 1.00 87.56 135 LYS A O 1
ATOM 1036 N N . ALA A 1 136 ? 24.976 23.242 -14.398 1.00 86.44 136 ALA A N 1
ATOM 1037 C CA . ALA A 1 136 ? 25.338 22.483 -15.587 1.00 86.44 136 ALA A CA 1
ATOM 1038 C C . ALA A 1 136 ? 24.178 22.426 -16.592 1.00 86.44 136 ALA A C 1
ATOM 1040 O O . ALA A 1 136 ? 24.412 22.616 -17.781 1.00 86.44 136 ALA A O 1
ATOM 1041 N N . ALA A 1 137 ? 22.933 22.274 -16.127 1.00 84.81 137 ALA A N 1
ATOM 1042 C CA . ALA A 1 137 ? 21.740 22.311 -16.979 1.00 84.81 137 ALA A CA 1
ATOM 1043 C C . ALA A 1 137 ? 21.544 23.660 -17.702 1.00 84.81 137 ALA A C 1
ATOM 1045 O O . ALA A 1 137 ? 20.972 23.696 -18.789 1.00 84.81 137 ALA A O 1
ATOM 1046 N N . GLU A 1 138 ? 22.044 24.764 -17.136 1.00 85.06 138 GLU A N 1
ATOM 1047 C CA . GLU A 1 138 ? 22.008 26.095 -17.764 1.00 85.06 138 GLU A CA 1
ATOM 1048 C C . GLU A 1 138 ? 23.198 26.356 -18.700 1.00 85.06 138 GLU A C 1
ATOM 1050 O O . GLU A 1 138 ? 23.055 27.040 -19.712 1.00 85.06 138 GLU A O 1
ATOM 1055 N N . SER A 1 139 ? 24.379 25.834 -18.358 1.00 87.00 139 SER A N 1
ATOM 1056 C CA . SER A 1 139 ? 25.644 26.139 -19.049 1.00 87.00 139 SER A CA 1
ATOM 1057 C C . SER A 1 139 ? 26.108 25.069 -20.041 1.00 87.00 139 SER A C 1
ATOM 1059 O O . SER A 1 139 ? 27.043 25.317 -20.800 1.00 87.00 139 SER A O 1
ATOM 1061 N N . GLY A 1 140 ? 25.481 23.891 -20.030 1.00 87.12 140 GLY A N 1
ATOM 1062 C CA . GLY A 1 140 ? 25.821 22.752 -20.883 1.00 87.12 140 GLY A CA 1
ATOM 1063 C C . GLY A 1 140 ? 27.079 22.001 -20.468 1.00 87.12 140 GLY A C 1
ATOM 1064 O O . GLY A 1 140 ? 27.548 21.143 -21.209 1.00 87.12 140 GLY A O 1
ATOM 1065 N N . VAL A 1 141 ? 27.645 22.307 -19.299 1.00 88.69 141 VAL A N 1
ATOM 1066 C CA . VAL A 1 141 ? 28.908 21.727 -18.835 1.00 88.69 141 VAL A CA 1
ATOM 1067 C C . VAL A 1 141 ? 28.868 21.485 -17.334 1.00 88.69 141 VAL A C 1
ATOM 1069 O O . VAL A 1 141 ? 28.511 22.375 -16.564 1.00 88.69 141 VAL A O 1
ATOM 1072 N N . ILE A 1 142 ? 29.307 20.303 -16.905 1.00 90.81 142 ILE A N 1
ATOM 1073 C CA . ILE A 1 142 ? 29.466 19.960 -15.493 1.00 90.81 142 ILE A CA 1
ATOM 1074 C C . ILE A 1 142 ? 30.942 19.968 -15.083 1.00 90.81 142 ILE A C 1
ATOM 1076 O O . ILE A 1 142 ? 31.825 19.566 -15.845 1.00 90.81 142 ILE A O 1
ATOM 1080 N N . LEU A 1 143 ? 31.205 20.457 -13.868 1.00 88.38 143 LEU A N 1
ATOM 1081 C CA . LEU A 1 143 ? 32.538 20.528 -13.270 1.00 88.38 143 LEU A CA 1
ATOM 1082 C C . LEU A 1 143 ? 32.617 19.570 -12.082 1.00 88.38 143 LEU A C 1
ATOM 1084 O O . LEU A 1 143 ? 31.882 19.723 -11.107 1.00 88.38 143 LEU A O 1
ATOM 1088 N N . LEU A 1 144 ? 33.528 18.603 -12.148 1.00 85.94 144 LEU A N 1
ATOM 1089 C CA . LEU A 1 144 ? 33.831 17.706 -11.037 1.00 85.94 144 LEU A CA 1
ATOM 1090 C C . LEU A 1 144 ? 35.044 18.250 -10.289 1.00 85.94 144 LEU A C 1
ATOM 1092 O O . LEU A 1 144 ? 36.149 18.202 -10.817 1.00 85.94 144 LEU A O 1
ATOM 1096 N N . CYS A 1 145 ? 34.837 18.759 -9.073 1.00 82.75 145 CYS A N 1
ATOM 1097 C CA . CYS A 1 145 ? 35.894 19.411 -8.285 1.00 82.75 145 CYS A CA 1
ATOM 1098 C C . CYS A 1 145 ? 36.296 18.642 -7.016 1.00 82.75 145 CYS A C 1
ATOM 1100 O O . CYS A 1 145 ? 37.214 19.064 -6.324 1.00 82.75 145 CYS A O 1
ATOM 1102 N N . ASN A 1 146 ? 35.603 17.547 -6.683 1.00 80.75 146 ASN A N 1
ATOM 1103 C CA . ASN A 1 146 ? 35.736 16.861 -5.388 1.00 80.75 146 ASN A CA 1
ATOM 1104 C C . ASN A 1 146 ? 36.193 15.397 -5.511 1.00 80.75 146 ASN A C 1
ATOM 1106 O O . ASN A 1 146 ? 36.154 14.652 -4.533 1.00 80.75 146 ASN A O 1
ATOM 1110 N N . VAL A 1 147 ? 36.615 14.959 -6.700 1.00 77.38 147 VAL A N 1
ATOM 1111 C CA . VAL A 1 147 ? 36.969 13.557 -6.952 1.00 77.38 147 VAL A CA 1
ATOM 1112 C C . VAL A 1 147 ? 38.486 13.386 -6.960 1.00 77.38 147 VAL A C 1
ATOM 1114 O O . VAL A 1 147 ? 39.167 13.961 -7.795 1.00 77.38 147 VAL A O 1
ATOM 1117 N N . ILE A 1 148 ? 39.018 12.569 -6.046 1.00 79.25 148 ILE A N 1
ATOM 1118 C CA . ILE A 1 148 ? 40.463 12.266 -5.921 1.00 79.25 148 ILE A CA 1
ATOM 1119 C C . ILE A 1 148 ? 40.828 10.833 -6.340 1.00 79.25 148 ILE A C 1
ATOM 1121 O O . ILE A 1 148 ? 41.938 10.357 -6.090 1.00 79.25 148 ILE A O 1
ATOM 1125 N N . VAL A 1 149 ? 39.892 10.114 -6.954 1.00 79.06 149 VAL A N 1
ATOM 1126 C CA . VAL A 1 149 ? 40.098 8.748 -7.447 1.00 79.06 149 VAL A CA 1
ATOM 1127 C C . VAL A 1 149 ? 40.329 8.753 -8.954 1.00 79.06 149 VAL A C 1
ATOM 1129 O O . VAL A 1 149 ? 39.798 9.598 -9.671 1.00 79.06 149 VAL A O 1
ATOM 1132 N N . SER A 1 150 ? 41.141 7.812 -9.434 1.00 81.81 150 SER A N 1
ATOM 1133 C CA . SER A 1 150 ? 41.266 7.542 -10.864 1.00 81.81 150 SER A CA 1
ATOM 1134 C C . SER A 1 150 ? 40.104 6.667 -11.318 1.00 81.81 150 SER A C 1
ATOM 1136 O O . SER A 1 150 ? 39.714 5.726 -10.622 1.00 81.81 150 SER A O 1
ATOM 1138 N N . GLY A 1 151 ? 39.535 6.980 -12.473 1.00 86.56 151 GLY A N 1
ATOM 1139 C CA . GLY A 1 151 ? 38.325 6.317 -12.924 1.00 86.56 151 GLY A CA 1
ATOM 1140 C C . GLY A 1 151 ? 37.899 6.734 -14.319 1.00 86.56 151 GLY A C 1
ATOM 1141 O O . GLY A 1 151 ? 38.465 7.653 -14.921 1.00 86.56 151 GLY A O 1
ATOM 1142 N N . ARG A 1 152 ? 36.889 6.022 -14.815 1.00 89.69 152 ARG A N 1
ATOM 1143 C CA . ARG A 1 152 ? 36.080 6.428 -15.958 1.00 89.69 152 ARG A CA 1
ATOM 1144 C C . ARG A 1 152 ? 34.940 7.304 -15.471 1.00 89.69 152 ARG A C 1
ATOM 1146 O O . ARG A 1 152 ? 34.319 6.976 -14.468 1.00 89.69 152 ARG A O 1
ATOM 1153 N N . PHE A 1 153 ? 34.659 8.374 -16.193 1.00 91.12 153 PHE A N 1
ATOM 1154 C CA . PHE A 1 153 ? 33.611 9.335 -15.890 1.00 91.12 153 PHE A CA 1
ATOM 1155 C C . PHE A 1 153 ? 32.659 9.454 -17.070 1.00 91.12 153 PHE A C 1
ATOM 1157 O O . PHE A 1 153 ? 33.097 9.455 -18.225 1.00 91.12 153 PHE A O 1
ATOM 1164 N N . ALA A 1 154 ? 31.374 9.585 -16.763 1.00 92.38 154 ALA A N 1
ATOM 1165 C CA . ALA A 1 154 ? 30.329 9.854 -17.736 1.00 92.38 154 ALA A CA 1
ATOM 1166 C C . ALA A 1 154 ? 29.220 10.692 -17.096 1.00 92.38 154 ALA A C 1
ATOM 1168 O O . ALA A 1 154 ? 28.935 10.567 -15.904 1.00 92.38 154 ALA A O 1
ATOM 1169 N N . VAL A 1 155 ? 28.585 11.531 -17.905 1.00 93.25 155 VAL A N 1
ATOM 1170 C CA . VAL A 1 155 ? 27.338 12.206 -17.556 1.00 93.25 155 VAL A CA 1
ATOM 1171 C C . VAL A 1 155 ? 26.227 11.537 -18.341 1.00 93.25 155 VAL A C 1
ATOM 1173 O O . VAL A 1 155 ? 26.356 11.353 -19.550 1.00 93.25 155 VAL A O 1
ATOM 1176 N N . VAL A 1 156 ? 25.147 11.181 -17.661 1.00 92.19 156 VAL A N 1
ATOM 1177 C CA . VAL A 1 156 ? 23.948 10.600 -18.257 1.00 92.19 156 VAL A CA 1
ATOM 1178 C C . VAL A 1 156 ? 22.801 11.583 -18.064 1.00 92.19 156 VAL A C 1
ATOM 1180 O O . VAL A 1 156 ? 22.580 12.078 -16.961 1.00 92.19 156 VAL A O 1
ATOM 1183 N N . CYS A 1 157 ? 22.079 11.882 -19.136 1.00 90.44 157 CYS A N 1
ATOM 1184 C CA . CYS A 1 157 ? 20.793 12.562 -19.079 1.00 90.44 157 CYS A CA 1
ATOM 1185 C C . CYS A 1 157 ? 19.725 11.536 -19.437 1.00 90.44 157 CYS A C 1
ATOM 1187 O O . CYS A 1 157 ? 19.696 11.085 -20.576 1.00 90.44 157 CYS A O 1
ATOM 1189 N N . CYS A 1 158 ? 18.887 11.145 -18.482 1.00 83.88 158 CYS A N 1
ATOM 1190 C CA . CYS A 1 158 ? 17.842 10.140 -18.675 1.00 83.88 158 CYS A CA 1
ATOM 1191 C C . CYS A 1 158 ? 16.630 10.446 -17.790 1.00 83.88 158 CYS A C 1
ATOM 1193 O O . CYS A 1 158 ? 16.748 11.139 -16.778 1.00 83.88 158 CYS A O 1
ATOM 1195 N N . ASP A 1 159 ? 15.463 9.926 -18.159 1.00 73.94 159 ASP A N 1
ATOM 1196 C CA . ASP A 1 159 ? 14.260 10.058 -17.339 1.00 73.94 159 ASP A CA 1
ATOM 1197 C C . ASP A 1 159 ? 14.444 9.396 -15.955 1.00 73.94 159 ASP A C 1
ATOM 1199 O O . ASP A 1 159 ? 15.222 8.454 -15.781 1.00 73.94 159 ASP A O 1
ATOM 1203 N N . ASN A 1 160 ? 13.717 9.889 -14.951 1.00 63.31 160 ASN A N 1
ATOM 1204 C CA . ASN A 1 160 ? 13.754 9.374 -13.578 1.00 63.31 160 ASN A CA 1
ATOM 1205 C C . ASN A 1 160 ? 13.108 7.981 -13.436 1.00 63.31 160 ASN A C 1
ATOM 1207 O O . ASN A 1 160 ? 13.071 7.439 -12.334 1.00 63.31 160 ASN A O 1
ATOM 1211 N N . SER A 1 161 ? 12.591 7.412 -14.526 1.00 57.44 161 SER A N 1
ATOM 1212 C CA . SER A 1 161 ? 12.014 6.067 -14.591 1.00 57.44 161 SER A CA 1
ATOM 1213 C C . SER A 1 161 ? 13.058 4.948 -14.456 1.00 57.44 161 SER A C 1
ATOM 1215 O O . SER A 1 161 ? 12.709 3.836 -14.061 1.00 57.44 161 SER A O 1
ATOM 1217 N N . ILE A 1 162 ? 14.344 5.226 -14.698 1.00 63.09 162 ILE A N 1
ATOM 1218 C CA . ILE A 1 162 ? 15.420 4.238 -14.527 1.00 63.09 162 ILE A CA 1
ATOM 1219 C C . ILE A 1 162 ? 15.783 4.112 -13.040 1.00 63.09 162 ILE A C 1
ATOM 1221 O O . ILE A 1 162 ? 16.374 5.021 -12.456 1.00 63.09 162 ILE A O 1
ATOM 1225 N N . MET A 1 163 ? 15.459 2.962 -12.433 1.00 57.22 163 MET A N 1
ATOM 1226 C CA . MET A 1 163 ? 15.694 2.709 -11.001 1.00 57.22 163 MET A CA 1
ATOM 1227 C C . MET A 1 163 ? 17.175 2.739 -10.593 1.00 57.22 163 MET A C 1
ATOM 1229 O O . MET A 1 163 ? 17.475 3.147 -9.474 1.00 57.22 163 MET A O 1
ATOM 1233 N N . ASP A 1 164 ? 18.091 2.301 -11.463 1.00 76.31 164 ASP A N 1
ATOM 1234 C CA . ASP A 1 164 ? 19.533 2.319 -11.196 1.00 76.31 164 ASP A CA 1
ATOM 1235 C C . ASP A 1 164 ? 20.328 2.582 -12.487 1.00 76.31 164 ASP A C 1
ATOM 1237 O O . ASP A 1 164 ? 20.623 1.692 -13.291 1.00 76.31 164 ASP A O 1
ATOM 1241 N N . VAL A 1 165 ? 20.637 3.860 -12.715 1.00 84.00 165 VAL A N 1
ATOM 1242 C CA . VAL A 1 165 ? 21.348 4.326 -13.917 1.00 84.00 165 VAL A CA 1
ATOM 1243 C C . VAL A 1 165 ? 22.791 3.805 -13.942 1.00 84.00 165 VAL A C 1
ATOM 1245 O O . VAL A 1 165 ? 23.345 3.569 -15.014 1.00 84.00 165 VAL A O 1
ATOM 1248 N N . ALA A 1 166 ? 23.391 3.579 -12.771 1.00 85.00 166 ALA A N 1
ATOM 1249 C CA . ALA A 1 166 ? 24.730 3.021 -12.630 1.00 85.00 166 ALA A CA 1
ATOM 1250 C C . ALA A 1 166 ? 24.764 1.529 -13.004 1.00 85.00 166 ALA A C 1
ATOM 1252 O O . ALA A 1 166 ? 25.617 1.114 -13.793 1.00 85.00 166 ALA A O 1
ATOM 1253 N N . GLU A 1 167 ? 23.801 0.740 -12.520 1.00 82.50 167 GLU A N 1
ATOM 1254 C CA . GLU A 1 167 ? 23.629 -0.671 -12.905 1.00 82.50 167 GLU A CA 1
ATOM 1255 C C . GLU A 1 167 ? 23.418 -0.789 -14.425 1.00 82.50 167 GLU A C 1
ATOM 1257 O O . GLU A 1 167 ? 24.156 -1.499 -15.110 1.00 82.50 167 GLU A O 1
ATOM 1262 N N . THR A 1 168 ? 22.518 0.029 -14.981 1.00 81.75 168 THR A N 1
ATOM 1263 C CA . THR A 1 168 ? 22.217 0.063 -16.425 1.00 81.75 168 THR A CA 1
ATOM 1264 C C . THR A 1 168 ? 23.450 0.424 -17.266 1.00 81.75 168 THR A C 1
ATOM 1266 O O . THR A 1 168 ? 23.720 -0.184 -18.303 1.00 81.75 168 THR A O 1
ATOM 1269 N N . MET A 1 169 ? 24.251 1.394 -16.810 1.00 85.44 169 MET A N 1
ATOM 1270 C CA . MET A 1 169 ? 25.511 1.766 -17.461 1.00 85.44 169 MET A CA 1
ATOM 1271 C C . MET A 1 169 ? 26.538 0.622 -17.418 1.00 85.44 169 MET A C 1
ATOM 1273 O O . MET A 1 169 ? 27.269 0.400 -18.387 1.00 85.44 169 MET A O 1
ATOM 1277 N N . SER A 1 170 ? 26.585 -0.123 -16.313 1.00 84.88 170 SER A N 1
ATOM 1278 C CA . SER A 1 170 ? 27.462 -1.288 -16.141 1.00 84.88 170 SER A CA 1
ATOM 1279 C C . SER A 1 170 ? 27.074 -2.429 -17.084 1.00 84.88 170 SER A C 1
ATOM 1281 O O . SER A 1 170 ? 27.939 -3.000 -17.757 1.00 84.88 170 SER A O 1
ATOM 1283 N N . GLU A 1 171 ? 25.779 -2.710 -17.224 1.00 78.88 171 GLU A N 1
ATOM 1284 C CA . GLU A 1 171 ? 25.246 -3.683 -18.185 1.00 78.88 171 GLU A CA 1
ATOM 1285 C C . GLU A 1 171 ? 25.543 -3.278 -19.636 1.00 78.88 171 GLU A C 1
ATOM 1287 O O . GLU A 1 171 ? 26.105 -4.063 -20.404 1.00 78.88 171 GLU A O 1
ATOM 1292 N N . MET A 1 172 ? 25.278 -2.019 -19.998 1.00 83.75 172 MET A N 1
ATOM 1293 C CA . MET A 1 172 ? 25.570 -1.498 -21.335 1.00 83.75 172 MET A CA 1
ATOM 1294 C C . MET A 1 172 ? 27.058 -1.664 -21.688 1.00 83.75 172 MET A C 1
ATOM 1296 O O . MET A 1 172 ? 27.404 -2.128 -22.776 1.00 83.75 172 MET A O 1
ATOM 1300 N N . MET A 1 173 ? 27.961 -1.337 -20.759 1.00 79.62 173 MET A N 1
ATOM 1301 C CA . MET A 1 173 ? 29.409 -1.407 -20.988 1.00 79.62 173 MET A CA 1
ATOM 1302 C C . MET A 1 173 ? 29.963 -2.837 -20.991 1.00 79.62 173 MET A C 1
ATOM 1304 O O . MET A 1 173 ? 30.969 -3.097 -21.655 1.00 79.62 173 MET A O 1
ATOM 1308 N N . THR A 1 174 ? 29.318 -3.770 -20.290 1.00 72.44 174 THR A N 1
ATOM 1309 C CA . THR A 1 174 ? 29.681 -5.197 -20.314 1.00 72.44 174 THR A CA 1
ATOM 1310 C C . THR A 1 174 ? 29.138 -5.910 -21.553 1.00 72.44 174 THR A C 1
ATOM 1312 O O . THR A 1 174 ? 29.846 -6.746 -22.110 1.00 72.44 174 THR A O 1
ATOM 1315 N N . SER A 1 175 ? 27.988 -5.492 -22.094 1.00 66.19 175 SER A N 1
ATOM 1316 C CA . SER A 1 175 ? 27.442 -6.024 -23.357 1.00 66.19 175 SER A CA 1
ATOM 1317 C C . SER A 1 175 ? 28.382 -5.839 -24.564 1.00 66.19 175 SER A C 1
ATOM 1319 O O . SER A 1 175 ? 28.384 -6.649 -25.491 1.00 66.19 175 SER A O 1
ATOM 1321 N N . ARG A 1 176 ? 29.258 -4.817 -24.543 1.00 56.44 176 ARG A N 1
ATOM 1322 C CA . ARG A 1 176 ? 30.319 -4.627 -25.555 1.00 56.44 176 ARG A CA 1
ATOM 1323 C C . ARG A 1 176 ? 31.391 -5.722 -25.528 1.00 56.44 176 ARG A C 1
ATOM 1325 O O . ARG A 1 176 ? 32.028 -5.940 -26.558 1.00 56.44 176 ARG A O 1
ATOM 1332 N N . LEU A 1 177 ? 31.618 -6.364 -24.381 1.00 48.53 177 LEU A N 1
ATOM 1333 C CA . LEU A 1 177 ? 32.626 -7.416 -24.202 1.00 48.53 177 LEU A CA 1
ATOM 1334 C C . LEU A 1 177 ? 32.080 -8.810 -24.556 1.00 48.53 177 LEU A C 1
ATOM 1336 O O . LEU A 1 177 ? 32.858 -9.661 -24.978 1.00 48.53 177 LEU A O 1
ATOM 1340 N N . ASP A 1 178 ? 30.760 -9.002 -24.474 1.00 46.19 178 ASP A N 1
ATOM 1341 C CA . ASP A 1 178 ? 30.075 -10.287 -24.683 1.00 46.19 178 ASP A CA 1
ATOM 1342 C C . ASP A 1 178 ? 29.618 -10.527 -26.140 1.00 46.19 178 ASP A C 1
ATOM 1344 O O . ASP A 1 178 ? 28.844 -11.444 -26.396 1.00 46.19 178 ASP A O 1
ATOM 1348 N N . LYS A 1 179 ? 30.149 -9.794 -27.138 1.00 46.69 179 LYS A N 1
ATOM 1349 C CA . LYS A 1 179 ? 29.952 -10.090 -28.583 1.00 46.69 179 LYS A CA 1
ATOM 1350 C C . LYS A 1 179 ? 30.621 -11.401 -29.049 1.00 46.69 179 LYS A C 1
ATOM 1352 O O . LYS A 1 179 ? 31.038 -11.521 -30.200 1.00 46.69 179 LYS A O 1
ATOM 1357 N N . SER A 1 180 ? 30.774 -12.384 -28.171 1.00 43.84 180 SER A N 1
ATOM 1358 C CA . SER A 1 180 ? 30.889 -13.772 -28.600 1.00 43.84 180 SER A CA 1
ATOM 1359 C C . SER A 1 180 ? 29.483 -14.267 -28.909 1.00 43.84 180 SER A C 1
ATOM 1361 O O . SER A 1 180 ? 28.617 -14.142 -28.051 1.00 43.84 180 SER A O 1
ATOM 1363 N N . ASP A 1 181 ? 29.270 -14.822 -30.101 1.00 47.66 181 ASP A N 1
ATOM 1364 C CA . ASP A 1 181 ? 28.043 -15.506 -30.518 1.00 47.66 181 ASP A CA 1
ATOM 1365 C C . ASP A 1 181 ? 27.626 -16.568 -29.479 1.00 47.66 181 ASP A C 1
ATOM 1367 O O . ASP A 1 181 ? 28.015 -17.735 -29.555 1.00 47.66 181 ASP A O 1
ATOM 1371 N N . THR A 1 182 ? 26.883 -16.161 -28.453 1.00 55.81 182 THR A N 1
ATOM 1372 C CA . THR A 1 182 ? 26.341 -17.056 -27.433 1.00 55.81 182 THR A CA 1
ATOM 1373 C C . THR A 1 182 ? 24.931 -17.449 -27.846 1.00 55.81 182 THR A C 1
ATOM 1375 O O . THR A 1 182 ? 24.199 -16.661 -28.444 1.00 55.81 182 THR A O 1
ATOM 1378 N N . ALA A 1 183 ? 24.541 -18.686 -27.535 1.00 60.31 183 ALA A N 1
ATOM 1379 C CA . ALA A 1 183 ? 23.214 -19.216 -27.852 1.00 60.31 183 ALA A CA 1
ATOM 1380 C C . ALA A 1 183 ? 22.061 -18.374 -27.260 1.00 60.31 183 ALA A C 1
ATOM 1382 O O . ALA A 1 183 ? 20.934 -18.481 -27.733 1.00 60.31 183 ALA A O 1
ATOM 1383 N N . ASP A 1 184 ? 22.361 -17.509 -26.284 1.00 65.31 184 ASP A N 1
ATOM 1384 C CA . ASP A 1 184 ? 21.399 -16.678 -25.560 1.00 65.31 184 ASP A CA 1
ATOM 1385 C C . ASP A 1 184 ? 21.172 -15.286 -26.179 1.00 65.31 184 ASP A C 1
ATOM 1387 O O . ASP A 1 184 ? 20.251 -14.576 -25.770 1.00 65.31 184 ASP A O 1
ATOM 1391 N N . GLN A 1 185 ? 21.961 -14.887 -27.189 1.00 69.69 185 GLN A N 1
ATOM 1392 C CA . GLN A 1 185 ? 21.834 -13.584 -27.857 1.00 69.69 185 GLN A CA 1
ATOM 1393 C C . GLN A 1 185 ? 20.400 -13.229 -28.305 1.00 69.69 185 GLN A C 1
ATOM 1395 O O . GLN A 1 185 ? 19.965 -12.115 -28.014 1.00 69.69 185 GLN A O 1
ATOM 1400 N N . PRO A 1 186 ? 19.617 -14.125 -28.947 1.00 72.81 186 PRO A N 1
ATOM 1401 C CA . PRO A 1 186 ? 18.265 -13.771 -29.377 1.00 72.81 186 PRO A CA 1
ATOM 1402 C C . PRO A 1 186 ? 17.306 -13.554 -28.191 1.00 72.81 186 PRO A C 1
ATOM 1404 O O . PRO A 1 186 ? 16.364 -12.769 -28.298 1.00 72.81 186 PRO A O 1
ATOM 1407 N N . HIS A 1 187 ? 17.545 -14.200 -27.044 1.00 83.06 187 HIS A N 1
ATOM 1408 C CA . HIS A 1 187 ? 16.769 -13.961 -25.825 1.00 83.06 187 HIS A CA 1
ATOM 1409 C C . HIS A 1 187 ? 17.153 -12.631 -25.165 1.00 83.06 187 HIS A C 1
ATOM 1411 O O . HIS A 1 187 ? 16.294 -11.927 -24.638 1.00 83.06 187 HIS A O 1
ATOM 1417 N N . LEU A 1 188 ? 18.429 -12.245 -25.235 1.00 81.81 188 LEU A N 1
ATOM 1418 C CA . LEU A 1 188 ? 18.892 -10.943 -24.761 1.00 81.81 188 LEU A CA 1
ATOM 1419 C C . LEU A 1 188 ? 18.338 -9.794 -25.623 1.00 81.81 188 LEU A C 1
ATOM 1421 O O . LEU A 1 188 ? 17.935 -8.760 -25.090 1.00 81.81 188 LEU A O 1
ATOM 1425 N N . ASP A 1 189 ? 18.235 -9.992 -26.938 1.00 83.50 189 ASP A N 1
ATOM 1426 C CA . ASP A 1 189 ? 17.617 -9.027 -27.854 1.00 83.50 189 ASP A CA 1
ATOM 1427 C C . ASP A 1 189 ? 16.124 -8.810 -27.540 1.00 83.50 189 ASP A C 1
ATOM 1429 O O . ASP A 1 189 ? 15.645 -7.676 -27.602 1.00 83.50 189 ASP A O 1
ATOM 1433 N N . LEU A 1 190 ? 15.403 -9.857 -27.108 1.00 89.56 190 LEU A N 1
ATOM 1434 C CA . LEU A 1 190 ? 14.029 -9.735 -26.603 1.00 89.56 190 LEU A CA 1
ATOM 1435 C C . LEU A 1 190 ? 13.961 -8.823 -25.367 1.00 89.56 190 LEU A C 1
ATOM 1437 O O . LEU A 1 190 ? 13.074 -7.969 -25.286 1.00 89.56 190 LEU A O 1
ATOM 1441 N N . LEU A 1 191 ? 14.886 -8.985 -24.413 1.00 85.38 191 LEU A N 1
ATOM 1442 C CA . LEU A 1 191 ? 14.944 -8.150 -23.207 1.00 85.38 191 LEU A CA 1
ATOM 1443 C C . LEU A 1 191 ? 15.213 -6.683 -23.553 1.00 85.38 191 LEU A C 1
ATOM 1445 O O . LEU A 1 191 ? 14.524 -5.797 -23.047 1.00 85.38 191 LEU A O 1
ATOM 1449 N N . HIS A 1 192 ? 16.159 -6.428 -24.456 1.00 80.75 192 HIS A N 1
ATOM 1450 C CA . HIS A 1 192 ? 16.466 -5.080 -24.928 1.00 80.75 192 HIS A CA 1
ATOM 1451 C C . HIS A 1 192 ? 15.293 -4.442 -25.677 1.00 80.75 192 HIS A C 1
ATOM 1453 O O . HIS A 1 192 ? 14.965 -3.285 -25.427 1.00 80.75 192 HIS A O 1
ATOM 1459 N N . ALA A 1 193 ? 14.623 -5.189 -26.559 1.00 84.88 193 ALA A N 1
ATOM 1460 C CA . ALA A 1 193 ? 13.439 -4.702 -27.262 1.00 84.88 193 ALA A CA 1
ATOM 1461 C C . ALA A 1 193 ? 12.307 -4.355 -26.283 1.00 84.88 193 ALA A C 1
ATOM 1463 O O . ALA A 1 193 ? 11.626 -3.342 -26.450 1.00 84.88 193 ALA A O 1
ATOM 1464 N N . ALA A 1 194 ? 12.134 -5.167 -25.235 1.00 86.69 194 ALA A N 1
ATOM 1465 C CA . ALA A 1 194 ? 11.134 -4.921 -24.210 1.00 86.69 194 ALA A CA 1
ATOM 1466 C C . ALA A 1 194 ? 11.457 -3.697 -23.340 1.00 86.69 194 ALA A C 1
ATOM 1468 O O . ALA A 1 194 ? 10.546 -2.939 -23.009 1.00 86.69 194 ALA A O 1
ATOM 1469 N N . HIS A 1 195 ? 12.733 -3.489 -23.001 1.00 82.31 195 HIS A N 1
ATOM 1470 C CA . HIS A 1 195 ? 13.182 -2.345 -22.211 1.00 82.31 195 HIS A CA 1
ATOM 1471 C C . HIS A 1 195 ? 13.178 -1.029 -22.999 1.00 82.31 195 HIS A C 1
ATOM 1473 O O . HIS A 1 195 ? 12.738 -0.016 -22.476 1.00 82.31 195 HIS A O 1
ATOM 1479 N N . GLY A 1 196 ? 13.628 -1.045 -24.258 1.00 73.75 196 GLY A N 1
ATOM 1480 C CA . GLY A 1 196 ? 13.685 0.139 -25.124 1.00 73.75 196 GLY A CA 1
ATOM 1481 C C . GLY A 1 196 ? 12.363 0.492 -25.817 1.00 73.75 196 GLY A C 1
ATOM 1482 O O . GLY A 1 196 ? 12.288 1.500 -26.521 1.00 73.75 196 GLY A O 1
ATOM 1483 N N . GLY A 1 197 ? 11.328 -0.339 -25.664 1.00 80.81 197 GLY A N 1
ATOM 1484 C CA . GLY A 1 197 ? 9.997 -0.082 -26.217 1.00 80.81 197 GLY A CA 1
ATOM 1485 C C . GLY A 1 197 ? 9.860 -0.359 -27.716 1.00 80.81 197 GLY A C 1
ATOM 1486 O O . GLY A 1 197 ? 8.902 0.108 -28.337 1.00 80.81 197 GLY A O 1
ATOM 1487 N N . ASP A 1 198 ? 10.783 -1.116 -28.318 1.00 84.31 198 ASP A N 1
ATOM 1488 C CA . ASP A 1 198 ? 10.741 -1.439 -29.747 1.00 84.31 198 ASP A CA 1
ATOM 1489 C C . ASP A 1 198 ? 9.785 -2.606 -30.024 1.00 84.31 198 ASP A C 1
ATOM 1491 O O . ASP A 1 198 ? 10.137 -3.787 -29.986 1.00 84.31 198 ASP A O 1
ATOM 1495 N N . LEU A 1 199 ? 8.545 -2.253 -30.360 1.00 90.50 199 LEU A N 1
ATOM 1496 C CA . LEU A 1 199 ? 7.484 -3.205 -30.686 1.00 90.50 199 LEU A CA 1
ATOM 1497 C C . LEU A 1 199 ? 7.807 -4.071 -31.912 1.00 90.50 199 LEU A C 1
ATOM 1499 O O . LEU A 1 199 ? 7.340 -5.208 -32.009 1.00 90.50 199 LEU A O 1
ATOM 1503 N N . THR A 1 200 ? 8.569 -3.537 -32.866 1.00 91.25 200 THR A N 1
ATOM 1504 C CA . THR A 1 200 ? 8.885 -4.244 -34.111 1.00 91.25 200 THR A CA 1
ATOM 1505 C C . THR A 1 200 ? 9.946 -5.299 -33.848 1.00 91.25 200 THR A C 1
ATOM 1507 O O . THR A 1 200 ? 9.752 -6.459 -34.218 1.00 91.25 200 THR A O 1
ATOM 1510 N N . ALA A 1 201 ? 11.020 -4.918 -33.150 1.00 85.69 201 ALA A N 1
ATOM 1511 C CA . ALA A 1 201 ? 12.056 -5.849 -32.719 1.00 85.69 201 ALA A CA 1
ATOM 1512 C C . ALA A 1 201 ? 11.485 -6.922 -31.781 1.00 85.69 201 ALA A C 1
ATOM 1514 O O . ALA A 1 201 ? 11.768 -8.104 -31.970 1.00 85.69 201 ALA A O 1
ATOM 1515 N N . LEU A 1 202 ? 10.601 -6.545 -30.848 1.00 92.06 202 LEU A N 1
ATOM 1516 C CA . LEU A 1 202 ? 9.936 -7.491 -29.951 1.00 92.06 202 LEU A CA 1
ATOM 1517 C C . LEU A 1 202 ? 9.153 -8.552 -30.734 1.00 92.06 202 LEU A C 1
ATOM 1519 O O . LEU A 1 202 ? 9.327 -9.746 -30.509 1.00 92.06 202 LEU A O 1
ATOM 1523 N N . ARG A 1 203 ? 8.310 -8.134 -31.687 1.00 93.06 203 ARG A N 1
ATOM 1524 C CA . ARG A 1 203 ? 7.529 -9.063 -32.520 1.00 93.06 203 ARG A CA 1
ATOM 1525 C C . ARG A 1 203 ? 8.413 -9.959 -33.380 1.00 93.06 203 ARG A C 1
ATOM 1527 O O . ARG A 1 203 ? 8.084 -11.129 -33.551 1.00 93.06 203 ARG A O 1
ATOM 1534 N N . ALA A 1 204 ? 9.520 -9.430 -33.900 1.00 89.62 204 ALA A N 1
ATOM 1535 C CA . ALA A 1 204 ? 10.493 -10.225 -34.640 1.00 89.62 204 ALA A CA 1
ATOM 1536 C C . ALA A 1 204 ? 11.135 -11.301 -33.747 1.00 89.62 204 ALA A C 1
ATOM 1538 O O . ALA A 1 204 ? 11.210 -12.458 -34.155 1.00 89.62 204 ALA A O 1
ATOM 1539 N N . CYS A 1 205 ? 11.513 -10.951 -32.513 1.00 88.31 205 CYS A N 1
ATOM 1540 C CA . CYS A 1 205 ? 12.056 -11.902 -31.540 1.00 88.31 205 CYS A CA 1
ATOM 1541 C C . CYS A 1 205 ? 11.020 -12.969 -31.159 1.00 88.31 205 CYS A C 1
ATOM 1543 O O . CYS A 1 205 ? 11.321 -14.159 -31.196 1.00 88.31 205 CYS A O 1
ATOM 1545 N N . LEU A 1 206 ? 9.775 -12.573 -30.871 1.00 89.19 206 LEU A N 1
ATOM 1546 C CA . LEU A 1 206 ? 8.686 -13.497 -30.523 1.00 89.19 206 LEU A CA 1
ATOM 1547 C C . LEU A 1 206 ? 8.295 -14.445 -31.670 1.00 89.19 206 LEU A C 1
ATOM 1549 O O . LEU A 1 206 ? 7.752 -15.516 -31.415 1.00 89.19 206 LEU A O 1
ATOM 1553 N N . ALA A 1 207 ? 8.557 -14.066 -32.924 1.00 88.88 207 ALA A N 1
ATOM 1554 C CA . ALA A 1 207 ? 8.320 -14.914 -34.090 1.00 88.88 207 ALA A CA 1
ATOM 1555 C C . ALA A 1 207 ? 9.443 -15.939 -34.342 1.00 88.88 207 ALA A C 1
ATOM 1557 O O . ALA A 1 207 ? 9.272 -16.822 -35.183 1.00 88.88 207 ALA A O 1
ATOM 1558 N N . SER A 1 208 ? 10.586 -15.823 -33.657 1.00 87.06 208 SER A N 1
ATOM 1559 C CA . SER A 1 208 ? 11.698 -16.761 -33.817 1.00 87.06 208 SER A CA 1
ATOM 1560 C C . SER A 1 208 ? 11.401 -18.109 -33.147 1.00 87.06 208 SER A C 1
ATOM 1562 O O . SER A 1 208 ? 10.864 -18.177 -32.038 1.00 87.06 208 SER A O 1
ATOM 1564 N N . GLU A 1 209 ? 11.717 -19.209 -33.838 1.00 81.25 209 GLU A N 1
ATOM 1565 C CA . GLU A 1 209 ? 11.505 -20.553 -33.296 1.00 81.25 209 GLU A CA 1
ATOM 1566 C C . GLU A 1 209 ? 12.399 -20.794 -32.072 1.00 81.25 209 GLU A C 1
ATOM 1568 O O . GLU A 1 209 ? 13.597 -20.521 -32.101 1.00 81.25 209 GLU A O 1
ATOM 1573 N N . GLY A 1 210 ? 11.816 -21.332 -30.996 1.00 80.50 210 GLY A N 1
ATOM 1574 C CA . GLY A 1 210 ? 12.545 -21.636 -29.761 1.00 80.50 210 GLY A CA 1
ATOM 1575 C C . GLY A 1 210 ? 12.745 -20.448 -28.815 1.00 80.50 210 GLY A C 1
ATOM 1576 O O . GLY A 1 210 ? 13.459 -20.593 -27.829 1.00 80.50 210 GLY A O 1
ATOM 1577 N N . MET A 1 211 ? 12.113 -19.298 -29.076 1.00 89.06 211 MET A N 1
ATOM 1578 C CA . MET A 1 211 ? 12.178 -18.139 -28.186 1.00 89.06 211 MET A CA 1
ATOM 1579 C C . MET A 1 211 ? 11.578 -18.438 -26.805 1.00 89.06 211 MET A C 1
ATOM 1581 O O . MET A 1 211 ? 10.379 -18.694 -26.680 1.00 89.06 211 MET A O 1
ATOM 1585 N N . ASP A 1 212 ? 12.401 -18.350 -25.759 1.00 89.69 212 ASP A N 1
ATOM 1586 C CA . ASP A 1 212 ? 11.944 -18.367 -24.375 1.00 89.69 212 ASP A CA 1
ATOM 1587 C C . ASP A 1 212 ? 11.523 -16.956 -23.954 1.00 89.69 212 ASP A C 1
ATOM 1589 O O . ASP A 1 212 ? 12.348 -16.092 -23.653 1.00 89.69 212 ASP A O 1
ATOM 1593 N N . ILE A 1 213 ? 10.211 -16.722 -23.929 1.00 92.06 213 ILE A N 1
ATOM 1594 C CA . ILE A 1 213 ? 9.619 -15.451 -23.495 1.00 92.06 213 ILE A CA 1
ATOM 1595 C C . ILE A 1 213 ? 9.914 -15.118 -22.025 1.00 92.06 213 ILE A C 1
ATOM 1597 O O . ILE A 1 213 ? 9.864 -13.954 -21.624 1.00 92.06 213 ILE A O 1
ATOM 1601 N N . ASN A 1 214 ? 10.215 -16.140 -21.223 1.00 94.06 214 ASN A N 1
ATOM 1602 C CA . ASN A 1 214 ? 10.455 -16.036 -19.791 1.00 94.06 214 ASN A CA 1
ATOM 1603 C C . ASN A 1 214 ? 11.946 -15.982 -19.451 1.00 94.06 214 ASN A C 1
ATOM 1605 O O . ASN A 1 214 ? 12.295 -16.018 -18.270 1.00 94.06 214 ASN A O 1
ATOM 1609 N N . PHE A 1 215 ? 12.815 -15.854 -20.460 1.00 91.56 215 PHE A N 1
ATOM 1610 C CA . PHE A 1 215 ? 14.236 -15.626 -20.252 1.00 91.56 215 PHE A CA 1
ATOM 1611 C C . PHE A 1 215 ? 14.461 -14.417 -19.336 1.00 91.56 215 PHE A C 1
ATOM 1613 O O . PHE A 1 215 ? 13.736 -13.419 -19.399 1.00 91.56 215 PHE A O 1
ATOM 1620 N N . THR A 1 216 ? 15.468 -14.513 -18.469 1.00 87.31 216 THR A N 1
ATOM 1621 C CA . THR A 1 216 ? 15.785 -13.472 -17.487 1.00 87.31 216 THR A CA 1
ATOM 1622 C C . THR A 1 216 ? 17.237 -13.043 -17.600 1.00 87.31 216 THR A C 1
ATOM 1624 O O . THR A 1 216 ? 18.118 -13.857 -17.871 1.00 87.31 216 THR A O 1
ATOM 1627 N N . ASN A 1 217 ? 17.489 -11.754 -17.382 1.00 82.56 217 ASN A N 1
ATOM 1628 C CA . ASN A 1 217 ? 18.849 -11.232 -17.278 1.00 82.56 217 ASN A CA 1
ATOM 1629 C C . ASN A 1 217 ? 19.512 -11.644 -15.948 1.00 82.56 217 ASN A C 1
ATOM 1631 O O . ASN A 1 217 ? 18.933 -12.322 -15.093 1.00 82.56 217 ASN A O 1
ATOM 1635 N N . LYS A 1 218 ? 20.743 -11.167 -15.740 1.00 80.88 218 LYS A N 1
ATOM 1636 C CA . LYS A 1 218 ? 21.518 -11.411 -14.517 1.00 80.88 218 LYS A CA 1
ATOM 1637 C C . LYS A 1 218 ? 20.835 -10.897 -13.248 1.00 80.88 218 LYS A C 1
ATOM 1639 O O . LYS A 1 218 ? 21.136 -11.447 -12.198 1.00 80.88 218 LYS A O 1
ATOM 1644 N N . SER A 1 219 ? 19.924 -9.922 -13.323 1.00 76.50 219 SER A N 1
ATOM 1645 C CA . SER A 1 219 ? 19.135 -9.416 -12.188 1.00 76.50 219 SER A CA 1
ATOM 1646 C C . SER A 1 219 ? 17.789 -10.144 -12.009 1.00 76.50 219 SER A C 1
ATOM 1648 O O . SER A 1 219 ? 16.976 -9.783 -11.152 1.00 76.50 219 SER A O 1
ATOM 1650 N N . GLY A 1 220 ? 17.548 -11.219 -12.769 1.00 84.69 220 GLY A N 1
ATOM 1651 C CA . GLY A 1 220 ? 16.325 -12.023 -12.708 1.00 84.69 220 GLY A CA 1
ATOM 1652 C C . GLY A 1 220 ? 15.102 -11.342 -13.331 1.00 84.69 220 GLY A C 1
ATOM 1653 O O . GLY A 1 220 ? 13.975 -11.752 -13.069 1.00 84.69 220 GLY A O 1
ATOM 1654 N N . GLN A 1 221 ? 15.290 -10.282 -14.116 1.00 87.75 221 GLN A N 1
ATOM 1655 C CA . GLN A 1 221 ? 14.213 -9.570 -14.796 1.00 87.75 221 GLN A CA 1
ATOM 1656 C C . GLN A 1 221 ? 13.937 -10.198 -16.163 1.00 87.75 221 GLN A C 1
ATOM 1658 O O . GLN A 1 221 ? 14.838 -10.357 -16.985 1.00 87.75 221 GLN A O 1
ATOM 1663 N N . SER A 1 222 ? 12.670 -10.531 -16.403 1.00 94.81 222 SER A N 1
ATOM 1664 C CA . SER A 1 222 ? 12.169 -10.953 -17.716 1.00 94.81 222 SER A CA 1
ATOM 1665 C C . SER A 1 222 ? 11.788 -9.758 -18.593 1.00 94.81 222 SER A C 1
ATOM 1667 O O . SER A 1 222 ? 11.687 -8.626 -18.109 1.00 94.81 222 SER A O 1
ATOM 1669 N N . ALA A 1 223 ? 11.480 -10.011 -19.868 1.00 93.31 223 ALA A N 1
ATOM 1670 C CA . ALA A 1 223 ? 10.972 -8.991 -20.789 1.00 93.31 223 ALA A CA 1
ATOM 1671 C C . ALA A 1 223 ? 9.757 -8.242 -20.207 1.00 93.31 223 ALA A C 1
ATOM 1673 O O . ALA A 1 223 ? 9.649 -7.023 -20.331 1.00 93.31 223 ALA A O 1
ATOM 1674 N N . LEU A 1 224 ? 8.874 -8.958 -19.498 1.00 96.94 224 LEU A N 1
ATOM 1675 C CA . LEU A 1 224 ? 7.699 -8.367 -18.860 1.00 96.94 224 LEU A CA 1
ATOM 1676 C C . LEU A 1 224 ? 8.073 -7.429 -17.702 1.00 96.94 224 LEU A C 1
ATOM 1678 O O . LEU A 1 224 ? 7.485 -6.359 -17.580 1.00 96.94 224 LEU A O 1
ATOM 1682 N N . HIS A 1 225 ? 9.075 -7.781 -16.887 1.00 93.25 225 HIS A N 1
ATOM 1683 C CA . HIS A 1 225 ? 9.570 -6.889 -15.832 1.00 93.25 225 HIS A CA 1
ATOM 1684 C C . HIS A 1 225 ? 10.100 -5.579 -16.411 1.00 93.25 225 HIS A C 1
ATOM 1686 O O . HIS A 1 225 ? 9.746 -4.508 -15.923 1.00 93.25 225 HIS A O 1
ATOM 1692 N N . LEU A 1 226 ? 10.928 -5.671 -17.453 1.00 87.25 226 LEU A N 1
ATOM 1693 C CA . LEU A 1 226 ? 11.555 -4.511 -18.082 1.00 87.25 226 LEU A CA 1
ATOM 1694 C C . LEU A 1 226 ? 10.509 -3.604 -18.740 1.00 87.25 226 LEU A C 1
ATOM 1696 O O . LEU A 1 226 ? 10.535 -2.397 -18.519 1.00 87.25 226 LEU A O 1
ATOM 1700 N N . ALA A 1 227 ? 9.540 -4.183 -19.454 1.00 92.81 227 ALA A N 1
ATOM 1701 C CA . ALA A 1 227 ? 8.451 -3.434 -20.078 1.00 92.81 227 ALA A CA 1
ATOM 1702 C C . ALA A 1 227 ? 7.545 -2.733 -19.050 1.00 92.81 227 ALA A C 1
ATOM 1704 O O . ALA A 1 227 ? 7.153 -1.583 -19.254 1.00 92.81 227 ALA A O 1
ATOM 1705 N N . CYS A 1 228 ? 7.226 -3.401 -17.933 1.00 93.94 228 CYS A N 1
ATOM 1706 C CA . CYS A 1 228 ? 6.460 -2.808 -16.834 1.00 93.94 228 CYS A CA 1
ATOM 1707 C C . CYS A 1 228 ? 7.246 -1.720 -16.091 1.00 93.94 228 CYS A C 1
ATOM 1709 O O . CYS A 1 228 ? 6.645 -0.737 -15.673 1.00 93.94 228 CYS A O 1
ATOM 1711 N N . SER A 1 229 ? 8.566 -1.871 -15.946 1.00 87.88 229 SER A N 1
ATOM 1712 C CA . SER A 1 229 ? 9.434 -0.858 -15.333 1.00 87.88 229 SER A CA 1
ATOM 1713 C C . SER A 1 229 ? 9.593 0.383 -16.211 1.00 87.88 229 SER A C 1
ATOM 1715 O O . SER A 1 229 ? 9.636 1.486 -15.684 1.00 87.88 229 SER A O 1
ATOM 1717 N N . ALA A 1 230 ? 9.664 0.210 -17.534 1.00 79.19 230 ALA A N 1
ATOM 1718 C CA . ALA A 1 230 ? 9.847 1.297 -18.500 1.00 79.19 230 ALA A CA 1
ATOM 1719 C C . ALA A 1 230 ? 8.528 1.959 -18.953 1.00 79.19 230 ALA A C 1
ATOM 1721 O O . ALA A 1 230 ? 8.538 2.923 -19.715 1.00 79.19 230 ALA A O 1
ATOM 1722 N N . GLY A 1 231 ? 7.370 1.442 -18.527 1.00 89.12 231 GLY A N 1
ATOM 1723 C CA . GLY A 1 231 ? 6.070 2.024 -18.873 1.00 89.12 231 GLY A CA 1
ATOM 1724 C C . GLY A 1 231 ? 5.597 1.727 -20.301 1.00 89.12 231 GLY A C 1
ATOM 1725 O O . GLY A 1 231 ? 4.747 2.434 -20.844 1.00 89.12 231 GLY A O 1
ATOM 1726 N N . HIS A 1 232 ? 6.111 0.678 -20.944 1.00 91.50 232 HIS A N 1
ATOM 1727 C CA . HIS A 1 232 ? 5.810 0.371 -22.344 1.00 91.50 232 HIS A CA 1
ATOM 1728 C C . HIS A 1 232 ? 4.548 -0.486 -22.504 1.00 91.50 232 HIS A C 1
ATOM 1730 O O . HIS A 1 232 ? 4.606 -1.689 -22.762 1.00 91.50 232 HIS A O 1
ATOM 1736 N N . GLN A 1 233 ? 3.379 0.154 -22.409 1.00 94.69 233 GLN A N 1
ATOM 1737 C CA . GLN A 1 233 ? 2.068 -0.508 -22.468 1.00 94.69 233 GLN A CA 1
ATOM 1738 C C . GLN A 1 233 ? 1.889 -1.437 -23.687 1.00 94.69 233 GLN A C 1
ATOM 1740 O O . GLN A 1 233 ? 1.405 -2.559 -23.539 1.00 94.69 233 GLN A O 1
ATOM 1745 N N . ALA A 1 234 ? 2.291 -1.006 -24.889 1.00 95.06 234 ALA A N 1
ATOM 1746 C CA . ALA A 1 234 ? 2.145 -1.808 -26.110 1.00 95.06 234 ALA A CA 1
ATOM 1747 C C . ALA A 1 234 ? 2.990 -3.094 -26.082 1.00 95.06 234 ALA A C 1
ATOM 1749 O O . ALA A 1 234 ? 2.542 -4.141 -26.545 1.00 95.06 234 ALA A O 1
ATOM 1750 N N . ILE A 1 235 ? 4.189 -3.025 -25.498 1.00 94.56 235 ILE A N 1
ATOM 1751 C CA . ILE A 1 235 ? 5.064 -4.184 -25.294 1.00 94.56 235 ILE A CA 1
ATOM 1752 C C . ILE A 1 235 ? 4.426 -5.144 -24.293 1.00 94.56 235 ILE A C 1
ATOM 1754 O O . ILE A 1 235 ? 4.324 -6.336 -24.575 1.00 94.56 235 ILE A O 1
ATOM 1758 N N . VAL A 1 236 ? 3.936 -4.626 -23.159 1.00 97.25 236 VAL A N 1
ATOM 1759 C CA . VAL A 1 236 ? 3.240 -5.429 -22.141 1.00 97.25 236 VAL A CA 1
ATOM 1760 C C . VAL A 1 236 ? 2.060 -6.179 -22.763 1.00 97.25 236 VAL A C 1
ATOM 1762 O O . VAL A 1 236 ? 1.930 -7.383 -22.565 1.00 97.25 236 VAL A O 1
ATOM 1765 N N . GLN A 1 237 ? 1.239 -5.510 -23.579 1.00 97.06 237 GLN A N 1
ATOM 1766 C CA . GLN A 1 237 ? 0.119 -6.159 -24.267 1.00 97.06 237 GLN A CA 1
ATOM 1767 C C . GLN A 1 237 ? 0.561 -7.321 -25.166 1.00 97.06 237 GLN A C 1
ATOM 1769 O O . GLN A 1 237 ? -0.079 -8.371 -25.158 1.00 97.06 237 GLN A O 1
ATOM 1774 N N . GLU A 1 238 ? 1.626 -7.160 -25.955 1.00 96.50 238 GLU A N 1
ATOM 1775 C CA . GLU A 1 238 ? 2.113 -8.238 -26.827 1.00 96.50 238 GLU A CA 1
ATOM 1776 C C . GLU A 1 238 ? 2.736 -9.392 -26.034 1.00 96.50 238 GLU A C 1
ATOM 1778 O O . GLU A 1 238 ? 2.469 -10.552 -26.348 1.00 96.50 238 GLU A O 1
ATOM 1783 N N . LEU A 1 239 ? 3.496 -9.099 -24.975 1.00 96.19 239 LEU A N 1
ATOM 1784 C CA . LEU A 1 239 ? 4.066 -10.121 -24.094 1.00 96.19 239 LEU A CA 1
ATOM 1785 C C . LEU A 1 239 ? 2.973 -10.947 -23.400 1.00 96.19 239 LEU A C 1
ATOM 1787 O O . LEU A 1 239 ? 3.068 -12.173 -23.342 1.00 96.19 239 LEU A O 1
ATOM 1791 N N . LEU A 1 240 ? 1.896 -10.304 -22.938 1.00 96.00 240 LEU A N 1
ATOM 1792 C CA . LEU A 1 240 ? 0.753 -10.995 -22.333 1.00 96.00 240 LEU A CA 1
ATOM 1793 C C . LEU A 1 240 ? -0.013 -11.852 -23.353 1.00 96.00 240 LEU A C 1
ATOM 1795 O O . LEU A 1 240 ? -0.365 -12.990 -23.045 1.00 96.00 240 LEU A O 1
ATOM 1799 N N . LYS A 1 241 ? -0.197 -11.378 -24.597 1.00 95.06 241 LYS A N 1
ATOM 1800 C CA . LYS A 1 241 ? -0.762 -12.203 -25.689 1.00 95.06 241 LYS A CA 1
ATOM 1801 C C . LYS A 1 241 ? 0.085 -13.445 -25.963 1.00 95.06 241 LYS A C 1
ATOM 1803 O O . LYS A 1 241 ? -0.464 -14.513 -26.233 1.00 95.06 241 LYS A O 1
ATOM 1808 N N . ALA A 1 242 ? 1.405 -13.307 -25.874 1.00 93.94 242 ALA A N 1
ATOM 1809 C CA . ALA A 1 242 ? 2.355 -14.404 -26.003 1.00 93.94 242 ALA A CA 1
ATOM 1810 C C . ALA A 1 242 ? 2.499 -15.251 -24.717 1.00 93.94 242 ALA A C 1
ATOM 1812 O O . ALA A 1 242 ? 3.318 -16.165 -24.679 1.00 93.94 242 ALA A O 1
ATOM 1813 N N . LYS A 1 243 ? 1.654 -15.012 -23.699 1.00 93.56 243 LYS A N 1
ATOM 1814 C CA . LYS A 1 243 ? 1.591 -15.742 -22.422 1.00 93.56 243 LYS A CA 1
ATOM 1815 C C . LYS A 1 243 ? 2.878 -15.668 -21.592 1.00 93.56 243 LYS A C 1
ATOM 1817 O O . LYS A 1 243 ? 3.266 -16.661 -20.978 1.00 93.56 243 LYS A O 1
ATOM 1822 N N . ALA A 1 244 ? 3.517 -14.498 -21.556 1.00 95.50 244 ALA A N 1
ATOM 1823 C CA . ALA A 1 244 ? 4.603 -14.230 -20.615 1.00 95.50 244 ALA A CA 1
ATOM 1824 C C . ALA A 1 244 ? 4.159 -14.516 -19.168 1.00 95.50 244 ALA A C 1
ATOM 1826 O O . ALA A 1 244 ? 3.045 -14.165 -18.767 1.00 95.50 244 ALA A O 1
ATOM 1827 N N . ASP A 1 245 ? 5.031 -15.148 -18.385 1.00 93.88 245 ASP A N 1
ATOM 1828 C CA . ASP A 1 245 ? 4.749 -15.498 -16.998 1.00 93.88 245 ASP A CA 1
ATOM 1829 C C . ASP A 1 245 ? 4.811 -14.251 -16.103 1.00 93.88 245 ASP A C 1
ATOM 1831 O O . ASP A 1 245 ? 5.852 -13.611 -15.932 1.00 93.88 245 ASP A O 1
ATOM 1835 N N . MET A 1 246 ? 3.662 -13.905 -15.525 1.00 94.62 246 MET A N 1
ATOM 1836 C CA . MET A 1 246 ? 3.495 -12.760 -14.627 1.00 94.62 246 MET A CA 1
ATOM 1837 C C . MET A 1 246 ? 3.955 -13.049 -13.190 1.00 94.62 246 MET A C 1
ATOM 1839 O O . MET A 1 246 ? 4.035 -12.123 -12.385 1.00 94.62 246 MET A O 1
ATOM 1843 N N . THR A 1 247 ? 4.219 -14.317 -12.854 1.00 92.81 247 THR A N 1
ATOM 1844 C CA . THR A 1 247 ? 4.568 -14.768 -11.496 1.00 92.81 247 THR A CA 1
ATOM 1845 C C . THR A 1 247 ? 6.067 -14.761 -11.218 1.00 92.81 247 THR A C 1
ATOM 1847 O O . THR A 1 247 ? 6.481 -14.894 -10.065 1.00 92.81 247 THR A O 1
ATOM 1850 N N . LEU A 1 248 ? 6.886 -14.575 -12.258 1.00 93.19 248 LEU A N 1
ATOM 1851 C CA . LEU A 1 248 ? 8.332 -14.460 -12.126 1.00 93.19 248 LEU A CA 1
ATOM 1852 C C . LEU A 1 248 ? 8.694 -13.303 -11.193 1.00 93.19 248 LEU A C 1
ATOM 1854 O O . LEU A 1 248 ? 8.065 -12.247 -11.211 1.00 93.19 248 LEU A O 1
ATOM 1858 N N . ILE A 1 249 ? 9.743 -13.510 -10.402 1.00 92.06 249 ILE A N 1
ATOM 1859 C CA . ILE A 1 249 ? 10.259 -12.544 -9.434 1.00 92.06 249 ILE A CA 1
ATOM 1860 C C . ILE A 1 249 ? 11.705 -12.197 -9.782 1.00 92.06 249 ILE A C 1
ATOM 1862 O O . ILE A 1 249 ? 12.538 -13.081 -9.982 1.00 92.06 249 ILE A O 1
ATOM 1866 N N . SER A 1 250 ? 12.012 -10.904 -9.806 1.00 89.25 250 SER A N 1
ATOM 1867 C CA . SER A 1 250 ? 13.387 -10.409 -9.942 1.00 89.25 250 SER A CA 1
ATOM 1868 C C . SER A 1 250 ? 14.246 -10.744 -8.716 1.00 89.25 250 SER A C 1
ATOM 1870 O O . SER A 1 250 ? 13.739 -11.125 -7.657 1.00 89.25 250 SER A O 1
ATOM 1872 N N . GLN A 1 251 ? 15.563 -10.542 -8.808 1.00 85.00 251 GLN A N 1
ATOM 1873 C CA . GLN A 1 251 ? 16.465 -10.675 -7.657 1.00 85.00 251 GLN A CA 1
ATOM 1874 C C . GLN A 1 251 ? 16.120 -9.717 -6.515 1.00 85.00 251 GLN A C 1
ATOM 1876 O O . GLN A 1 251 ? 16.257 -10.091 -5.354 1.00 85.00 251 GLN A O 1
ATOM 1881 N N . LYS A 1 252 ? 15.592 -8.525 -6.832 1.00 80.56 252 LYS A N 1
ATOM 1882 C CA . LYS A 1 252 ? 15.054 -7.565 -5.848 1.00 80.56 252 LYS A CA 1
ATOM 1883 C C . LYS A 1 252 ? 13.740 -8.059 -5.206 1.00 80.56 252 LYS A C 1
ATOM 1885 O O . LYS A 1 252 ? 13.202 -7.414 -4.315 1.00 80.56 252 LYS A O 1
ATOM 1890 N N . GLY A 1 253 ? 13.229 -9.218 -5.628 1.00 86.56 253 GLY A N 1
ATOM 1891 C CA . GLY A 1 253 ? 12.050 -9.882 -5.077 1.00 86.56 253 GLY A CA 1
ATOM 1892 C C . GLY A 1 253 ? 10.722 -9.403 -5.656 1.00 86.56 253 GLY A C 1
ATOM 1893 O O . GLY A 1 253 ? 9.679 -9.814 -5.163 1.00 86.56 253 GLY A O 1
ATOM 1894 N N . ASN A 1 254 ? 10.747 -8.559 -6.687 1.00 91.19 254 ASN A N 1
ATOM 1895 C CA . ASN A 1 254 ? 9.556 -7.939 -7.264 1.00 91.19 254 ASN A CA 1
ATOM 1896 C C . ASN A 1 254 ? 9.075 -8.711 -8.489 1.00 91.19 254 ASN A C 1
ATOM 1898 O O . ASN A 1 254 ? 9.887 -8.962 -9.380 1.00 91.19 254 ASN A O 1
ATOM 1902 N N . ALA A 1 255 ? 7.776 -9.012 -8.540 1.00 95.25 255 ALA A N 1
ATOM 1903 C CA . ALA A 1 255 ? 7.067 -9.375 -9.772 1.00 95.25 255 ALA A CA 1
ATOM 1904 C C . ALA A 1 255 ? 6.786 -8.141 -10.650 1.00 95.25 255 ALA A C 1
ATOM 1906 O O . ALA A 1 255 ? 6.794 -7.011 -10.154 1.00 95.25 255 ALA A O 1
ATOM 1907 N N . ALA A 1 256 ? 6.459 -8.343 -11.930 1.00 95.19 256 ALA A N 1
ATOM 1908 C CA . ALA A 1 256 ? 6.238 -7.256 -12.892 1.00 95.19 256 ALA A CA 1
ATOM 1909 C C . ALA A 1 256 ? 5.175 -6.228 -12.444 1.00 95.19 256 ALA A C 1
ATOM 1911 O O . ALA A 1 256 ? 5.379 -5.022 -12.595 1.00 95.19 256 ALA A O 1
ATOM 1912 N N . ILE A 1 257 ? 4.085 -6.682 -11.810 1.00 96.75 257 ILE A N 1
ATOM 1913 C CA . ILE A 1 257 ? 3.035 -5.792 -11.285 1.00 96.75 257 ILE A CA 1
ATOM 1914 C C . ILE A 1 257 ? 3.540 -4.864 -10.171 1.00 96.75 257 ILE A C 1
ATOM 1916 O O . ILE A 1 257 ? 3.102 -3.722 -10.097 1.00 96.75 257 ILE A O 1
ATOM 1920 N N . HIS A 1 258 ? 4.503 -5.293 -9.345 1.00 94.56 258 HIS A N 1
ATOM 1921 C CA . HIS A 1 258 ? 5.076 -4.428 -8.309 1.00 94.56 258 HIS A CA 1
ATOM 1922 C C . HIS A 1 258 ? 5.790 -3.223 -8.924 1.00 94.56 258 HIS A C 1
ATOM 1924 O O . HIS A 1 258 ? 5.655 -2.118 -8.408 1.00 94.56 258 HIS A O 1
ATOM 1930 N N . LEU A 1 259 ? 6.509 -3.430 -10.033 1.00 92.19 259 LEU A N 1
ATOM 1931 C CA . LEU A 1 259 ? 7.212 -2.365 -10.753 1.00 92.19 259 LEU A CA 1
ATOM 1932 C C . LEU A 1 259 ? 6.214 -1.384 -11.381 1.00 92.19 259 LEU A C 1
ATOM 1934 O O . LEU A 1 259 ? 6.347 -0.177 -11.204 1.00 92.19 259 LEU A O 1
ATOM 1938 N N . ALA A 1 260 ? 5.162 -1.896 -12.028 1.00 95.81 260 ALA A N 1
ATOM 1939 C CA . ALA A 1 260 ? 4.101 -1.055 -12.584 1.00 95.81 260 ALA A CA 1
ATOM 1940 C C . ALA A 1 260 ? 3.386 -0.228 -11.497 1.00 95.81 260 ALA A C 1
ATOM 1942 O O . ALA A 1 260 ? 3.130 0.961 -11.691 1.00 95.81 260 ALA A O 1
ATOM 1943 N N . CYS A 1 261 ? 3.115 -0.831 -10.332 1.00 95.62 261 CYS A N 1
ATOM 1944 C CA . CYS A 1 261 ? 2.515 -0.143 -9.190 1.00 95.62 261 CYS A CA 1
ATOM 1945 C C . CYS A 1 261 ? 3.438 0.912 -8.576 1.00 95.62 261 CYS A C 1
ATOM 1947 O O . CYS A 1 261 ? 2.960 1.977 -8.201 1.00 95.62 261 CYS A O 1
ATOM 1949 N N . PHE A 1 262 ? 4.739 0.627 -8.482 1.00 91.12 262 PHE A N 1
ATOM 1950 C CA . PHE A 1 262 ? 5.747 1.555 -7.970 1.00 91.12 262 PHE A CA 1
ATOM 1951 C C . PHE A 1 262 ? 5.872 2.802 -8.858 1.00 91.12 262 PHE A C 1
ATOM 1953 O O . PHE A 1 262 ? 5.877 3.924 -8.363 1.00 91.12 262 PHE A O 1
ATOM 1960 N N . HIS A 1 263 ? 5.891 2.629 -10.182 1.00 85.69 263 HIS A N 1
ATOM 1961 C CA . HIS A 1 263 ? 5.984 3.752 -11.122 1.00 85.69 263 HIS A CA 1
ATOM 1962 C C . HIS A 1 263 ? 4.643 4.443 -11.416 1.00 85.69 263 HIS A C 1
ATOM 1964 O O . HIS A 1 263 ? 4.625 5.495 -12.052 1.00 85.69 263 HIS A O 1
ATOM 1970 N N . GLY A 1 264 ? 3.523 3.891 -10.944 1.00 92.81 264 GLY A N 1
ATOM 1971 C CA . GLY A 1 264 ? 2.207 4.510 -11.101 1.00 92.81 264 GLY A CA 1
ATOM 1972 C C . GLY A 1 264 ? 1.559 4.289 -12.470 1.00 92.81 264 GLY A C 1
ATOM 1973 O O . GLY A 1 264 ? 0.652 5.032 -12.840 1.00 92.81 264 GLY A O 1
ATOM 1974 N N . TYR A 1 265 ? 1.993 3.281 -13.232 1.00 95.44 265 TYR A N 1
ATOM 1975 C CA . TYR A 1 265 ? 1.476 2.998 -14.575 1.00 95.44 265 TYR A CA 1
ATOM 1976 C C . TYR A 1 265 ? 0.130 2.271 -14.523 1.00 95.44 265 TYR A C 1
ATOM 1978 O O . TYR A 1 265 ? 0.044 1.057 -14.723 1.00 95.44 265 TYR A O 1
ATOM 1986 N N . LYS A 1 266 ? -0.933 3.027 -14.251 1.00 96.81 266 LYS A N 1
ATOM 1987 C CA . LYS A 1 266 ? -2.306 2.532 -14.098 1.00 96.81 266 LYS A CA 1
ATOM 1988 C C . LYS A 1 266 ? -2.750 1.610 -15.230 1.00 96.81 266 LYS A C 1
ATOM 1990 O O . LYS A 1 266 ? -3.217 0.511 -14.956 1.00 96.81 266 LYS A O 1
ATOM 1995 N N . GLU A 1 267 ? -2.563 2.010 -16.483 1.00 97.38 267 GLU A N 1
ATOM 1996 C CA . GLU A 1 267 ? -3.011 1.236 -17.644 1.00 97.38 267 GLU A CA 1
ATOM 1997 C C . GLU A 1 267 ? -2.279 -0.110 -17.744 1.00 97.38 267 GLU A C 1
ATOM 1999 O O . GLU A 1 267 ? -2.850 -1.107 -18.181 1.00 97.38 267 GLU A O 1
ATOM 2004 N N . ILE A 1 268 ? -1.012 -0.164 -17.321 1.00 97.62 268 ILE A N 1
ATOM 2005 C CA . ILE A 1 268 ? -0.237 -1.409 -17.259 1.00 97.62 268 ILE A CA 1
ATOM 2006 C C . ILE A 1 268 ? -0.746 -2.294 -16.120 1.00 97.62 268 ILE A C 1
ATOM 2008 O O . ILE A 1 268 ? -0.892 -3.500 -16.310 1.00 97.62 268 ILE A O 1
ATOM 2012 N N . VAL A 1 269 ? -1.052 -1.711 -14.959 1.00 98.06 269 VAL A N 1
ATOM 2013 C CA . VAL A 1 269 ? -1.636 -2.441 -13.823 1.00 98.06 269 VAL A CA 1
ATOM 2014 C C . VAL A 1 269 ? -2.991 -3.042 -14.204 1.00 98.06 269 VAL A C 1
ATOM 2016 O O . VAL A 1 269 ? -3.212 -4.228 -13.969 1.00 98.06 269 VAL A O 1
ATOM 2019 N N . GLU A 1 270 ? -3.869 -2.272 -14.850 1.00 98.00 270 GLU A N 1
ATOM 2020 C CA . GLU A 1 270 ? -5.159 -2.763 -15.351 1.00 98.00 270 GLU A CA 1
ATOM 2021 C C . GLU A 1 270 ? -4.974 -3.924 -16.334 1.00 98.00 270 GLU A C 1
ATOM 2023 O O . GLU A 1 270 ? -5.590 -4.973 -16.156 1.00 98.00 270 GLU A O 1
ATOM 2028 N N . LEU A 1 271 ? -4.060 -3.791 -17.303 1.00 97.62 271 LEU A N 1
ATOM 2029 C CA . LEU A 1 271 ? -3.763 -4.853 -18.268 1.00 97.62 271 LEU A CA 1
ATOM 2030 C C . LEU A 1 271 ? -3.275 -6.145 -17.610 1.00 97.62 271 LEU A C 1
ATOM 2032 O O . LEU A 1 271 ? -3.706 -7.228 -18.008 1.00 97.62 271 LEU A O 1
ATOM 2036 N N . LEU A 1 272 ? -2.380 -6.056 -16.624 1.00 97.44 272 LEU A N 1
ATOM 2037 C CA . LEU A 1 272 ? -1.878 -7.229 -15.905 1.00 97.44 272 LEU A CA 1
ATOM 2038 C C . LEU A 1 272 ? -3.012 -7.933 -15.148 1.00 97.44 272 LEU A C 1
ATOM 2040 O O . LEU A 1 272 ? -3.163 -9.151 -15.248 1.00 97.44 272 LEU A O 1
ATOM 2044 N N . LEU A 1 273 ? -3.842 -7.172 -14.432 1.00 97.12 273 LEU A N 1
ATOM 2045 C CA . LEU A 1 273 ? -4.968 -7.711 -13.665 1.00 97.12 273 LEU A CA 1
ATOM 2046 C C . LEU A 1 273 ? -6.053 -8.305 -14.578 1.00 97.12 273 LEU A C 1
ATOM 2048 O O . LEU A 1 273 ? -6.597 -9.363 -14.270 1.00 97.12 273 LEU A O 1
ATOM 2052 N N . ASP A 1 274 ? -6.332 -7.679 -15.724 1.00 96.12 274 ASP A N 1
ATOM 2053 C CA . ASP A 1 274 ? -7.277 -8.186 -16.732 1.00 96.12 274 ASP A CA 1
ATOM 2054 C C . ASP A 1 274 ? -6.816 -9.505 -17.366 1.00 96.12 274 ASP A C 1
ATOM 2056 O O . ASP A 1 274 ? -7.642 -10.322 -17.772 1.00 96.12 274 ASP A O 1
ATOM 2060 N N . ASN A 1 275 ? -5.502 -9.745 -17.410 1.00 96.25 275 ASN A N 1
ATOM 2061 C CA . ASN A 1 275 ? -4.917 -11.004 -17.877 1.00 96.25 275 ASN A CA 1
ATOM 2062 C C . ASN A 1 275 ? -4.749 -12.048 -16.757 1.00 96.25 275 ASN A C 1
ATOM 2064 O O . ASN A 1 275 ? -4.143 -13.094 -16.982 1.00 96.25 275 ASN A O 1
ATOM 2068 N N . GLY A 1 276 ? -5.322 -11.810 -15.572 1.00 93.19 276 GLY A N 1
ATOM 2069 C CA . GLY A 1 276 ? -5.362 -12.780 -14.476 1.00 93.19 276 GLY A CA 1
ATOM 2070 C C . GLY A 1 276 ? -4.147 -12.754 -13.549 1.00 93.19 276 GLY A C 1
ATOM 2071 O O . GLY A 1 276 ? -3.905 -13.739 -12.853 1.00 93.19 276 GLY A O 1
ATOM 2072 N N . CYS A 1 277 ? -3.377 -11.661 -13.524 1.00 95.56 277 CYS A N 1
ATOM 2073 C CA . CYS A 1 277 ? -2.350 -11.460 -12.503 1.00 95.56 277 CYS A CA 1
ATOM 2074 C C . CYS A 1 277 ? -2.986 -11.431 -11.102 1.00 95.56 277 CYS A C 1
ATOM 2076 O O . CYS A 1 277 ? -4.004 -10.768 -10.891 1.00 95.56 277 CYS A O 1
ATOM 2078 N N . ASP A 1 278 ? -2.382 -12.132 -10.139 1.00 94.44 278 ASP A N 1
ATOM 2079 C CA . ASP A 1 278 ? -2.825 -12.083 -8.746 1.00 94.44 278 ASP A CA 1
ATOM 2080 C C . ASP A 1 278 ? -2.546 -10.697 -8.147 1.00 94.44 278 ASP A C 1
ATOM 2082 O O . ASP A 1 278 ? -1.398 -10.274 -7.996 1.00 94.44 278 ASP A O 1
ATOM 2086 N N . VAL A 1 279 ? -3.619 -10.003 -7.769 1.00 95.44 279 VAL A N 1
ATOM 2087 C CA . VAL A 1 279 ? -3.583 -8.670 -7.155 1.00 95.44 279 VAL A CA 1
ATOM 2088 C C . VAL A 1 279 ? -2.835 -8.648 -5.814 1.00 95.44 279 VAL A C 1
ATOM 2090 O O . VAL A 1 279 ? -2.383 -7.588 -5.384 1.00 95.44 279 VAL A O 1
ATOM 2093 N N . ASN A 1 280 ? -2.688 -9.802 -5.155 1.00 93.44 280 ASN A N 1
ATOM 2094 C CA . ASN A 1 280 ? -2.035 -9.954 -3.856 1.00 93.44 280 ASN A CA 1
ATOM 2095 C C . ASN A 1 280 ? -0.688 -10.689 -3.937 1.00 93.44 280 ASN A C 1
ATOM 2097 O O . ASN A 1 280 ? -0.195 -11.144 -2.903 1.00 93.44 280 ASN A O 1
ATOM 2101 N N . ILE A 1 281 ? -0.087 -10.802 -5.129 1.00 92.19 281 ILE A N 1
ATOM 2102 C CA . ILE A 1 281 ? 1.180 -11.521 -5.306 1.00 92.19 281 ILE A CA 1
ATOM 2103 C C . ILE A 1 281 ? 2.267 -10.968 -4.362 1.00 92.19 281 ILE A C 1
ATOM 2105 O O . ILE A 1 281 ? 2.580 -9.782 -4.426 1.00 92.19 281 ILE A O 1
ATOM 2109 N N . PRO A 1 282 ? 2.851 -11.781 -3.466 1.00 89.88 282 PRO A N 1
ATOM 2110 C CA . PRO A 1 282 ? 3.816 -11.278 -2.497 1.00 89.88 282 PRO A CA 1
ATOM 2111 C C . PRO A 1 282 ? 5.209 -11.109 -3.115 1.00 89.88 282 PRO A C 1
ATOM 2113 O O . PRO A 1 282 ? 5.682 -11.960 -3.870 1.00 89.88 282 PRO A O 1
ATOM 2116 N N . SER A 1 283 ? 5.910 -10.043 -2.728 1.00 88.50 283 SER A N 1
ATOM 2117 C CA . SER A 1 283 ? 7.356 -9.910 -2.951 1.00 88.50 283 SER A CA 1
ATOM 2118 C C . SER A 1 283 ? 8.156 -10.985 -2.193 1.00 88.50 283 SER A C 1
ATOM 2120 O O . SER A 1 283 ? 7.773 -11.416 -1.107 1.00 88.50 283 SER A O 1
ATOM 2122 N N . LYS A 1 284 ? 9.313 -11.400 -2.720 1.00 81.62 284 LYS A N 1
ATOM 2123 C CA . LYS A 1 284 ? 10.125 -12.505 -2.167 1.00 81.62 284 LYS A CA 1
ATOM 2124 C C . LYS A 1 284 ? 10.610 -12.294 -0.727 1.00 81.62 284 LYS A C 1
ATOM 2126 O O . LYS A 1 284 ? 10.631 -13.243 0.049 1.00 81.62 284 LYS A O 1
ATOM 2131 N N . HIS A 1 285 ? 11.094 -11.094 -0.397 1.00 65.31 285 HIS A N 1
ATOM 2132 C CA . HIS A 1 285 ? 11.866 -10.866 0.837 1.00 65.31 285 HIS A CA 1
ATOM 2133 C C . HIS A 1 285 ? 11.032 -10.295 1.978 1.00 65.31 285 HIS A C 1
ATOM 2135 O O . HIS A 1 285 ? 11.178 -10.711 3.123 1.00 65.31 285 HIS A O 1
ATOM 2141 N N . SER A 1 286 ? 10.156 -9.348 1.663 1.00 67.19 286 SER A N 1
ATOM 2142 C CA . SER A 1 286 ? 9.330 -8.654 2.653 1.00 67.19 286 SER A CA 1
ATOM 2143 C C . SER A 1 286 ? 7.857 -9.041 2.552 1.00 67.19 286 SER A C 1
ATOM 2145 O O . SER A 1 286 ? 7.046 -8.502 3.299 1.00 67.19 286 SER A O 1
ATOM 2147 N N . CYS A 1 287 ? 7.507 -9.946 1.628 1.00 79.88 287 CYS A N 1
ATOM 2148 C CA . CYS A 1 287 ? 6.142 -10.407 1.379 1.00 79.88 287 CYS A CA 1
ATOM 2149 C C . CYS A 1 287 ? 5.136 -9.269 1.169 1.00 79.88 287 CYS A C 1
ATOM 2151 O O . CYS A 1 287 ? 3.950 -9.463 1.430 1.00 79.88 287 CYS A O 1
ATOM 2153 N N . PHE A 1 288 ? 5.582 -8.080 0.741 1.00 85.88 288 PHE A N 1
ATOM 2154 C CA . PHE A 1 288 ? 4.668 -6.967 0.516 1.00 85.88 288 PHE A CA 1
ATOM 2155 C C . PHE A 1 288 ? 3.851 -7.198 -0.761 1.00 85.88 288 PHE A C 1
ATOM 2157 O O . PHE A 1 288 ? 4.398 -7.741 -1.722 1.00 85.88 288 PHE A O 1
ATOM 2164 N N . PRO A 1 289 ? 2.564 -6.809 -0.776 1.00 91.88 289 PRO A N 1
ATOM 2165 C CA . PRO A 1 289 ? 1.704 -6.905 -1.949 1.00 91.88 289 PRO A CA 1
ATOM 2166 C C . PRO A 1 289 ? 1.919 -5.715 -2.905 1.00 91.88 289 PRO A C 1
ATOM 2168 O O . PRO A 1 289 ? 2.426 -4.672 -2.482 1.00 91.88 289 PRO A O 1
ATOM 2171 N N . PRO A 1 290 ? 1.427 -5.772 -4.156 1.00 94.62 290 PRO A N 1
ATOM 2172 C CA . PRO A 1 290 ? 1.506 -4.658 -5.108 1.00 94.62 290 PRO A CA 1
ATOM 2173 C C . PRO A 1 290 ? 0.868 -3.365 -4.578 1.00 94.62 290 PRO A C 1
ATOM 2175 O O . PRO A 1 290 ? 1.342 -2.268 -4.875 1.00 94.62 290 PRO A O 1
ATOM 2178 N N . LEU A 1 291 ? -0.161 -3.492 -3.730 1.00 94.81 291 LEU A N 1
ATOM 2179 C CA . LEU A 1 291 ? -0.814 -2.373 -3.044 1.00 94.81 291 LEU A CA 1
ATOM 2180 C C . LEU A 1 291 ? 0.153 -1.566 -2.165 1.00 94.81 291 LEU A C 1
ATOM 2182 O O . LEU A 1 291 ? 0.036 -0.345 -2.105 1.00 94.81 291 LEU A O 1
ATOM 2186 N N . TYR A 1 292 ? 1.136 -2.214 -1.534 1.00 91.00 292 TYR A N 1
ATOM 2187 C CA . TYR A 1 292 ? 2.163 -1.522 -0.750 1.00 91.00 292 TYR A CA 1
ATOM 2188 C C . TYR A 1 292 ? 2.989 -0.567 -1.620 1.00 91.00 292 TYR A C 1
ATOM 2190 O O . TYR A 1 292 ? 3.172 0.588 -1.242 1.00 91.00 292 TYR A O 1
ATOM 2198 N N . ALA A 1 293 ? 3.438 -1.018 -2.798 1.00 90.62 293 ALA A N 1
ATOM 2199 C CA . ALA A 1 293 ? 4.255 -0.210 -3.705 1.00 90.62 293 ALA A CA 1
ATOM 2200 C C . ALA A 1 293 ? 3.502 1.036 -4.205 1.00 90.62 293 ALA A C 1
ATOM 2202 O O . ALA A 1 293 ? 4.058 2.132 -4.214 1.00 90.62 293 ALA A O 1
ATOM 2203 N N . ALA A 1 294 ? 2.215 0.889 -4.534 1.00 93.69 294 ALA A N 1
ATOM 2204 C CA . ALA A 1 294 ? 1.374 2.010 -4.953 1.00 93.69 294 ALA A CA 1
ATOM 2205 C C . ALA A 1 294 ? 1.159 3.049 -3.832 1.00 93.69 294 ALA A C 1
ATOM 2207 O O . ALA A 1 294 ? 1.118 4.249 -4.099 1.00 93.69 294 ALA A O 1
ATOM 2208 N N . ILE A 1 295 ? 1.039 2.606 -2.573 1.00 90.31 295 ILE A N 1
ATOM 2209 C CA . ILE A 1 295 ? 0.889 3.496 -1.407 1.00 90.31 295 ILE A CA 1
ATOM 2210 C C . ILE A 1 295 ? 2.203 4.209 -1.078 1.00 90.31 295 ILE A C 1
ATOM 2212 O O . ILE A 1 295 ? 2.184 5.397 -0.747 1.00 90.31 295 ILE A O 1
ATOM 2216 N N . LEU A 1 296 ? 3.329 3.494 -1.160 1.00 86.38 296 LEU A N 1
ATOM 2217 C CA . LEU A 1 296 ? 4.663 4.037 -0.908 1.00 86.38 296 LEU A CA 1
ATOM 2218 C C . LEU A 1 296 ? 4.926 5.257 -1.799 1.00 86.38 296 LEU A C 1
ATOM 2220 O O . LEU A 1 296 ? 5.280 6.314 -1.285 1.00 86.38 296 LEU A O 1
ATOM 2224 N N . GLU A 1 297 ? 4.628 5.129 -3.092 1.00 85.25 297 GLU A N 1
ATOM 2225 C CA . GLU A 1 297 ? 4.827 6.180 -4.098 1.00 85.25 297 GLU A CA 1
ATOM 2226 C C . GLU A 1 297 ? 3.591 7.078 -4.310 1.00 85.25 297 GLU A C 1
ATOM 2228 O O . GLU A 1 297 ? 3.591 7.994 -5.131 1.00 85.25 297 GLU A O 1
ATOM 2233 N N . THR A 1 298 ? 2.539 6.900 -3.502 1.00 87.94 298 THR A N 1
ATOM 2234 C CA . THR A 1 298 ? 1.340 7.763 -3.440 1.00 87.94 298 THR A CA 1
ATOM 2235 C C . THR A 1 298 ? 0.470 7.804 -4.709 1.00 87.94 298 THR A C 1
ATOM 2237 O O . THR A 1 298 ? -0.241 8.784 -4.970 1.00 87.94 298 THR A O 1
ATOM 2240 N N . HIS A 1 299 ? 0.461 6.720 -5.483 1.00 91.00 299 HIS A N 1
ATOM 2241 C CA . HIS A 1 299 ? -0.303 6.593 -6.730 1.00 91.00 299 HIS A CA 1
ATOM 2242 C C . HIS A 1 299 ? -1.775 6.261 -6.463 1.00 91.00 299 HIS A C 1
ATOM 2244 O O . HIS A 1 299 ? -2.192 5.105 -6.522 1.00 91.00 299 HIS A O 1
ATOM 2250 N N . CYS A 1 300 ? -2.578 7.288 -6.169 1.00 90.50 300 CYS A N 1
ATOM 2251 C CA . CYS A 1 300 ? -3.986 7.149 -5.765 1.00 90.50 300 CYS A CA 1
ATOM 2252 C C . CYS A 1 300 ? -4.831 6.343 -6.766 1.00 90.50 300 CYS A C 1
ATOM 2254 O O . CYS A 1 300 ? -5.596 5.475 -6.356 1.00 90.50 300 CYS A O 1
ATOM 2256 N N . GLU A 1 301 ? -4.661 6.588 -8.067 1.00 93.25 301 GLU A N 1
ATOM 2257 C CA . GLU A 1 301 ? -5.422 5.880 -9.105 1.00 93.25 301 GLU A CA 1
ATOM 2258 C C . GLU A 1 301 ? -5.071 4.389 -9.164 1.00 93.25 301 GLU A C 1
ATOM 2260 O O . GLU A 1 301 ? -5.947 3.547 -9.343 1.00 93.25 301 GLU A O 1
ATOM 2265 N N . VAL A 1 302 ? -3.797 4.043 -8.957 1.00 95.94 302 VAL A N 1
ATOM 2266 C CA . VAL A 1 302 ? -3.358 2.644 -8.895 1.00 95.94 302 VAL A CA 1
ATOM 2267 C C . VAL A 1 302 ? -3.897 1.967 -7.635 1.00 95.94 302 VAL A C 1
ATOM 2269 O O . VAL A 1 302 ? -4.355 0.829 -7.702 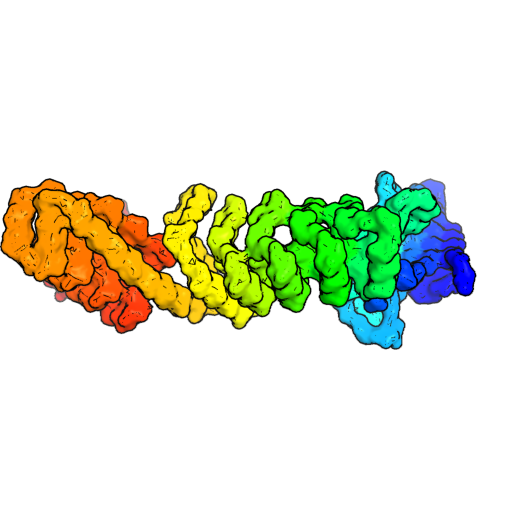1.00 95.94 302 VAL A O 1
ATOM 2272 N N . VAL A 1 303 ? -3.891 2.666 -6.494 1.00 94.94 303 VAL A N 1
ATOM 2273 C CA . VAL A 1 303 ? -4.494 2.173 -5.245 1.00 94.94 303 VAL A CA 1
ATOM 2274 C C . VAL A 1 303 ? -5.977 1.860 -5.449 1.00 94.94 303 VAL A C 1
ATOM 2276 O O . VAL A 1 303 ? -6.427 0.782 -5.065 1.00 94.94 303 VAL A O 1
ATOM 2279 N N . GLU A 1 304 ? -6.727 2.757 -6.088 1.00 93.62 304 GLU A N 1
ATOM 2280 C CA . GLU A 1 304 ? -8.145 2.546 -6.391 1.00 93.62 304 GLU A CA 1
ATOM 2281 C C . GLU A 1 304 ? -8.364 1.322 -7.291 1.00 93.62 304 GLU A C 1
ATOM 2283 O O . GLU A 1 304 ? -9.183 0.458 -6.964 1.00 93.62 304 GLU A O 1
ATOM 2288 N N . VAL A 1 305 ? -7.584 1.192 -8.373 1.00 96.31 305 VAL A N 1
ATOM 2289 C CA . VAL A 1 305 ? -7.641 0.027 -9.268 1.00 96.31 305 VAL A CA 1
ATOM 2290 C C . VAL A 1 305 ? -7.382 -1.261 -8.488 1.00 96.31 305 VAL A C 1
ATOM 2292 O O . VAL A 1 305 ? -8.214 -2.166 -8.527 1.00 96.31 305 VAL A O 1
ATOM 2295 N N . LEU A 1 306 ? -6.296 -1.344 -7.718 1.00 96.38 306 LEU A N 1
ATOM 2296 C CA . LEU A 1 306 ? -5.955 -2.541 -6.943 1.00 96.38 306 LEU A CA 1
ATOM 2297 C C . LEU A 1 306 ? -7.066 -2.922 -5.953 1.00 96.38 306 LEU A C 1
ATOM 2299 O O . LEU A 1 306 ? -7.468 -4.084 -5.885 1.00 96.38 306 LEU A O 1
ATOM 2303 N N . LEU A 1 307 ? -7.619 -1.950 -5.225 1.00 93.56 307 LEU A N 1
ATOM 2304 C CA . LEU A 1 307 ? -8.715 -2.187 -4.282 1.00 93.56 307 LEU A CA 1
ATOM 2305 C C . LEU A 1 307 ? -10.004 -2.629 -4.985 1.00 93.56 307 LEU A C 1
ATOM 2307 O O . LEU A 1 307 ? -10.697 -3.516 -4.484 1.00 93.56 307 LEU A O 1
ATOM 2311 N N . SER A 1 308 ? -10.309 -2.072 -6.161 1.00 92.81 308 SER A N 1
ATOM 2312 C CA . SER A 1 308 ? -11.458 -2.494 -6.975 1.00 92.81 308 SER A CA 1
ATOM 2313 C C . SER A 1 308 ? -11.333 -3.942 -7.467 1.00 92.81 308 SER A C 1
ATOM 2315 O O . SER A 1 308 ? -12.344 -4.624 -7.637 1.00 92.81 308 SER A O 1
ATOM 2317 N N . ARG A 1 309 ? -10.098 -4.438 -7.635 1.00 94.50 309 ARG A N 1
ATOM 2318 C CA . ARG A 1 309 ? -9.785 -5.824 -8.021 1.00 94.50 309 ARG A CA 1
ATOM 2319 C C . ARG A 1 309 ? -9.567 -6.765 -6.828 1.00 94.50 309 ARG A C 1
ATOM 2321 O O . ARG A 1 309 ? -9.187 -7.913 -7.034 1.00 94.50 309 ARG A O 1
ATOM 2328 N N . GLY A 1 310 ? -9.839 -6.321 -5.598 1.00 90.19 310 GLY A N 1
ATOM 2329 C CA . GLY A 1 310 ? -9.790 -7.171 -4.403 1.00 90.19 310 GLY A CA 1
ATOM 2330 C C . GLY A 1 310 ? -8.421 -7.261 -3.720 1.00 90.19 310 GLY A C 1
ATOM 2331 O O . GLY A 1 310 ? -8.137 -8.261 -3.057 1.00 90.19 310 GLY A O 1
ATOM 2332 N N . ALA A 1 311 ? -7.571 -6.239 -3.860 1.00 92.69 311 ALA A N 1
ATOM 2333 C CA . ALA A 1 311 ? -6.344 -6.138 -3.072 1.00 92.69 311 ALA A CA 1
ATOM 2334 C C . ALA A 1 311 ? -6.642 -6.146 -1.564 1.00 92.69 311 ALA A C 1
ATOM 2336 O O . ALA A 1 311 ? -7.522 -5.431 -1.076 1.00 92.69 311 ALA A O 1
ATOM 2337 N N . SER A 1 312 ? -5.883 -6.943 -0.816 1.00 86.44 312 SER A N 1
ATOM 2338 C CA . SER A 1 312 ? -6.009 -7.041 0.632 1.00 86.44 312 SER A CA 1
ATOM 2339 C C . SER A 1 312 ? -5.383 -5.833 1.321 1.00 86.44 312 SER A C 1
ATOM 2341 O O . SER A 1 312 ? -4.207 -5.523 1.135 1.00 86.44 312 SER A O 1
ATOM 2343 N N . VAL A 1 313 ? -6.163 -5.188 2.189 1.00 84.00 313 VAL A N 1
ATOM 2344 C CA . VAL A 1 313 ? -5.715 -4.062 3.023 1.00 84.00 313 VAL A CA 1
ATOM 2345 C C . VAL A 1 313 ? -5.163 -4.494 4.383 1.00 84.00 313 VAL A C 1
ATOM 2347 O O . VAL A 1 313 ? -4.684 -3.659 5.147 1.00 84.00 313 VAL A O 1
ATOM 2350 N N . THR A 1 314 ? -5.233 -5.788 4.709 1.00 76.62 314 THR A N 1
ATOM 2351 C CA . THR A 1 314 ? -4.867 -6.315 6.035 1.00 76.62 314 THR A CA 1
ATOM 2352 C C . THR A 1 314 ? -3.386 -6.657 6.166 1.00 76.62 314 THR A C 1
ATOM 2354 O O . THR A 1 314 ? -2.973 -7.161 7.205 1.00 76.62 314 THR A O 1
ATOM 2357 N N . TRP A 1 315 ? -2.584 -6.425 5.124 1.00 80.62 315 TRP A N 1
ATOM 2358 C CA . TRP A 1 315 ? -1.154 -6.702 5.168 1.00 80.62 315 TRP A CA 1
ATOM 2359 C C . TRP A 1 315 ? -0.432 -5.811 6.190 1.00 80.62 315 TRP A C 1
ATOM 2361 O O . TRP A 1 315 ? -0.706 -4.609 6.305 1.00 80.62 315 TRP A O 1
ATOM 2371 N N . SER A 1 316 ? 0.534 -6.406 6.887 1.00 73.44 316 SER A N 1
ATOM 2372 C CA . SER A 1 316 ? 1.481 -5.730 7.766 1.00 73.44 316 SER A CA 1
ATOM 2373 C C . SER A 1 316 ? 2.904 -6.219 7.498 1.00 73.44 316 SER A C 1
ATOM 2375 O O . SER A 1 316 ? 3.126 -7.376 7.135 1.00 73.44 316 SER A O 1
ATOM 2377 N N . SER A 1 317 ? 3.878 -5.324 7.665 1.00 71.38 317 SER A N 1
ATOM 2378 C CA . SER A 1 317 ? 5.291 -5.693 7.585 1.00 71.38 317 SER A CA 1
ATOM 2379 C C . SER A 1 317 ? 5.700 -6.588 8.765 1.00 71.38 317 SER A C 1
ATOM 2381 O O . SER A 1 317 ? 5.017 -6.589 9.794 1.00 71.38 317 SER A O 1
ATOM 2383 N N . PRO A 1 318 ? 6.854 -7.280 8.685 1.00 64.44 318 PRO A N 1
ATOM 2384 C CA . PRO A 1 318 ? 7.433 -7.989 9.831 1.00 64.44 318 PRO A CA 1
ATOM 2385 C C . PRO A 1 318 ? 7.653 -7.102 11.069 1.00 64.44 318 PRO A C 1
ATOM 2387 O O . PRO A 1 318 ? 7.650 -7.596 12.187 1.00 64.44 318 PRO A O 1
ATOM 2390 N N . ASP A 1 319 ? 7.797 -5.786 10.880 1.00 60.28 319 ASP A N 1
ATOM 2391 C CA . ASP A 1 319 ? 7.921 -4.801 11.965 1.00 60.28 319 ASP A CA 1
ATOM 2392 C C . ASP A 1 319 ? 6.561 -4.316 12.514 1.00 60.28 319 ASP A C 1
ATOM 2394 O O . ASP A 1 319 ? 6.511 -3.398 13.339 1.00 60.28 319 ASP A O 1
ATOM 2398 N N . GLY A 1 320 ? 5.450 -4.880 12.028 1.00 61.25 320 GLY A N 1
ATOM 2399 C CA . GLY A 1 320 ? 4.084 -4.522 12.411 1.00 61.25 320 GLY A CA 1
ATOM 2400 C C . GLY A 1 320 ? 3.520 -3.284 11.704 1.00 61.25 320 GLY A C 1
ATOM 2401 O O . GLY A 1 320 ? 2.477 -2.767 12.107 1.00 61.25 320 GLY A O 1
ATOM 2402 N N . LEU A 1 321 ? 4.167 -2.770 10.651 1.00 66.44 321 LEU A N 1
ATOM 2403 C CA . LEU A 1 321 ? 3.661 -1.601 9.922 1.00 66.44 321 LEU A CA 1
ATOM 2404 C C . LEU A 1 321 ? 2.535 -2.011 8.968 1.00 66.44 321 LEU A C 1
ATOM 2406 O O . LEU A 1 321 ? 2.780 -2.662 7.956 1.00 66.44 321 LEU A O 1
ATOM 2410 N N . SER A 1 322 ? 1.302 -1.605 9.274 1.00 73.94 322 SER A N 1
ATOM 2411 C CA . SER A 1 322 ? 0.149 -1.787 8.383 1.00 73.94 322 SER A CA 1
ATOM 2412 C C . SER A 1 322 ? 0.195 -0.842 7.179 1.00 73.94 322 SER A C 1
ATOM 2414 O O . SER A 1 322 ? 0.798 0.232 7.238 1.00 73.94 322 SER A O 1
ATOM 2416 N N . LEU A 1 323 ? -0.519 -1.185 6.102 1.00 79.56 323 LEU A N 1
ATOM 2417 C CA . LEU A 1 323 ? -0.657 -0.316 4.920 1.00 79.56 323 LEU A CA 1
ATOM 2418 C C . LEU A 1 323 ? -1.218 1.078 5.255 1.00 79.56 323 LEU A C 1
ATOM 2420 O O . LEU A 1 323 ? -0.811 2.070 4.652 1.00 79.56 323 LEU A O 1
ATOM 2424 N N . LEU A 1 324 ? -2.097 1.172 6.261 1.00 75.38 324 LEU A N 1
ATOM 2425 C CA . LEU A 1 324 ? -2.601 2.451 6.770 1.00 75.38 324 LEU A CA 1
ATOM 2426 C C . LEU A 1 324 ? -1.485 3.308 7.377 1.00 75.38 324 LEU A C 1
ATOM 2428 O O . LEU A 1 324 ? -1.419 4.507 7.116 1.00 75.38 324 LEU A O 1
ATOM 2432 N N . LEU A 1 325 ? -0.595 2.704 8.171 1.00 70.62 325 LEU A N 1
ATOM 2433 C CA . LEU A 1 325 ? 0.545 3.419 8.746 1.00 70.62 325 LEU A CA 1
ATOM 2434 C C . LEU A 1 325 ? 1.527 3.851 7.660 1.00 70.62 325 LEU A C 1
ATOM 2436 O O . LEU A 1 325 ? 1.993 4.987 7.689 1.00 70.62 325 LEU A O 1
ATOM 2440 N N . VAL A 1 326 ? 1.794 2.983 6.682 1.00 75.81 326 VAL A N 1
ATOM 2441 C CA . VAL A 1 326 ? 2.644 3.312 5.530 1.00 75.81 326 VAL A CA 1
ATOM 2442 C C . VAL A 1 326 ? 2.096 4.551 4.822 1.00 75.81 326 VAL A C 1
ATOM 2444 O O . VAL A 1 326 ? 2.827 5.527 4.704 1.00 75.81 326 VAL A O 1
ATOM 2447 N N . ALA A 1 327 ? 0.798 4.587 4.495 1.00 78.38 327 ALA A N 1
ATOM 2448 C CA . ALA A 1 327 ? 0.168 5.749 3.859 1.00 78.38 327 ALA A CA 1
ATOM 2449 C C . ALA A 1 327 ? 0.335 7.053 4.661 1.00 78.38 327 ALA A C 1
ATOM 2451 O O . ALA A 1 327 ? 0.537 8.115 4.074 1.00 78.38 327 ALA A O 1
ATOM 2452 N N . VAL A 1 328 ? 0.285 6.997 5.998 1.00 71.81 328 VAL A N 1
ATOM 2453 C CA . VAL A 1 328 ? 0.512 8.171 6.863 1.00 71.81 328 VAL A CA 1
ATOM 2454 C C . VAL A 1 328 ? 1.969 8.636 6.820 1.00 71.81 328 VAL A C 1
ATOM 2456 O O . VAL A 1 328 ? 2.223 9.840 6.882 1.00 71.81 328 VAL A O 1
ATOM 2459 N N . PHE A 1 329 ? 2.933 7.716 6.738 1.00 67.19 329 PHE A N 1
ATOM 2460 C CA . PHE A 1 329 ? 4.357 8.052 6.789 1.00 67.19 329 PHE A CA 1
ATOM 2461 C C . PHE A 1 329 ? 4.938 8.466 5.434 1.00 67.19 329 PHE A C 1
ATOM 2463 O O . PHE A 1 329 ? 5.777 9.369 5.408 1.00 67.19 329 PHE A O 1
ATOM 2470 N N . THR A 1 330 ? 4.486 7.862 4.336 1.00 67.88 330 THR A N 1
ATOM 2471 C CA . THR A 1 330 ? 5.093 8.017 3.002 1.00 67.88 330 THR A CA 1
ATOM 2472 C C . THR A 1 330 ? 4.552 9.209 2.221 1.00 67.88 330 THR A C 1
ATOM 2474 O O . THR A 1 330 ? 5.220 9.732 1.335 1.00 67.88 330 THR A O 1
ATOM 2477 N N . THR A 1 331 ? 3.363 9.700 2.565 1.00 62.72 331 THR A N 1
ATOM 2478 C CA . THR A 1 331 ? 2.727 10.790 1.824 1.00 62.72 331 THR A CA 1
ATOM 2479 C C . THR A 1 331 ? 3.218 12.164 2.299 1.00 62.72 331 THR A C 1
ATOM 2481 O O . THR A 1 331 ? 3.128 12.513 3.482 1.00 62.72 331 THR A O 1
ATOM 2484 N N . TYR A 1 332 ? 3.746 12.963 1.367 1.00 66.81 332 TYR A N 1
ATOM 2485 C CA . TYR A 1 332 ? 4.082 14.381 1.587 1.00 66.81 332 TYR A CA 1
ATOM 2486 C C . TYR A 1 332 ? 2.932 15.317 1.192 1.00 66.81 332 TYR A C 1
ATOM 2488 O O . TYR A 1 332 ? 2.839 16.435 1.698 1.00 66.81 332 TYR A O 1
ATOM 2496 N N . ASP A 1 333 ? 2.051 14.849 0.305 1.00 72.25 333 ASP A N 1
ATOM 2497 C CA . ASP A 1 333 ? 0.871 15.566 -0.167 1.00 72.25 333 ASP A CA 1
ATOM 2498 C C . ASP A 1 333 ? -0.353 15.174 0.658 1.00 72.25 333 ASP A C 1
ATOM 2500 O O . ASP A 1 333 ? -0.800 14.025 0.624 1.00 72.25 333 ASP A O 1
ATOM 2504 N N . ARG A 1 334 ? -0.901 16.161 1.373 1.00 68.75 334 ARG A N 1
ATOM 2505 C CA . ARG A 1 334 ? -2.038 15.986 2.271 1.00 68.75 334 ARG A CA 1
ATOM 2506 C C . ARG A 1 334 ? -3.236 15.384 1.550 1.00 68.75 334 ARG A C 1
ATOM 2508 O O . ARG A 1 334 ? -3.826 14.467 2.102 1.00 68.75 334 ARG A O 1
ATOM 2515 N N . GLU A 1 335 ? -3.600 15.883 0.368 1.00 74.38 335 GLU A N 1
ATOM 2516 C CA . GLU A 1 335 ? -4.828 15.478 -0.333 1.00 74.38 335 GLU A CA 1
ATOM 2517 C C . GLU A 1 335 ? -4.759 14.015 -0.775 1.00 74.38 335 GLU A C 1
ATOM 2519 O O . GLU A 1 335 ? -5.698 13.249 -0.544 1.00 74.38 335 GLU A O 1
ATOM 2524 N N . LYS A 1 336 ? -3.602 13.594 -1.296 1.00 78.56 336 LYS A N 1
ATOM 2525 C CA . LYS A 1 336 ? -3.341 12.193 -1.649 1.00 78.56 336 LYS A CA 1
ATOM 2526 C C . LYS A 1 336 ? -3.357 11.279 -0.426 1.00 78.56 336 LYS A C 1
ATOM 2528 O O . LYS A 1 336 ? -3.920 10.188 -0.496 1.00 78.56 336 LYS A O 1
ATOM 2533 N N . THR A 1 337 ? -2.813 11.726 0.714 1.00 74.12 337 THR A N 1
ATOM 2534 C CA . THR A 1 337 ? -2.932 10.984 1.981 1.00 74.12 337 THR A CA 1
ATOM 2535 C C . THR A 1 337 ? -4.391 10.738 2.343 1.00 74.12 337 THR A C 1
ATOM 2537 O O . THR A 1 337 ? -4.743 9.624 2.725 1.00 74.12 337 THR A O 1
ATOM 2540 N N . ILE A 1 338 ? -5.242 11.769 2.228 1.00 69.88 338 ILE A N 1
ATOM 2541 C CA . ILE A 1 338 ? -6.674 11.660 2.541 1.00 69.88 338 ILE A CA 1
ATOM 2542 C C . ILE A 1 338 ? -7.319 10.614 1.640 1.00 69.88 338 ILE A C 1
ATOM 2544 O O . ILE A 1 338 ? -7.975 9.705 2.146 1.00 69.88 338 ILE A O 1
ATOM 2548 N N . ALA A 1 339 ? -7.111 10.735 0.328 1.00 80.81 339 ALA A N 1
ATOM 2549 C CA . ALA A 1 339 ? -7.715 9.850 -0.657 1.00 80.81 339 ALA A CA 1
ATOM 2550 C C . ALA A 1 339 ? -7.325 8.385 -0.409 1.00 80.81 339 ALA A C 1
ATOM 2552 O O . ALA A 1 339 ? -8.196 7.525 -0.296 1.00 80.81 339 ALA A O 1
ATOM 2553 N N . ILE A 1 340 ? -6.030 8.104 -0.222 1.00 82.38 340 ILE A N 1
ATOM 2554 C CA . ILE A 1 340 ? -5.538 6.743 0.036 1.00 82.38 340 ILE A CA 1
ATOM 2555 C C . ILE A 1 340 ? -6.105 6.193 1.349 1.00 82.38 340 ILE A C 1
ATOM 2557 O O . ILE A 1 340 ? -6.580 5.060 1.384 1.00 82.38 340 ILE A O 1
ATOM 2561 N N . LEU A 1 341 ? -6.104 6.978 2.431 1.00 76.81 341 LEU A N 1
ATOM 2562 C CA . LEU A 1 341 ? -6.645 6.517 3.712 1.00 76.81 341 LEU A CA 1
ATOM 2563 C C . LEU A 1 341 ? -8.149 6.243 3.639 1.00 76.81 341 LEU A C 1
ATOM 2565 O O . LEU A 1 341 ? -8.603 5.249 4.200 1.00 76.81 341 LEU A O 1
ATOM 2569 N N . GLN A 1 342 ? -8.916 7.080 2.937 1.00 73.25 342 GLN A N 1
ATOM 2570 C CA . GLN A 1 342 ? -10.346 6.851 2.718 1.00 73.25 342 GLN A CA 1
ATOM 2571 C C . GLN A 1 342 ? -10.593 5.548 1.953 1.00 73.25 342 GLN A C 1
ATOM 2573 O O . GLN A 1 342 ? -11.399 4.733 2.402 1.00 73.25 342 GLN A O 1
ATOM 2578 N N . LEU A 1 343 ? -9.857 5.320 0.862 1.00 83.50 343 LEU A N 1
ATOM 2579 C CA . LEU A 1 343 ? -9.954 4.100 0.060 1.00 83.50 343 LEU A CA 1
ATOM 2580 C C . LEU A 1 343 ? -9.619 2.842 0.880 1.00 83.50 343 LEU A C 1
ATOM 2582 O O . LEU A 1 343 ? -10.361 1.858 0.846 1.00 83.50 343 LEU A O 1
ATOM 2586 N N . LEU A 1 344 ? -8.538 2.876 1.667 1.00 80.25 344 LEU A N 1
ATOM 2587 C CA . LEU A 1 344 ? -8.139 1.751 2.518 1.00 80.25 344 LEU A CA 1
ATOM 2588 C C . LEU A 1 344 ? -9.175 1.463 3.610 1.00 80.25 344 LEU A C 1
ATOM 2590 O O . LEU A 1 344 ? -9.528 0.307 3.832 1.00 80.25 344 LEU A O 1
ATOM 2594 N N . LEU A 1 345 ? -9.692 2.502 4.272 1.00 72.06 345 LEU A N 1
ATOM 2595 C CA . LEU A 1 345 ? -10.699 2.364 5.329 1.00 72.06 345 LEU A CA 1
ATOM 2596 C C . LEU A 1 345 ? -12.060 1.901 4.808 1.00 72.06 345 LEU A C 1
ATOM 2598 O O . LEU A 1 345 ? -12.807 1.266 5.550 1.00 72.06 345 LEU A O 1
ATOM 2602 N N . GLU A 1 346 ? -12.403 2.198 3.553 1.00 74.25 346 GLU A N 1
ATOM 2603 C CA . GLU A 1 346 ? -13.625 1.679 2.939 1.00 74.25 346 GLU A CA 1
ATOM 2604 C C . GLU A 1 346 ? -13.593 0.148 2.829 1.00 74.25 346 GLU A C 1
ATOM 2606 O O . GLU A 1 346 ? -14.614 -0.506 3.049 1.00 74.25 346 GLU A O 1
ATOM 2611 N N . LYS A 1 347 ? -12.422 -0.426 2.521 1.00 76.12 347 LYS A N 1
ATOM 2612 C CA . LYS A 1 347 ? -12.239 -1.872 2.312 1.00 76.12 347 LYS A CA 1
ATOM 2613 C C . LYS A 1 347 ? -11.756 -2.632 3.552 1.00 76.12 347 LYS A C 1
ATOM 2615 O O . LYS A 1 347 ? -11.696 -3.860 3.518 1.00 76.12 347 LYS A O 1
ATOM 2620 N N . LEU A 1 348 ? -11.418 -1.937 4.638 1.00 69.38 348 LEU A N 1
ATOM 2621 C CA . LEU A 1 348 ? -10.874 -2.555 5.846 1.00 69.38 348 LEU A CA 1
ATOM 2622 C C . LEU A 1 348 ? -11.961 -3.158 6.743 1.00 69.38 348 LEU A C 1
ATOM 2624 O O . LEU A 1 348 ? -12.807 -2.455 7.299 1.00 69.38 348 LEU A O 1
ATOM 2628 N N . ASP A 1 349 ? -11.859 -4.469 6.953 1.00 60.97 349 ASP A N 1
ATOM 2629 C CA . ASP A 1 349 ? -12.566 -5.193 8.007 1.00 60.97 349 ASP A CA 1
ATOM 2630 C C . ASP A 1 349 ? -11.672 -5.295 9.249 1.00 60.97 349 ASP A C 1
ATOM 2632 O O . ASP A 1 349 ? -10.712 -6.068 9.304 1.00 60.97 349 ASP A O 1
ATOM 2636 N N . ILE A 1 350 ? -11.979 -4.477 10.251 1.00 52.66 350 ILE A N 1
ATOM 2637 C CA . ILE A 1 350 ? -11.125 -4.284 11.427 1.00 52.66 350 ILE A CA 1
ATOM 2638 C C . ILE A 1 350 ? -11.193 -5.489 12.379 1.00 52.66 350 ILE A C 1
ATOM 2640 O O . ILE A 1 350 ? -10.304 -5.681 13.205 1.00 52.66 350 ILE A O 1
ATOM 2644 N N . THR A 1 351 ? -12.198 -6.358 12.220 1.00 47.19 351 THR A N 1
ATOM 2645 C CA . THR A 1 351 ? -12.336 -7.593 13.009 1.00 47.19 351 THR A CA 1
ATOM 2646 C C . THR A 1 351 ? -11.250 -8.627 12.704 1.00 47.19 351 THR A C 1
ATOM 2648 O O . THR A 1 351 ? -11.006 -9.511 13.521 1.00 47.19 351 THR A O 1
ATOM 2651 N N . LYS A 1 352 ? -10.566 -8.496 11.559 1.00 53.62 352 LYS A N 1
ATOM 2652 C CA . LYS A 1 352 ? -9.506 -9.404 11.091 1.00 53.62 352 LYS A CA 1
ATOM 2653 C C . LYS A 1 352 ? -8.084 -8.891 11.344 1.00 53.62 352 LYS A C 1
ATOM 2655 O O . LYS A 1 352 ? -7.126 -9.524 10.911 1.00 53.62 352 LYS A O 1
ATOM 2660 N N . LEU A 1 353 ? -7.922 -7.745 12.007 1.00 50.88 353 LEU A N 1
ATOM 2661 C CA . LEU A 1 353 ? -6.603 -7.174 12.301 1.00 50.88 353 LEU A CA 1
ATOM 2662 C C . LEU A 1 353 ? -5.969 -7.848 13.524 1.00 50.88 353 LEU A C 1
ATOM 2664 O O . LEU A 1 353 ? -6.157 -7.419 14.663 1.00 50.88 353 LEU A O 1
ATOM 2668 N N . GLU A 1 354 ? -5.170 -8.883 13.288 1.00 46.75 354 GLU A N 1
ATOM 2669 C CA . GLU A 1 354 ? -4.354 -9.518 14.327 1.00 46.75 354 GLU A CA 1
ATOM 2670 C C . GLU A 1 354 ? -3.114 -8.676 14.654 1.00 46.75 354 GLU A C 1
ATOM 2672 O O . GLU A 1 354 ? -2.287 -8.419 13.786 1.00 46.75 354 GLU A O 1
ATOM 2677 N N . ILE A 1 355 ? -2.969 -8.245 15.914 1.00 47.75 355 ILE A N 1
ATOM 2678 C CA . ILE A 1 355 ? -1.825 -7.451 16.406 1.00 47.75 355 ILE A CA 1
ATOM 2679 C C . ILE A 1 355 ? -0.530 -8.265 16.319 1.00 47.75 355 ILE A C 1
ATOM 2681 O O . ILE A 1 355 ? -0.456 -9.344 16.918 1.00 47.75 355 ILE A O 1
ATOM 2685 N N . SER A 1 356 ? 0.496 -7.717 15.654 1.00 45.53 356 SER A N 1
ATOM 2686 C CA . SER A 1 356 ? 1.816 -8.351 15.608 1.00 45.53 356 SER A CA 1
ATOM 2687 C C . SER A 1 356 ? 2.429 -8.427 17.020 1.00 45.53 356 SER A C 1
ATOM 2689 O O . SER A 1 356 ? 2.259 -7.497 17.821 1.00 45.53 356 SER A O 1
ATOM 2691 N N . PRO A 1 357 ? 3.119 -9.524 17.379 1.00 46.81 357 PRO A N 1
ATOM 2692 C CA . PRO A 1 357 ? 3.736 -9.679 18.696 1.00 46.81 357 PRO A CA 1
ATOM 2693 C C . PRO A 1 357 ? 4.687 -8.527 19.060 1.00 46.81 357 PRO A C 1
ATOM 2695 O O . PRO A 1 357 ? 4.725 -8.104 20.212 1.00 46.81 357 PRO A O 1
ATOM 2698 N N . GLU A 1 358 ? 5.389 -7.952 18.080 1.00 43.50 358 GLU A N 1
ATOM 2699 C CA . GLU A 1 358 ? 6.379 -6.891 18.297 1.00 43.50 358 GLU A CA 1
ATOM 2700 C C . GLU A 1 358 ? 5.746 -5.557 18.731 1.00 43.50 358 GLU A C 1
ATOM 2702 O O . GLU A 1 358 ? 6.346 -4.800 19.500 1.00 43.50 358 GLU A O 1
ATOM 2707 N N . LEU A 1 359 ? 4.529 -5.249 18.262 1.00 43.38 359 LEU A N 1
ATOM 2708 C CA . LEU A 1 359 ? 3.788 -4.063 18.706 1.00 43.38 359 LEU A CA 1
ATOM 2709 C C . LEU A 1 359 ? 3.256 -4.228 20.136 1.00 43.38 359 LEU A C 1
ATOM 2711 O O . LEU A 1 359 ? 3.243 -3.245 20.883 1.00 43.38 359 LEU A O 1
ATOM 2715 N N . LYS A 1 360 ? 2.911 -5.459 20.546 1.00 49.47 360 LYS A N 1
ATOM 2716 C CA . LYS A 1 360 ? 2.529 -5.763 21.937 1.00 49.47 360 LYS A CA 1
ATOM 2717 C C . LYS A 1 360 ? 3.685 -5.506 22.904 1.00 49.47 360 LYS A C 1
ATOM 2719 O O . LYS A 1 360 ? 3.476 -4.899 23.952 1.00 49.47 360 LYS A O 1
ATOM 2724 N N . ASP A 1 361 ? 4.905 -5.886 22.527 1.00 49.09 361 ASP A N 1
ATOM 2725 C CA . ASP A 1 361 ? 6.105 -5.693 23.356 1.00 49.09 361 ASP A CA 1
ATOM 2726 C C . ASP A 1 361 ? 6.510 -4.216 23.501 1.00 49.09 361 ASP A C 1
ATOM 2728 O O . ASP A 1 361 ? 7.088 -3.819 24.515 1.00 49.09 361 ASP A O 1
ATOM 2732 N N . LYS A 1 362 ? 6.157 -3.364 22.528 1.00 47.38 362 LYS A N 1
ATOM 2733 C CA . LYS A 1 362 ? 6.343 -1.901 22.600 1.00 47.38 362 LYS A CA 1
ATOM 2734 C C . LYS A 1 362 ? 5.259 -1.178 23.413 1.00 47.38 362 LYS A C 1
ATOM 2736 O O . LYS A 1 362 ? 5.271 0.050 23.475 1.00 47.38 362 LYS A O 1
ATOM 2741 N N . GLY A 1 363 ? 4.351 -1.918 24.049 1.00 45.22 363 GLY A N 1
ATOM 2742 C CA . GLY A 1 363 ? 3.295 -1.372 24.900 1.00 45.22 363 GLY A CA 1
ATOM 2743 C C . GLY A 1 363 ? 2.079 -0.838 24.144 1.00 45.22 363 GLY A C 1
ATOM 2744 O O . GLY A 1 363 ? 1.219 -0.232 24.776 1.00 45.22 363 GLY A O 1
ATOM 2745 N N . PHE A 1 364 ? 1.979 -1.066 22.828 1.00 44.06 364 PHE A N 1
ATOM 2746 C CA . PHE A 1 364 ? 0.749 -0.792 22.088 1.00 44.06 364 PHE A CA 1
ATOM 2747 C C . PHE A 1 364 ? -0.235 -1.928 22.351 1.00 44.06 364 PHE A C 1
ATOM 2749 O O . PHE A 1 364 ? 0.016 -3.085 22.007 1.00 44.06 364 PHE A O 1
ATOM 2756 N N . SER A 1 365 ? -1.364 -1.602 22.976 1.00 41.75 365 SER A N 1
ATOM 2757 C CA . SER A 1 365 ? -2.359 -2.604 23.345 1.00 41.75 365 SER A CA 1
ATOM 2758 C C . SER A 1 365 ? -3.245 -2.976 22.154 1.00 41.75 365 SER A C 1
ATOM 2760 O O . SER A 1 365 ? -3.761 -4.091 22.136 1.00 41.75 365 SER A O 1
ATOM 2762 N N . TYR A 1 366 ? -3.402 -2.086 21.156 1.00 49.34 366 TYR A N 1
ATOM 2763 C CA . TYR A 1 366 ? -4.314 -2.266 20.015 1.00 49.34 366 TYR A CA 1
ATOM 2764 C C . TYR A 1 366 ? -3.839 -1.585 18.718 1.00 49.34 366 TYR A C 1
ATOM 2766 O O . TYR A 1 366 ? -3.234 -0.514 18.745 1.00 49.34 366 TYR A O 1
ATOM 2774 N N . HIS A 1 367 ? -4.202 -2.145 17.555 1.00 51.41 367 HIS A N 1
ATOM 2775 C CA . HIS A 1 367 ? -3.959 -1.525 16.240 1.00 51.41 367 HIS A CA 1
ATOM 2776 C C . HIS A 1 367 ? -4.534 -0.105 16.127 1.00 51.41 367 HIS A C 1
ATOM 2778 O O . HIS A 1 367 ? -3.902 0.767 15.532 1.00 51.41 367 HIS A O 1
ATOM 2784 N N . GLY A 1 368 ? -5.700 0.147 16.735 1.00 49.34 368 GLY A N 1
ATOM 2785 C CA . GLY A 1 368 ? -6.311 1.474 16.786 1.00 49.34 368 GLY A CA 1
ATOM 2786 C C . GLY A 1 368 ? -5.506 2.499 17.591 1.00 49.34 368 GLY A C 1
ATOM 2787 O O . GLY A 1 368 ? -5.525 3.677 17.252 1.00 49.34 368 GLY A O 1
ATOM 2788 N N . GLU A 1 369 ? -4.745 2.066 18.601 1.00 46.25 369 GLU A N 1
ATOM 2789 C CA . GLU A 1 369 ? -3.853 2.933 19.382 1.00 46.25 369 GLU A CA 1
ATOM 2790 C C . GLU A 1 369 ? -2.645 3.371 18.546 1.00 46.25 369 GLU A C 1
ATOM 2792 O O . GLU A 1 369 ? -2.317 4.553 18.521 1.00 46.25 369 GLU A O 1
ATOM 2797 N N . ALA A 1 370 ? -2.044 2.458 17.774 1.00 50.84 370 ALA A N 1
ATOM 2798 C CA . ALA A 1 370 ? -0.971 2.794 16.837 1.00 50.84 370 ALA A CA 1
ATOM 2799 C C . ALA A 1 370 ? -1.462 3.721 15.710 1.00 50.84 370 ALA A C 1
ATOM 2801 O O . ALA A 1 370 ? -0.784 4.693 15.372 1.00 50.84 370 ALA A O 1
ATOM 2802 N N . LEU A 1 371 ? -2.660 3.464 15.169 1.00 52.31 371 LEU A N 1
ATOM 2803 C CA . LEU A 1 371 ? -3.292 4.308 14.152 1.00 52.31 371 LEU A CA 1
ATOM 2804 C C . LEU A 1 371 ? -3.597 5.706 14.692 1.00 52.31 371 LEU A C 1
ATOM 2806 O O . LEU A 1 371 ? -3.177 6.695 14.101 1.00 52.31 371 LEU A O 1
ATOM 2810 N N . LEU A 1 372 ? -4.279 5.815 15.833 1.00 49.50 372 LEU A N 1
ATOM 2811 C CA . LEU A 1 372 ? -4.645 7.111 16.399 1.00 49.50 372 LEU A CA 1
ATOM 2812 C C . LEU A 1 372 ? -3.433 7.869 16.928 1.00 49.50 372 LEU A C 1
ATOM 2814 O O . LEU A 1 372 ? -3.360 9.075 16.712 1.00 49.50 372 LEU A O 1
ATOM 2818 N N . HIS A 1 373 ? -2.451 7.202 17.538 1.00 48.09 373 HIS A N 1
ATOM 2819 C CA . HIS A 1 373 ? -1.220 7.852 17.976 1.00 48.09 373 HIS A CA 1
ATOM 2820 C C . HIS A 1 373 ? -0.414 8.384 16.780 1.00 48.09 373 HIS A C 1
ATOM 2822 O O . HIS A 1 373 ? -0.029 9.552 16.791 1.00 48.09 373 HIS A O 1
ATOM 2828 N N . SER A 1 374 ? -0.215 7.602 15.708 1.00 48.69 374 SER A N 1
ATOM 2829 C CA . SER A 1 374 ? 0.544 8.073 14.534 1.00 48.69 374 SER A CA 1
ATOM 2830 C C . SER A 1 374 ? -0.188 9.192 13.778 1.00 48.69 374 SER A C 1
ATOM 2832 O O . SER A 1 374 ? 0.419 10.220 13.469 1.00 48.69 374 SER A O 1
ATOM 2834 N N . VAL A 1 375 ? -1.510 9.076 13.598 1.00 47.47 375 VAL A N 1
ATOM 2835 C CA . VAL A 1 375 ? -2.363 10.112 12.987 1.00 47.47 375 VAL A CA 1
ATOM 2836 C C . VAL A 1 375 ? -2.381 11.383 13.851 1.00 47.47 375 VAL A C 1
ATOM 2838 O O . VAL A 1 375 ? -2.342 12.488 13.320 1.00 47.47 375 VAL A O 1
ATOM 2841 N N . CYS A 1 376 ? -2.343 11.280 15.183 1.00 43.91 376 CYS A N 1
ATOM 2842 C CA . CYS A 1 376 ? -2.284 12.451 16.066 1.00 43.91 376 CYS A CA 1
ATOM 2843 C C . CYS A 1 376 ? -0.926 13.181 16.051 1.00 43.91 376 CYS A C 1
ATOM 2845 O O . CYS A 1 376 ? -0.883 14.368 16.392 1.00 43.91 376 CYS A O 1
ATOM 2847 N N . THR A 1 377 ? 0.173 12.523 15.654 1.00 44.69 377 THR A N 1
ATOM 2848 C CA . THR A 1 377 ? 1.512 13.152 15.630 1.00 44.69 377 THR A CA 1
ATOM 2849 C C . THR A 1 377 ? 1.741 14.114 14.460 1.00 44.69 377 THR A C 1
ATOM 2851 O O . THR A 1 377 ? 2.561 15.024 14.588 1.00 44.69 377 THR A O 1
ATOM 2854 N N . ARG A 1 378 ? 0.996 14.006 13.346 1.00 50.25 378 ARG A N 1
ATOM 2855 C CA . ARG A 1 378 ? 1.053 14.991 12.248 1.00 50.25 378 ARG A CA 1
ATOM 2856 C C . ARG A 1 378 ? -0.075 16.015 12.385 1.00 50.25 378 ARG A C 1
ATOM 2858 O O . ARG A 1 378 ? -1.251 15.679 12.327 1.00 50.25 378 ARG A O 1
ATOM 2865 N N . GLN A 1 379 ? 0.270 17.301 12.474 1.00 43.56 379 GLN A N 1
ATOM 2866 C CA . GLN A 1 379 ? -0.708 18.398 12.577 1.00 43.56 379 GLN A CA 1
ATOM 2867 C C . GLN A 1 379 ? -1.724 18.411 11.411 1.00 43.56 379 GLN A C 1
ATOM 2869 O O . GLN A 1 379 ? -2.881 18.756 11.626 1.00 43.56 379 GLN A O 1
ATOM 2874 N N . ALA A 1 380 ? -1.327 17.969 10.210 1.00 43.66 380 ALA A N 1
ATOM 2875 C CA . ALA A 1 380 ? -2.200 17.846 9.034 1.00 43.66 380 ALA A CA 1
ATOM 2876 C C . ALA A 1 380 ? -3.270 16.739 9.156 1.00 43.66 380 ALA A C 1
ATOM 2878 O O . ALA A 1 380 ? -4.296 16.795 8.473 1.00 43.66 380 ALA A O 1
ATOM 2879 N N . ALA A 1 381 ? -3.044 15.758 10.032 1.00 47.97 381 ALA A N 1
ATOM 2880 C CA . ALA A 1 381 ? -3.913 14.610 10.245 1.00 47.97 381 ALA A CA 1
ATOM 2881 C C . ALA A 1 381 ? -4.955 14.836 11.360 1.00 47.97 381 ALA A C 1
ATOM 2883 O O . ALA A 1 381 ? -5.913 14.078 11.450 1.00 47.97 381 ALA A O 1
ATOM 2884 N N . LYS A 1 382 ? -4.871 15.928 12.138 1.00 50.47 382 LYS A N 1
ATOM 2885 C CA . LYS A 1 382 ? -5.896 16.275 13.145 1.00 50.47 382 LYS A CA 1
ATOM 2886 C C . LYS A 1 382 ? -7.280 16.546 12.547 1.00 50.47 382 LYS A C 1
ATOM 2888 O O . LYS A 1 382 ? -8.267 16.106 13.123 1.00 50.47 382 LYS A O 1
ATOM 2893 N N . ASP A 1 383 ? -7.350 17.179 11.376 1.00 49.16 383 ASP A N 1
ATOM 2894 C CA . ASP A 1 383 ? -8.624 17.382 10.658 1.00 49.16 383 ASP A CA 1
ATOM 2895 C C . ASP A 1 383 ? -9.093 16.101 9.935 1.00 49.16 383 ASP A C 1
ATOM 2897 O O . ASP A 1 383 ? -10.243 15.990 9.522 1.00 49.16 383 ASP A O 1
ATOM 2901 N N . LEU A 1 384 ? -8.194 15.120 9.797 1.00 50.84 384 LEU A N 1
ATOM 2902 C CA . LEU A 1 384 ? -8.421 13.826 9.151 1.00 50.84 384 LEU A CA 1
ATOM 2903 C C . LEU A 1 384 ? -9.006 12.785 10.109 1.00 50.84 384 LEU A C 1
ATOM 2905 O O . LEU A 1 384 ? -9.648 11.830 9.683 1.00 50.84 384 LEU A O 1
ATOM 2909 N N . ILE A 1 385 ? -8.796 12.990 11.410 1.00 55.81 385 ILE A N 1
ATOM 2910 C CA . ILE A 1 385 ? -9.276 12.127 12.486 1.00 55.81 385 ILE A CA 1
ATOM 2911 C C . ILE A 1 385 ? -10.802 12.005 12.464 1.00 55.81 385 ILE A C 1
ATOM 2913 O O . ILE A 1 385 ? -11.294 10.915 12.717 1.00 55.81 385 ILE A O 1
ATOM 2917 N N . GLY A 1 386 ? -11.544 13.069 12.140 1.00 60.38 386 GLY A N 1
ATOM 2918 C CA . GLY A 1 386 ? -13.013 13.070 12.195 1.00 60.38 386 GLY A CA 1
ATOM 2919 C C . GLY A 1 386 ? -13.657 11.971 11.337 1.00 60.38 386 GLY A C 1
ATOM 2920 O O . GLY A 1 386 ? -14.281 11.071 11.889 1.00 60.38 386 GLY A O 1
ATOM 2921 N N . PRO A 1 387 ? -13.465 11.957 10.003 1.00 60.62 387 PRO A N 1
ATOM 2922 C CA . PRO A 1 387 ? -14.040 10.920 9.140 1.00 60.62 387 PRO A CA 1
ATOM 2923 C C . PRO A 1 387 ? -13.607 9.492 9.508 1.00 60.62 387 PRO A C 1
ATOM 2925 O O . PRO A 1 387 ? -14.412 8.561 9.452 1.00 60.62 387 PRO A O 1
ATOM 2928 N N . VAL A 1 388 ? -12.343 9.318 9.913 1.00 60.00 388 VAL A N 1
ATOM 2929 C CA . VAL A 1 388 ? -11.804 8.019 10.341 1.00 60.00 388 VAL A CA 1
ATOM 2930 C C . VAL A 1 388 ? -12.463 7.568 11.643 1.00 60.00 388 VAL A C 1
ATOM 2932 O O . VAL A 1 388 ? -12.936 6.437 11.731 1.00 60.00 388 VAL A O 1
ATOM 2935 N N . ARG A 1 389 ? -12.567 8.455 12.637 1.00 62.91 389 ARG A N 1
ATOM 2936 C CA . ARG A 1 389 ? -13.245 8.187 13.909 1.00 62.91 389 ARG A CA 1
ATOM 2937 C C . ARG A 1 389 ? -14.721 7.910 13.719 1.00 62.91 389 ARG A C 1
ATOM 2939 O O . ARG A 1 389 ? -15.208 6.975 14.338 1.00 62.91 389 ARG A O 1
ATOM 2946 N N . LEU A 1 390 ? -15.402 8.635 12.837 1.00 66.06 390 LEU A N 1
ATOM 2947 C CA . LEU A 1 390 ? -16.804 8.394 12.514 1.00 66.06 390 LEU A CA 1
ATOM 2948 C C . LEU A 1 390 ? -17.007 6.992 11.926 1.00 66.06 390 LEU A C 1
ATOM 2950 O O . LEU A 1 390 ? -17.928 6.275 12.313 1.00 66.06 390 LEU A O 1
ATOM 2954 N N . LYS A 1 391 ? -16.128 6.552 11.016 1.00 66.56 391 LYS A N 1
ATOM 2955 C CA . LYS A 1 391 ? -16.190 5.194 10.456 1.00 66.56 391 LYS A CA 1
ATOM 2956 C C . LYS A 1 391 ? -15.899 4.126 11.516 1.00 66.56 391 LYS A C 1
ATOM 2958 O O . LYS A 1 391 ? -16.645 3.149 11.594 1.00 66.56 391 LYS A O 1
ATOM 2963 N N . LEU A 1 392 ? -14.872 4.334 12.346 1.00 67.31 392 LEU A N 1
ATOM 2964 C CA . LEU A 1 392 ? -14.536 3.458 13.476 1.00 67.31 392 LEU A CA 1
ATOM 2965 C C . LEU A 1 392 ? -15.685 3.378 14.496 1.00 67.31 392 LEU A C 1
ATOM 2967 O O . LEU A 1 392 ? -16.000 2.297 14.986 1.00 67.31 392 LEU A O 1
ATOM 2971 N N . ALA A 1 393 ? -16.343 4.503 14.773 1.00 68.19 393 ALA A N 1
ATOM 2972 C CA . ALA A 1 393 ? -17.509 4.607 15.644 1.00 68.19 393 ALA A CA 1
ATOM 2973 C C . ALA A 1 393 ? -18.731 3.872 15.069 1.00 68.19 393 ALA A C 1
ATOM 2975 O O . ALA A 1 393 ? -19.439 3.171 15.786 1.00 68.19 393 ALA A O 1
ATOM 2976 N N . ASN A 1 394 ? -18.970 3.973 13.761 1.00 72.31 394 ASN A N 1
ATOM 2977 C CA . ASN A 1 394 ? -20.055 3.232 13.117 1.00 72.31 394 ASN A CA 1
ATOM 2978 C C . ASN A 1 394 ? -19.832 1.714 13.183 1.00 72.31 394 ASN A C 1
ATOM 2980 O O . ASN A 1 394 ? -20.777 0.954 13.382 1.00 72.31 394 ASN A O 1
ATOM 2984 N N . GLN A 1 395 ? -18.585 1.258 13.048 1.00 71.06 395 GLN A N 1
ATOM 2985 C CA . GLN A 1 395 ? -18.262 -0.160 13.207 1.00 71.06 395 GLN A CA 1
ATOM 2986 C C . GLN A 1 395 ? -18.332 -0.618 14.666 1.00 71.06 395 GLN A C 1
ATOM 2988 O O . GLN A 1 395 ? -18.797 -1.730 14.920 1.00 71.06 395 GLN A O 1
ATOM 2993 N N . SER A 1 396 ? -17.940 0.222 15.632 1.00 74.94 396 SER A N 1
ATOM 2994 C CA . SER A 1 396 ? -18.050 -0.133 17.051 1.00 74.94 396 SER A CA 1
ATOM 2995 C C . SER A 1 396 ? -19.499 -0.387 17.473 1.00 74.94 396 SER A C 1
ATOM 2997 O O . SER A 1 396 ? -19.737 -1.292 18.268 1.00 74.94 396 SER A O 1
ATOM 2999 N N . ALA A 1 397 ? -20.471 0.314 16.880 1.00 76.88 397 ALA A N 1
ATOM 3000 C CA . ALA A 1 397 ? -21.893 0.054 17.106 1.00 76.88 397 ALA A CA 1
ATOM 3001 C C . ALA A 1 397 ? -22.320 -1.363 16.669 1.00 76.88 397 ALA A C 1
ATOM 3003 O O . ALA A 1 397 ? -23.062 -2.024 17.395 1.00 76.88 397 ALA A O 1
ATOM 3004 N N . SER A 1 398 ? -21.826 -1.850 15.524 1.00 80.12 398 SER A N 1
ATOM 3005 C CA . SER A 1 398 ? -22.090 -3.222 15.056 1.00 80.12 398 SER A CA 1
ATOM 3006 C C . SER A 1 398 ? -21.462 -4.262 15.986 1.00 80.12 398 SER A C 1
ATOM 3008 O O . SER A 1 398 ? -22.121 -5.217 16.378 1.00 80.12 398 SER A O 1
ATOM 3010 N N . LEU A 1 399 ? -20.207 -4.054 16.392 1.00 81.12 399 LEU A N 1
ATOM 3011 C CA . LEU A 1 399 ? -19.500 -4.985 17.280 1.00 81.12 399 LEU A CA 1
ATOM 3012 C C . LEU A 1 399 ? -20.099 -5.029 18.684 1.00 81.12 399 LEU A C 1
ATOM 3014 O O . LEU A 1 399 ? -20.134 -6.080 19.318 1.00 81.12 399 LEU A O 1
ATOM 3018 N N . LEU A 1 400 ? -20.609 -3.896 19.166 1.00 82.50 400 LEU A N 1
ATOM 3019 C CA . LEU A 1 400 ? -21.340 -3.854 20.421 1.00 82.50 400 LEU A CA 1
ATOM 3020 C C . LEU A 1 400 ? -22.617 -4.702 20.338 1.00 82.50 400 LEU A C 1
ATOM 3022 O O . LEU A 1 400 ? -22.937 -5.400 21.295 1.00 82.50 400 LEU A O 1
ATOM 3026 N N . GLN A 1 401 ? -23.338 -4.690 19.211 1.00 83.12 401 GLN A N 1
ATOM 3027 C CA . GLN A 1 401 ? -24.495 -5.575 19.027 1.00 83.12 401 GLN A CA 1
ATOM 3028 C C . GLN A 1 401 ? -24.092 -7.056 19.068 1.00 83.12 401 GLN A C 1
ATOM 3030 O O . GLN A 1 401 ? -24.780 -7.840 19.725 1.00 83.12 401 GLN A O 1
ATOM 3035 N N . ASP A 1 402 ? -22.965 -7.423 18.454 1.00 82.69 402 ASP A N 1
ATOM 3036 C CA . ASP A 1 402 ? -22.440 -8.795 18.482 1.00 82.69 402 ASP A CA 1
ATOM 3037 C C . ASP A 1 402 ? -22.056 -9.246 19.901 1.00 82.69 402 ASP A C 1
ATOM 3039 O O . ASP A 1 402 ? -22.441 -10.340 20.331 1.00 82.69 402 ASP A O 1
ATOM 3043 N N . ASP A 1 403 ? -21.367 -8.389 20.664 1.00 81.19 403 ASP A N 1
ATOM 3044 C CA . ASP A 1 403 ? -21.053 -8.626 22.079 1.00 81.19 403 ASP A CA 1
ATOM 3045 C C . ASP A 1 403 ? -22.334 -8.863 22.877 1.00 81.19 403 ASP A C 1
ATOM 3047 O O . ASP A 1 403 ? -22.469 -9.860 23.595 1.00 81.19 403 ASP A O 1
ATOM 3051 N N . MET A 1 404 ? -23.317 -7.980 22.710 1.00 82.00 404 MET A N 1
ATOM 3052 C CA . MET A 1 404 ? -24.588 -8.040 23.423 1.00 82.00 404 MET A CA 1
ATOM 3053 C C . MET A 1 404 ? -25.416 -9.278 23.050 1.00 82.00 404 MET A C 1
ATOM 3055 O O . MET A 1 404 ? -26.106 -9.825 23.914 1.00 82.00 404 MET A O 1
ATOM 3059 N N . ALA A 1 405 ? -25.302 -9.788 21.821 1.00 84.50 405 ALA A N 1
ATOM 3060 C CA . ALA A 1 405 ? -25.945 -11.031 21.393 1.00 84.50 405 ALA A CA 1
ATOM 3061 C C . ALA A 1 405 ? -25.381 -12.276 22.105 1.00 84.50 405 ALA A C 1
ATOM 3063 O O . ALA A 1 405 ? -26.073 -13.289 22.226 1.00 84.50 405 ALA A O 1
ATOM 3064 N N . THR A 1 406 ? -24.152 -12.225 22.643 1.00 83.12 406 THR A N 1
ATOM 3065 C CA . THR A 1 406 ? -23.602 -13.345 23.435 1.00 83.12 406 THR A CA 1
ATOM 3066 C C . THR A 1 406 ? -24.413 -13.627 24.700 1.00 83.12 406 THR A C 1
ATOM 3068 O O . THR A 1 406 ? -24.474 -14.778 25.128 1.00 83.12 406 THR A O 1
ATOM 3071 N N . CYS A 1 407 ? -25.116 -12.622 25.237 1.00 83.31 407 CYS A N 1
ATOM 3072 C CA . CYS A 1 407 ? -25.996 -12.764 26.400 1.00 83.31 407 CYS A CA 1
ATOM 3073 C C . CYS A 1 407 ? -27.151 -13.750 26.155 1.00 83.31 407 CYS A C 1
ATOM 3075 O O . CYS A 1 407 ? -27.703 -14.314 27.101 1.00 83.31 407 CYS A O 1
ATOM 3077 N N . GLU A 1 408 ? -27.529 -13.973 24.891 1.00 82.44 408 GLU A N 1
ATOM 3078 C CA . GLU A 1 408 ? -28.609 -14.893 24.524 1.00 82.44 408 GLU A CA 1
ATOM 3079 C C . GLU A 1 408 ? -28.202 -16.366 24.551 1.00 82.44 408 GLU A C 1
ATOM 3081 O O . GLU A 1 408 ? -29.066 -17.238 24.618 1.00 82.44 408 GLU A O 1
ATOM 3086 N N . LYS A 1 409 ? -26.892 -16.628 24.545 1.00 82.94 409 LYS A N 1
ATOM 3087 C CA . LYS A 1 409 ? -26.294 -17.969 24.513 1.00 82.94 409 LYS A CA 1
ATOM 3088 C C . LYS A 1 409 ? -25.906 -18.492 25.898 1.00 82.94 409 LYS A C 1
ATOM 3090 O O . LYS A 1 409 ? -25.411 -19.610 25.996 1.00 82.94 409 LYS A O 1
ATOM 3095 N N . GLU A 1 410 ? -26.053 -17.673 26.936 1.00 85.25 410 GLU A N 1
ATOM 3096 C CA . GLU A 1 410 ? -25.813 -18.079 28.321 1.00 85.25 410 GLU A CA 1
ATOM 3097 C C . GLU A 1 410 ? -26.989 -18.911 28.850 1.00 85.25 410 GLU A C 1
ATOM 3099 O O . GLU A 1 410 ? -28.116 -18.744 28.398 1.00 85.25 410 GLU A O 1
ATOM 3104 N N . ASP A 1 411 ? -26.759 -19.763 29.846 1.00 79.31 411 ASP A N 1
ATOM 3105 C CA . ASP A 1 411 ? -27.800 -20.611 30.439 1.00 79.31 411 ASP A CA 1
ATOM 3106 C C . ASP A 1 411 ? -28.040 -20.281 31.923 1.00 79.31 411 ASP A C 1
ATOM 3108 O O . ASP A 1 411 ? -27.179 -19.742 32.625 1.00 79.31 411 ASP A O 1
ATOM 3112 N N . GLY A 1 412 ? -29.227 -20.639 32.421 1.00 86.12 412 GLY A N 1
ATOM 3113 C CA . GLY A 1 412 ? -29.575 -20.570 33.844 1.00 86.12 412 GLY A CA 1
ATOM 3114 C C . GLY A 1 412 ? -29.800 -19.154 34.387 1.00 86.12 412 GLY A C 1
ATOM 3115 O O . GLY A 1 412 ? -30.294 -18.263 33.693 1.00 86.12 412 GLY A O 1
ATOM 3116 N N . ASP A 1 413 ? -29.467 -18.955 35.664 1.00 84.75 413 ASP A N 1
ATOM 3117 C CA . ASP A 1 413 ? -29.750 -17.715 36.401 1.00 84.75 413 ASP A CA 1
ATOM 3118 C C . ASP A 1 413 ? -28.956 -16.507 35.888 1.00 84.75 413 ASP A C 1
ATOM 3120 O O . ASP A 1 413 ? -29.437 -15.377 35.949 1.00 84.75 413 ASP A O 1
ATOM 3124 N N . PHE A 1 414 ? -27.783 -16.732 35.286 1.00 87.62 414 PHE A N 1
ATOM 3125 C CA . PHE A 1 414 ? -27.004 -15.650 34.684 1.00 87.62 414 PHE A CA 1
ATOM 3126 C C . PHE A 1 414 ? -27.714 -15.052 33.462 1.00 87.62 414 PHE A C 1
ATOM 3128 O O . PHE A 1 414 ? -27.816 -13.833 33.350 1.00 87.62 414 PHE A O 1
ATOM 3135 N N . ARG A 1 415 ? -28.304 -15.883 32.589 1.00 89.00 415 ARG A N 1
ATOM 3136 C CA . ARG A 1 415 ? -29.110 -15.395 31.456 1.00 89.00 415 ARG A CA 1
ATOM 3137 C C . ARG A 1 415 ? -30.332 -14.604 31.914 1.00 89.00 415 ARG A C 1
ATOM 3139 O O . ARG A 1 415 ? -30.654 -13.587 31.298 1.00 89.00 415 ARG A O 1
ATOM 3146 N N . LYS A 1 416 ? -30.997 -15.041 32.987 1.00 87.88 416 LYS A N 1
ATOM 3147 C CA . LYS A 1 416 ? -32.127 -14.303 33.570 1.00 87.88 416 LYS A CA 1
ATOM 3148 C C . LYS A 1 416 ? -31.686 -12.934 34.080 1.00 87.88 416 LYS A C 1
ATOM 3150 O O . LYS A 1 416 ? -32.292 -11.943 33.698 1.00 87.88 416 LYS A O 1
ATOM 3155 N N . LEU A 1 417 ? -30.580 -12.860 34.826 1.00 89.44 417 LEU A N 1
ATOM 3156 C CA . LEU A 1 417 ? -30.011 -11.588 35.281 1.00 89.44 417 LEU A CA 1
ATOM 3157 C C . LEU A 1 417 ? -29.676 -10.645 34.112 1.00 89.44 417 LEU A C 1
ATOM 3159 O O . LEU A 1 417 ? -30.022 -9.465 34.157 1.00 89.44 417 LEU A O 1
ATOM 3163 N N . LEU A 1 418 ? -29.023 -11.150 33.058 1.00 89.25 418 LEU A N 1
ATOM 3164 C CA . LEU A 1 418 ? -28.690 -10.353 31.870 1.00 89.25 418 LEU A CA 1
ATOM 3165 C C . LEU A 1 418 ? -29.952 -9.846 31.152 1.00 89.25 418 LEU A C 1
ATOM 3167 O O . LEU A 1 418 ? -29.998 -8.691 30.732 1.00 89.25 418 LEU A O 1
ATOM 3171 N N . THR A 1 419 ? -30.985 -10.687 31.053 1.00 89.06 419 THR A N 1
ATOM 3172 C CA . THR A 1 419 ? -32.277 -10.332 30.444 1.00 89.06 419 THR A CA 1
ATOM 3173 C C . THR A 1 419 ? -33.003 -9.281 31.281 1.00 89.06 419 THR A C 1
ATOM 3175 O O . THR A 1 419 ? -33.410 -8.259 30.738 1.00 89.06 419 THR A O 1
ATOM 3178 N N . ALA A 1 420 ? -33.044 -9.442 32.605 1.00 90.69 420 ALA A N 1
ATOM 3179 C CA . ALA A 1 420 ? -33.606 -8.458 33.526 1.00 90.69 420 ALA A CA 1
ATOM 3180 C C . ALA A 1 420 ? -32.897 -7.096 33.421 1.00 90.69 420 ALA A C 1
ATOM 3182 O O . ALA A 1 420 ? -33.550 -6.053 33.386 1.00 90.69 420 ALA A O 1
ATOM 3183 N N . CYS A 1 421 ? -31.563 -7.092 33.286 1.00 90.31 421 CYS A N 1
ATOM 3184 C CA . CYS A 1 421 ? -30.780 -5.872 33.061 1.00 90.31 421 CYS A CA 1
ATOM 3185 C C . CYS A 1 421 ? -31.052 -5.217 31.698 1.00 90.31 421 CYS A C 1
ATOM 3187 O O . CYS A 1 421 ? -30.865 -4.011 31.575 1.00 90.31 421 CYS A O 1
ATOM 3189 N N . LYS A 1 422 ? -31.462 -5.986 30.682 1.00 88.38 422 LYS A N 1
ATOM 3190 C CA . LYS A 1 422 ? -31.819 -5.488 29.342 1.00 88.38 422 LYS A CA 1
ATOM 3191 C C . LYS A 1 422 ? -33.246 -4.929 29.314 1.00 88.38 422 LYS A C 1
ATOM 3193 O O . LYS A 1 422 ? -33.489 -3.847 28.787 1.00 88.38 422 LYS A O 1
ATOM 3198 N N . GLU A 1 423 ? -34.187 -5.646 29.920 1.00 89.12 423 GLU A N 1
ATOM 3199 C CA . GLU A 1 423 ? -35.618 -5.313 29.921 1.00 89.12 423 GLU A CA 1
ATOM 3200 C C . GLU A 1 423 ? -36.007 -4.277 30.982 1.00 89.12 423 GLU A C 1
ATOM 3202 O O . GLU A 1 423 ? -37.049 -3.640 30.859 1.00 89.12 423 GLU A O 1
ATOM 3207 N N . GLY A 1 424 ? -35.166 -4.065 31.997 1.00 90.56 424 GLY A N 1
ATOM 3208 C CA . GLY A 1 424 ? -35.443 -3.104 33.063 1.00 90.56 424 GLY A CA 1
ATOM 3209 C C . GLY A 1 424 ? -36.186 -3.700 34.263 1.00 90.56 424 GLY A C 1
ATOM 3210 O O . GLY A 1 424 ? -36.831 -2.966 35.009 1.00 90.56 424 GLY A O 1
ATOM 3211 N N . ASN A 1 425 ? -36.122 -5.020 34.466 1.00 90.94 425 ASN A N 1
ATOM 3212 C CA . ASN A 1 425 ? -36.865 -5.705 35.523 1.00 90.94 425 ASN A CA 1
ATOM 3213 C C . ASN A 1 425 ? -36.141 -5.628 36.882 1.00 90.94 425 ASN A C 1
ATOM 3215 O O . ASN A 1 425 ? -35.328 -6.486 37.232 1.00 90.94 425 ASN A O 1
ATOM 3219 N N . MET A 1 426 ? -36.439 -4.580 37.655 1.00 89.31 426 MET A N 1
ATOM 3220 C CA . MET A 1 426 ? -35.808 -4.324 38.956 1.00 89.31 426 MET A CA 1
ATOM 3221 C C . MET A 1 426 ? -36.088 -5.425 39.993 1.00 89.31 426 MET A C 1
ATOM 3223 O O . MET A 1 426 ? -35.206 -5.732 40.794 1.00 89.31 426 MET A O 1
ATOM 3227 N N . ASP A 1 427 ? -37.273 -6.041 39.975 1.00 87.69 427 ASP A N 1
ATOM 3228 C CA . ASP A 1 427 ? -37.662 -7.055 40.965 1.00 87.69 427 ASP A CA 1
ATOM 3229 C C . ASP A 1 427 ? -36.806 -8.322 40.834 1.00 87.69 427 ASP A C 1
ATOM 3231 O O . ASP A 1 427 ? -36.285 -8.838 41.825 1.00 87.69 427 ASP A O 1
ATOM 3235 N N . GLU A 1 428 ? -36.572 -8.779 39.600 1.00 83.38 428 GLU A N 1
ATOM 3236 C CA . GLU A 1 428 ? -35.656 -9.895 39.333 1.00 83.38 428 GLU A CA 1
ATOM 3237 C C . GLU A 1 428 ? -34.215 -9.559 39.715 1.00 83.38 428 GLU A C 1
ATOM 3239 O O . GLU A 1 428 ? -33.506 -10.395 40.274 1.00 83.38 428 GLU A O 1
ATOM 3244 N N . ILE A 1 429 ? -33.774 -8.325 39.473 1.00 85.50 429 ILE A N 1
ATOM 3245 C CA . ILE A 1 429 ? -32.422 -7.901 39.843 1.00 85.50 429 ILE A CA 1
ATOM 3246 C C . ILE A 1 429 ? -32.250 -7.914 41.360 1.00 85.50 429 ILE A C 1
ATOM 3248 O O . ILE A 1 429 ? -31.221 -8.382 41.835 1.00 85.50 429 ILE A O 1
ATOM 3252 N N . ILE A 1 430 ? -33.240 -7.462 42.135 1.00 85.31 430 ILE A N 1
ATOM 3253 C CA . ILE A 1 430 ? -33.177 -7.518 43.603 1.00 85.31 430 ILE A CA 1
ATOM 3254 C C . ILE A 1 430 ? -33.012 -8.965 44.083 1.00 85.31 430 ILE A C 1
ATOM 3256 O O . ILE A 1 430 ? -32.141 -9.213 44.913 1.00 85.31 430 ILE A O 1
ATOM 3260 N N . LEU A 1 431 ? -33.761 -9.913 43.509 1.00 83.12 431 LEU A N 1
ATOM 3261 C CA . LEU A 1 431 ? -33.643 -11.338 43.840 1.00 83.12 431 LEU A CA 1
ATOM 3262 C C . LEU A 1 431 ? -32.235 -11.889 43.563 1.00 83.12 431 LEU A C 1
ATOM 3264 O O . LEU A 1 431 ? -31.685 -12.631 44.374 1.00 83.12 431 LEU A O 1
ATOM 3268 N N . PHE A 1 432 ? -31.618 -11.517 42.439 1.00 80.31 432 PHE A N 1
ATOM 3269 C CA . PHE A 1 432 ? -30.262 -11.971 42.110 1.00 80.31 432 PHE A CA 1
ATOM 3270 C C . PHE A 1 432 ? -29.165 -11.246 42.900 1.00 80.31 432 PHE A C 1
ATOM 3272 O O . PHE A 1 432 ? -28.100 -11.818 43.122 1.00 80.31 432 PHE A O 1
ATOM 3279 N N . LEU A 1 433 ? -29.409 -10.016 43.358 1.00 74.50 433 LEU A N 1
ATOM 3280 C CA . LEU A 1 433 ? -28.461 -9.246 44.168 1.00 74.50 433 LEU A CA 1
ATOM 3281 C C . LEU A 1 433 ? -28.282 -9.802 45.587 1.00 74.50 433 LEU A C 1
ATOM 3283 O O . LEU A 1 433 ? -27.232 -9.582 46.188 1.00 74.50 433 LEU A O 1
ATOM 3287 N N . GLU A 1 434 ? -29.263 -10.542 46.109 1.00 69.88 434 GLU A N 1
ATOM 3288 C CA . GLU A 1 434 ? -29.131 -11.277 47.376 1.00 69.88 434 GLU A CA 1
ATOM 3289 C C . GLU A 1 434 ? -28.102 -12.425 47.270 1.00 69.88 434 GLU A C 1
ATOM 3291 O O . GLU A 1 434 ? -27.452 -12.766 48.259 1.00 69.88 434 GLU A O 1
ATOM 3296 N N . ASN A 1 435 ? -27.865 -12.936 46.053 1.00 63.88 435 ASN A N 1
ATOM 3297 C CA . ASN A 1 435 ? -26.884 -13.971 45.717 1.00 63.88 435 ASN A CA 1
ATOM 3298 C C . ASN A 1 435 ? -25.725 -13.374 44.888 1.00 63.88 435 ASN A C 1
ATOM 3300 O O . ASN A 1 435 ? -25.605 -13.601 43.684 1.00 63.88 435 ASN A O 1
ATOM 3304 N N . GLY A 1 436 ? -24.848 -12.598 45.533 1.00 67.94 436 GLY A N 1
ATOM 3305 C CA . GLY A 1 436 ? -23.818 -11.763 44.886 1.00 67.94 436 GLY A CA 1
ATOM 3306 C C . GLY A 1 436 ? -22.756 -12.448 43.998 1.00 67.94 436 GLY A C 1
ATOM 3307 O O . GLY A 1 436 ? -21.906 -11.751 43.445 1.00 67.94 436 GLY A O 1
ATOM 3308 N N . GLU A 1 437 ? -22.782 -13.772 43.807 1.00 74.31 437 GLU A N 1
ATOM 3309 C CA . GLU A 1 437 ? -21.823 -14.507 42.960 1.00 74.31 437 GLU A CA 1
ATOM 3310 C C . GLU A 1 437 ? -21.941 -14.182 41.456 1.00 74.31 437 GLU A C 1
ATOM 3312 O O . GLU A 1 437 ? -20.970 -14.329 40.714 1.00 74.31 437 GLU A O 1
ATOM 3317 N N . LEU A 1 438 ? -23.104 -13.716 40.980 1.00 81.88 438 LEU A N 1
ATOM 3318 C CA . LEU A 1 438 ? -23.362 -13.505 39.545 1.00 81.88 438 LEU A CA 1
ATOM 3319 C C . LEU A 1 438 ? -23.004 -12.104 39.024 1.00 81.88 438 LEU A C 1
ATOM 3321 O O . LEU A 1 438 ? -22.890 -11.919 37.814 1.00 81.88 438 LEU A O 1
ATOM 3325 N N . ILE A 1 439 ? -22.804 -11.124 39.909 1.00 84.94 439 ILE A N 1
ATOM 3326 C CA . ILE A 1 439 ? -22.707 -9.695 39.551 1.00 84.94 439 ILE A CA 1
ATOM 3327 C C . ILE A 1 439 ? -21.505 -9.396 38.640 1.00 84.94 439 ILE A C 1
ATOM 3329 O O . ILE A 1 439 ? -21.600 -8.593 37.717 1.00 84.94 439 ILE A O 1
ATOM 3333 N N . ASN A 1 440 ? -20.368 -10.048 38.888 1.00 88.19 440 ASN A N 1
ATOM 3334 C CA . ASN A 1 440 ? -19.126 -9.830 38.136 1.00 88.19 440 ASN A CA 1
ATOM 3335 C C . ASN A 1 440 ? -18.814 -10.960 37.143 1.00 88.19 440 ASN A C 1
ATOM 3337 O O . ASN A 1 440 ? -17.721 -11.003 36.578 1.00 88.19 440 ASN A O 1
ATOM 3341 N N . ARG A 1 441 ? -19.756 -11.885 36.926 1.00 88.75 441 ARG A N 1
ATOM 3342 C CA . ARG A 1 441 ? -19.609 -12.938 35.920 1.00 88.75 441 ARG A CA 1
ATOM 3343 C C . ARG A 1 441 ? -19.663 -12.328 34.516 1.00 88.75 441 ARG A C 1
ATOM 3345 O O . ARG A 1 441 ? -20.373 -11.350 34.283 1.00 88.75 441 ARG A O 1
ATOM 3352 N N . LEU A 1 442 ? -18.907 -12.918 33.590 1.00 88.75 442 LEU A N 1
ATOM 3353 C CA . LEU A 1 442 ? -18.800 -12.469 32.203 1.00 88.75 442 LEU A CA 1
ATOM 3354 C C . LEU A 1 442 ? -19.308 -13.536 31.231 1.00 88.75 442 LEU A C 1
ATOM 3356 O O . LEU A 1 442 ? -19.148 -14.731 31.486 1.00 88.75 442 LEU A O 1
ATOM 3360 N N . THR A 1 443 ? -19.892 -13.097 30.115 1.00 87.56 443 THR A N 1
ATOM 3361 C CA . THR A 1 443 ? -20.201 -13.968 28.969 1.00 87.56 443 THR A CA 1
ATOM 3362 C C . THR A 1 443 ? -18.927 -14.357 28.213 1.00 87.56 443 THR A C 1
ATOM 3364 O O . THR A 1 443 ? -17.847 -13.811 28.454 1.00 87.56 443 THR A O 1
ATOM 3367 N N . LYS A 1 444 ? -19.048 -15.241 27.212 1.00 81.12 444 LYS A N 1
ATOM 3368 C CA . LYS A 1 444 ? -17.945 -15.521 26.267 1.00 81.12 444 LYS A CA 1
ATOM 3369 C C . LYS A 1 444 ? -17.409 -14.279 25.535 1.00 81.12 444 LYS A C 1
ATOM 3371 O O . LYS A 1 444 ? -16.238 -14.272 25.183 1.00 81.12 444 LYS A O 1
ATOM 3376 N N . GLY A 1 445 ? -18.236 -13.252 25.323 1.00 78.06 445 GLY A N 1
ATOM 3377 C CA . GLY A 1 445 ? -17.830 -11.964 24.738 1.00 78.06 445 GLY A CA 1
ATOM 3378 C C . GLY A 1 445 ? -17.288 -10.959 25.764 1.00 78.06 445 GLY A C 1
ATOM 3379 O O . GLY A 1 445 ? -17.204 -9.767 25.478 1.00 78.06 445 GLY A O 1
ATOM 3380 N N . CYS A 1 446 ? -16.977 -11.410 26.983 1.00 86.25 446 CYS A N 1
ATOM 3381 C CA . CYS A 1 446 ? -16.582 -10.570 28.116 1.00 86.25 446 CYS A CA 1
ATOM 3382 C C . CYS A 1 446 ? -17.641 -9.517 28.514 1.00 86.25 446 CYS A C 1
ATOM 3384 O O . CYS A 1 446 ? -17.318 -8.460 29.057 1.00 86.25 446 CYS A O 1
ATOM 3386 N N . VAL A 1 447 ? -18.927 -9.789 28.268 1.00 89.94 447 VAL A N 1
ATOM 3387 C CA . VAL A 1 447 ? -20.022 -8.873 28.627 1.00 89.94 447 VAL A CA 1
ATOM 3388 C C . VAL A 1 447 ? -20.460 -9.112 30.071 1.00 89.94 447 VAL A C 1
ATOM 3390 O O . VAL A 1 447 ? -20.580 -10.255 30.503 1.00 89.94 447 VAL A O 1
ATOM 3393 N N . SER A 1 448 ? -20.711 -8.034 30.819 1.00 91.88 448 SER A N 1
ATOM 3394 C CA . SER A 1 448 ? -21.188 -8.072 32.208 1.00 91.88 448 SER A CA 1
ATOM 3395 C C . SER A 1 448 ? -22.645 -7.612 32.293 1.00 91.88 448 SER A C 1
ATOM 3397 O O . SER A 1 448 ? -23.166 -6.967 31.377 1.00 91.88 448 SER A O 1
ATOM 3399 N N . CYS A 1 449 ? -23.311 -7.872 33.420 1.00 91.19 449 CYS A N 1
ATOM 3400 C CA . CYS A 1 449 ? -24.656 -7.339 33.652 1.00 91.19 449 CYS A CA 1
ATOM 3401 C C . CYS A 1 449 ? -24.671 -5.799 33.692 1.00 91.19 449 CYS A C 1
ATOM 3403 O O . CYS A 1 449 ? -25.632 -5.180 33.234 1.00 91.19 449 CYS A O 1
ATOM 3405 N N . LEU A 1 450 ? -23.574 -5.174 34.143 1.00 93.25 450 LEU A N 1
ATOM 3406 C CA . LEU A 1 450 ? -23.414 -3.720 34.124 1.00 93.25 450 LEU A CA 1
ATOM 3407 C C . LEU A 1 450 ? -23.316 -3.175 32.691 1.00 93.25 450 LEU A C 1
ATOM 3409 O O . LEU A 1 450 ? -23.940 -2.154 32.406 1.00 93.25 450 LEU A O 1
ATOM 3413 N N . HIS A 1 451 ? -22.626 -3.870 31.775 1.00 93.69 451 HIS A N 1
ATOM 3414 C CA . HIS A 1 451 ? -22.634 -3.519 30.348 1.00 93.69 451 HIS A CA 1
ATOM 3415 C C . HIS A 1 451 ? -24.062 -3.530 29.781 1.00 93.69 451 HIS A C 1
ATOM 3417 O O . HIS A 1 451 ? -24.452 -2.583 29.101 1.00 93.69 451 HIS A O 1
ATOM 3423 N N . CYS A 1 452 ? -24.870 -4.539 30.129 1.00 90.62 452 CYS A N 1
ATOM 3424 C CA . CYS A 1 452 ? -26.258 -4.652 29.668 1.00 90.62 452 CYS A CA 1
ATOM 3425 C C . CYS A 1 452 ? -27.156 -3.523 30.183 1.00 90.62 452 CYS A C 1
ATOM 3427 O O . CYS A 1 452 ? -27.906 -2.920 29.410 1.00 90.62 452 CYS A O 1
ATOM 3429 N N . ALA A 1 453 ? -27.044 -3.204 31.474 1.00 93.25 453 ALA A N 1
ATOM 3430 C CA . ALA A 1 453 ? -27.784 -2.105 32.082 1.00 93.25 453 ALA A CA 1
ATOM 3431 C C . ALA A 1 453 ? -27.380 -0.745 31.481 1.00 93.25 453 ALA A C 1
ATOM 3433 O O . ALA A 1 453 ? -28.242 0.084 31.192 1.00 93.25 453 ALA A O 1
ATOM 3434 N N . CYS A 1 454 ? -26.081 -0.535 31.222 1.00 94.06 454 CYS A N 1
ATOM 3435 C CA . CYS A 1 454 ? -25.575 0.682 30.583 1.00 94.06 454 CYS A CA 1
ATOM 3436 C C . CYS A 1 454 ? -26.021 0.805 29.120 1.00 94.06 454 CYS A C 1
ATOM 3438 O O . CYS A 1 454 ? -26.367 1.903 28.699 1.00 94.06 454 CYS A O 1
ATOM 3440 N N . ALA A 1 455 ? -26.046 -0.294 28.360 1.00 90.81 455 ALA A N 1
ATOM 3441 C CA . ALA A 1 455 ? -26.522 -0.311 26.973 1.00 90.81 455 ALA A CA 1
ATOM 3442 C C . ALA A 1 455 ? -28.021 0.002 26.855 1.00 90.81 455 ALA A C 1
ATOM 3444 O O . ALA A 1 455 ? -28.457 0.546 25.845 1.00 90.81 455 ALA A O 1
ATOM 3445 N N . SER A 1 456 ? -28.796 -0.323 27.893 1.00 88.38 456 SER A N 1
ATOM 3446 C CA . SER A 1 456 ? -30.253 -0.129 27.921 1.00 88.38 456 SER A CA 1
ATOM 3447 C C . SER A 1 456 ? -30.676 1.189 28.583 1.00 88.38 456 SER A C 1
ATOM 3449 O O . SER A 1 456 ? -31.828 1.593 28.467 1.00 88.38 456 SER A O 1
ATOM 3451 N N . GLY A 1 457 ? -29.754 1.875 29.266 1.00 89.81 457 GLY A N 1
ATOM 3452 C CA . GLY A 1 457 ? -30.000 3.178 29.890 1.00 89.81 457 GLY A CA 1
ATOM 3453 C C . GLY A 1 457 ? -30.764 3.126 31.215 1.00 89.81 457 GLY A C 1
ATOM 3454 O O . GLY A 1 457 ? -31.197 4.168 31.707 1.00 89.81 457 GLY A O 1
ATOM 3455 N N . HIS A 1 458 ? -30.915 1.945 31.821 1.00 90.50 458 HIS A N 1
ATOM 3456 C CA . HIS A 1 458 ? -31.691 1.768 33.053 1.00 90.50 458 HIS A CA 1
ATOM 3457 C C . HIS A 1 458 ? -30.918 2.264 34.278 1.00 90.50 458 HIS A C 1
ATOM 3459 O O . HIS A 1 458 ? -30.191 1.516 34.933 1.00 90.50 458 HIS A O 1
ATOM 3465 N N . MET A 1 459 ? -31.077 3.551 34.581 1.00 91.88 459 MET A N 1
ATOM 3466 C CA . MET A 1 459 ? -30.345 4.262 35.633 1.00 91.88 459 MET A CA 1
ATOM 3467 C C . MET A 1 459 ? -30.440 3.578 37.008 1.00 91.88 459 MET A C 1
ATOM 3469 O O . MET A 1 459 ? -29.413 3.340 37.643 1.00 91.88 459 MET A O 1
ATOM 3473 N N . ASP A 1 460 ? -31.648 3.214 37.440 1.00 92.69 460 ASP A N 1
ATOM 3474 C CA . ASP A 1 460 ? -31.890 2.633 38.769 1.00 92.69 460 ASP A CA 1
ATOM 3475 C C . ASP A 1 460 ? -31.175 1.283 38.938 1.00 92.69 460 ASP A C 1
ATOM 3477 O O . ASP A 1 460 ? -30.600 0.979 39.987 1.00 92.69 460 ASP A O 1
ATOM 3481 N N . ILE A 1 461 ? -31.136 0.498 37.858 1.00 92.62 461 ILE A N 1
ATOM 3482 C CA . ILE A 1 461 ? -30.428 -0.781 37.803 1.00 92.62 461 ILE A CA 1
ATOM 3483 C C . ILE A 1 461 ? -28.920 -0.557 37.869 1.00 92.62 461 ILE A C 1
ATOM 3485 O O . ILE A 1 461 ? -28.240 -1.225 38.649 1.00 92.62 461 ILE A O 1
ATOM 3489 N N . VAL A 1 462 ? -28.387 0.394 37.093 1.00 94.44 462 VAL A N 1
ATOM 3490 C CA . VAL A 1 462 ? -26.958 0.741 37.133 1.00 94.44 462 VAL A CA 1
ATOM 3491 C C . VAL A 1 462 ? -26.550 1.153 38.548 1.00 94.44 462 VAL A C 1
ATOM 3493 O O . VAL A 1 462 ? -25.545 0.659 39.058 1.00 94.44 462 VAL A O 1
ATOM 3496 N N . GLU A 1 463 ? -27.336 1.998 39.219 1.00 93.69 463 GLU A N 1
ATOM 3497 C CA . GLU A 1 463 ? -27.053 2.407 40.596 1.00 93.69 463 GLU A CA 1
ATOM 3498 C C . GLU A 1 463 ? -27.030 1.204 41.549 1.00 93.69 463 GLU A C 1
ATOM 3500 O O . GLU A 1 463 ? -26.127 1.080 42.386 1.00 93.69 463 GLU A O 1
ATOM 3505 N N . LYS A 1 464 ? -28.001 0.293 41.419 1.00 91.94 464 LYS A N 1
ATOM 3506 C CA . LYS A 1 464 ? -28.101 -0.888 42.278 1.00 91.94 464 LYS A CA 1
ATOM 3507 C C . LYS A 1 464 ? -26.939 -1.860 42.064 1.00 91.94 464 LYS A C 1
ATOM 3509 O O . LYS A 1 464 ? -26.350 -2.313 43.044 1.00 91.94 464 LYS A O 1
ATOM 3514 N N . LEU A 1 465 ? -26.573 -2.129 40.810 1.00 91.38 465 LEU A N 1
ATOM 3515 C CA . LEU A 1 465 ? -25.443 -2.991 40.453 1.00 91.38 465 LEU A CA 1
ATOM 3516 C C . LEU A 1 465 ? -24.114 -2.419 40.965 1.00 91.38 465 LEU A C 1
ATOM 3518 O O . LEU A 1 465 ? -23.314 -3.150 41.548 1.00 91.38 465 LEU A O 1
ATOM 3522 N N . LEU A 1 466 ? -23.891 -1.108 40.820 1.00 92.44 466 LEU A N 1
ATOM 3523 C CA . LEU A 1 466 ? -22.690 -0.444 41.339 1.00 92.44 466 LEU A CA 1
ATOM 3524 C C . LEU A 1 466 ? -22.614 -0.519 42.871 1.00 92.44 466 LEU A C 1
ATOM 3526 O O . LEU A 1 466 ? -21.559 -0.841 43.416 1.00 92.44 466 LEU A O 1
ATOM 3530 N N . LYS A 1 467 ? -23.732 -0.291 43.579 1.00 91.06 467 LYS A N 1
ATOM 3531 C CA . LYS A 1 467 ? -23.801 -0.450 45.047 1.00 91.06 467 LYS A CA 1
ATOM 3532 C C . LYS A 1 467 ? -23.534 -1.884 45.499 1.00 91.06 467 LYS A C 1
ATOM 3534 O O . LYS A 1 467 ? -22.993 -2.080 46.582 1.00 91.06 467 LYS A O 1
ATOM 3539 N N . ALA A 1 468 ? -23.893 -2.865 44.677 1.00 89.81 468 ALA A N 1
ATOM 3540 C CA . ALA A 1 468 ? -23.649 -4.276 44.942 1.00 89.81 468 ALA A CA 1
ATOM 3541 C C . ALA A 1 468 ? -22.232 -4.750 44.553 1.00 89.81 468 ALA A C 1
ATOM 3543 O O . ALA A 1 468 ? -21.930 -5.935 44.667 1.00 89.81 468 ALA A O 1
ATOM 3544 N N . GLY A 1 469 ? -21.347 -3.841 44.125 1.00 89.44 469 GLY A N 1
ATOM 3545 C CA . GLY A 1 469 ? -19.943 -4.152 43.848 1.00 89.44 469 GLY A CA 1
ATOM 3546 C C . GLY A 1 469 ? -19.657 -4.614 42.418 1.00 89.44 469 GLY A C 1
ATOM 3547 O O . GLY A 1 469 ? -18.653 -5.294 42.189 1.00 89.44 469 GLY A O 1
ATOM 3548 N N . ALA A 1 470 ? -20.508 -4.260 41.449 1.00 91.62 470 ALA A N 1
ATOM 3549 C CA . ALA A 1 470 ? -20.200 -4.470 40.037 1.00 91.62 470 ALA A CA 1
ATOM 3550 C C . ALA A 1 470 ? -18.933 -3.701 39.623 1.00 91.62 470 ALA A C 1
ATOM 3552 O O . ALA A 1 470 ? -18.789 -2.508 39.903 1.00 91.62 470 ALA A O 1
ATOM 3553 N N . ASN A 1 471 ? -18.018 -4.372 38.923 1.00 91.25 471 ASN A N 1
ATOM 3554 C CA . ASN A 1 471 ? -16.783 -3.764 38.446 1.00 91.25 471 ASN A CA 1
ATOM 3555 C C . ASN A 1 471 ? -17.057 -2.801 37.279 1.00 91.25 471 ASN A C 1
ATOM 3557 O O . ASN A 1 471 ? -17.273 -3.215 36.136 1.00 91.25 471 ASN A O 1
ATOM 3561 N N . VAL A 1 472 ? -16.971 -1.503 37.577 1.00 94.00 472 VAL A N 1
ATOM 3562 C CA . VAL A 1 472 ? -17.196 -0.393 36.638 1.00 94.00 472 VAL A CA 1
ATOM 3563 C C . VAL A 1 472 ? -16.214 -0.363 35.456 1.00 94.00 472 VAL A C 1
ATOM 3565 O O . VAL A 1 472 ? -16.537 0.183 34.403 1.00 94.00 472 VAL A O 1
ATOM 3568 N N . ASN A 1 473 ? -15.028 -0.963 35.609 1.00 93.00 473 ASN A N 1
ATOM 3569 C CA . ASN A 1 473 ? -13.939 -0.934 34.625 1.00 93.00 473 ASN A CA 1
ATOM 3570 C C . ASN A 1 473 ? -13.782 -2.255 33.857 1.00 93.00 473 ASN A C 1
ATOM 3572 O O . ASN A 1 473 ? -12.736 -2.510 33.263 1.00 93.00 473 ASN A O 1
ATOM 3576 N N . THR A 1 474 ? -14.806 -3.108 33.879 1.00 89.44 474 THR A N 1
ATOM 3577 C CA . THR A 1 474 ? -14.857 -4.307 33.034 1.00 89.44 474 THR A CA 1
ATOM 3578 C C . THR A 1 474 ? -14.836 -3.907 31.557 1.00 89.44 474 THR A C 1
ATOM 3580 O O . THR A 1 474 ? -15.432 -2.894 31.192 1.00 89.44 474 THR A O 1
ATOM 3583 N N . LEU A 1 475 ? -14.169 -4.707 30.720 1.00 88.75 475 LEU A N 1
ATOM 3584 C CA . LEU A 1 475 ? -14.077 -4.509 29.274 1.00 88.75 475 LEU A CA 1
ATOM 3585 C C . LEU A 1 475 ? -14.679 -5.704 28.537 1.00 88.75 475 LEU A C 1
ATOM 3587 O O . LEU A 1 475 ? -14.494 -6.842 28.969 1.00 88.75 475 LEU A O 1
ATOM 3591 N N . THR A 1 476 ? -15.369 -5.445 27.428 1.00 86.38 476 THR A N 1
ATOM 3592 C CA . THR A 1 476 ? -15.799 -6.505 26.505 1.00 86.38 476 THR A CA 1
ATOM 3593 C C . THR A 1 476 ? -14.627 -7.024 25.661 1.00 86.38 476 THR A C 1
ATOM 3595 O O . THR A 1 476 ? -13.515 -6.497 25.731 1.00 86.38 476 THR A O 1
ATOM 3598 N N . GLN A 1 477 ? -14.860 -8.044 24.829 1.00 79.69 477 GLN A N 1
ATOM 3599 C CA . GLN A 1 477 ? -13.833 -8.624 23.950 1.00 79.69 477 GLN A CA 1
ATOM 3600 C C . GLN A 1 477 ? -13.273 -7.650 22.895 1.00 79.69 477 GLN A C 1
ATOM 3602 O O . GLN A 1 477 ? -12.229 -7.938 22.317 1.00 79.69 477 GLN A O 1
ATOM 3607 N N . TYR A 1 478 ? -13.934 -6.510 22.657 1.00 75.56 478 TYR A N 1
ATOM 3608 C CA . TYR A 1 478 ? -13.458 -5.420 21.791 1.00 75.56 478 TYR A CA 1
ATOM 3609 C C . TYR A 1 478 ? -12.977 -4.186 22.577 1.00 75.56 478 TYR A C 1
ATOM 3611 O O . TYR A 1 478 ? -12.739 -3.115 22.005 1.00 75.56 478 TYR A O 1
ATOM 3619 N N . GLY A 1 479 ? -12.834 -4.309 23.899 1.00 80.44 479 GLY A N 1
ATOM 3620 C CA . GLY A 1 479 ? -12.358 -3.235 24.766 1.00 80.44 479 GLY A CA 1
ATOM 3621 C C . GLY A 1 479 ? -13.413 -2.175 25.096 1.00 80.44 479 GLY A C 1
ATOM 3622 O O . GLY A 1 479 ? -13.050 -1.077 25.517 1.00 80.44 479 GLY A O 1
ATOM 3623 N N . PHE A 1 480 ? -14.710 -2.448 24.902 1.00 88.62 480 PHE A N 1
ATOM 3624 C CA . PHE A 1 480 ? -15.757 -1.504 25.301 1.00 88.62 480 PHE A CA 1
ATOM 3625 C C . PHE A 1 480 ? -15.903 -1.495 26.821 1.00 88.62 480 PHE A C 1
ATOM 3627 O O . PHE A 1 480 ? -16.100 -2.542 27.431 1.00 88.62 480 PHE A O 1
ATOM 3634 N N . SER A 1 481 ? -15.818 -0.312 27.430 1.00 92.62 481 SER A N 1
ATOM 3635 C CA . SER A 1 481 ? -16.127 -0.117 28.847 1.00 92.62 481 SER A CA 1
ATOM 3636 C C . SER A 1 481 ? -17.591 0.275 29.045 1.00 92.62 481 SER A C 1
ATOM 3638 O O . SER A 1 481 ? -18.251 0.779 28.132 1.00 92.62 481 SER A O 1
ATOM 3640 N N . CYS A 1 482 ? -18.090 0.149 30.276 1.00 94.62 482 CYS A N 1
ATOM 3641 C CA . CYS A 1 482 ? -19.414 0.663 30.644 1.00 94.62 482 CYS A CA 1
ATOM 3642 C C . CYS A 1 482 ? -19.554 2.165 30.334 1.00 94.62 482 CYS A C 1
ATOM 3644 O O . CYS A 1 482 ? -20.601 2.609 29.859 1.00 94.62 482 CYS A O 1
ATOM 3646 N N . LEU A 1 483 ? -18.482 2.942 30.551 1.00 95.19 483 LEU A N 1
ATOM 3647 C CA . LEU A 1 483 ? -18.446 4.373 30.242 1.00 95.19 483 LEU A CA 1
ATOM 3648 C C . LEU A 1 483 ? -18.529 4.629 28.734 1.00 95.19 483 LEU A C 1
ATOM 3650 O O . LEU A 1 483 ? -19.254 5.534 28.321 1.00 95.19 483 LEU A O 1
ATOM 3654 N N . TYR A 1 484 ? -17.845 3.819 27.921 1.00 92.81 484 TYR A N 1
ATOM 3655 C CA . TYR A 1 484 ? -17.887 3.919 26.463 1.00 92.81 484 TYR A CA 1
ATOM 3656 C C . TYR A 1 484 ? -19.298 3.649 25.936 1.00 92.81 484 TYR A C 1
ATOM 3658 O O . TYR A 1 484 ? -19.836 4.460 25.186 1.00 92.81 484 TYR A O 1
ATOM 3666 N N . ILE A 1 485 ? -19.931 2.564 26.393 1.00 92.81 485 ILE A N 1
ATOM 3667 C CA . ILE A 1 485 ? -21.290 2.179 25.988 1.00 92.81 485 ILE A CA 1
ATOM 3668 C C . ILE A 1 485 ? -22.297 3.275 26.354 1.00 92.81 485 ILE A C 1
ATOM 3670 O O . ILE A 1 485 ? -23.020 3.758 25.483 1.00 92.81 485 ILE A O 1
ATOM 3674 N N . ALA A 1 486 ? -22.305 3.731 27.612 1.00 94.94 486 ALA A N 1
ATOM 3675 C CA . ALA A 1 486 ? -23.218 4.786 28.057 1.00 94.94 486 ALA A CA 1
ATOM 3676 C C . ALA A 1 486 ? -23.004 6.106 27.293 1.00 94.94 486 ALA A C 1
ATOM 3678 O O . ALA A 1 486 ? -23.968 6.809 26.985 1.00 94.94 486 ALA A O 1
ATOM 3679 N N . SER A 1 487 ? -21.750 6.420 26.949 1.00 94.44 487 SER A N 1
ATOM 3680 C CA . SER A 1 487 ? -21.395 7.593 26.143 1.00 94.44 487 SER A CA 1
ATOM 3681 C C . SER A 1 487 ? -21.863 7.464 24.694 1.00 94.44 487 SER A C 1
ATOM 3683 O O . SER A 1 487 ? -22.346 8.440 24.130 1.00 94.44 487 SER A O 1
ATOM 3685 N N . SER A 1 488 ? -21.772 6.265 24.107 1.00 91.00 488 SER A N 1
ATOM 3686 C CA . SER A 1 488 ? -22.231 5.980 22.741 1.00 91.00 488 SER A CA 1
ATOM 3687 C C . SER A 1 488 ? -23.752 6.036 22.584 1.00 91.00 488 SER A C 1
A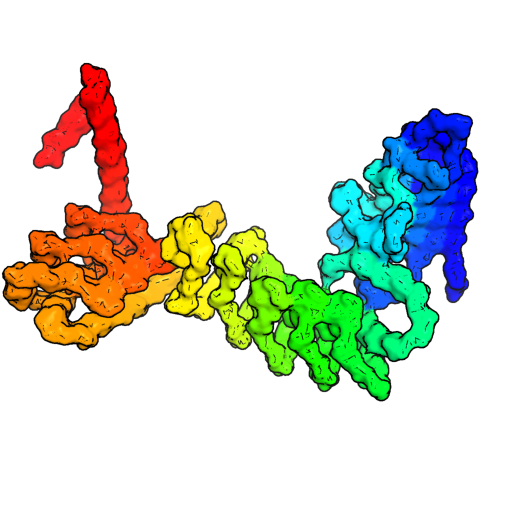TOM 3689 O O . SER A 1 488 ? -24.240 6.385 21.517 1.00 91.00 488 SER A O 1
ATOM 3691 N N . ALA A 1 489 ? -24.495 5.738 23.654 1.00 89.88 489 ALA A N 1
ATOM 3692 C CA . ALA A 1 489 ? -25.957 5.745 23.672 1.00 89.88 489 ALA A CA 1
ATOM 3693 C C . ALA A 1 489 ? -26.564 7.068 24.185 1.00 89.88 489 ALA A C 1
ATOM 3695 O O . ALA A 1 489 ? -27.783 7.218 24.234 1.00 89.88 489 ALA A O 1
ATOM 3696 N N . GLY A 1 490 ? -25.736 8.036 24.595 1.00 92.75 490 GLY A N 1
ATOM 3697 C CA . GLY A 1 490 ? -26.208 9.349 25.046 1.00 92.75 490 GLY A CA 1
ATOM 3698 C C . GLY A 1 490 ? -26.770 9.386 26.476 1.00 92.75 490 GLY A C 1
ATOM 3699 O O . GLY A 1 490 ? -27.367 10.390 26.881 1.00 92.75 490 GLY A O 1
ATOM 3700 N N . PHE A 1 491 ? -26.566 8.340 27.285 1.00 94.50 491 PHE A N 1
ATOM 3701 C CA . PHE A 1 491 ? -27.121 8.240 28.640 1.00 94.50 491 PHE A CA 1
ATOM 3702 C C . PHE A 1 491 ? -26.331 9.074 29.653 1.00 94.50 491 PHE A C 1
ATOM 3704 O O . PHE A 1 491 ? -25.508 8.587 30.428 1.00 94.50 491 PHE A O 1
ATOM 3711 N N . THR A 1 492 ? -26.619 10.372 29.657 1.00 94.69 492 THR A N 1
ATOM 3712 C CA . THR A 1 492 ? -25.876 11.392 30.409 1.00 94.69 492 THR A CA 1
ATOM 3713 C C . THR A 1 492 ? -25.816 11.116 31.917 1.00 94.69 492 THR A C 1
ATOM 3715 O O . THR A 1 492 ? -24.770 11.307 32.539 1.00 94.69 492 THR A O 1
ATOM 3718 N N . ASP A 1 493 ? -26.908 10.657 32.528 1.00 94.75 493 ASP A N 1
ATOM 3719 C CA . ASP A 1 493 ? -26.937 10.401 33.973 1.00 94.75 493 ASP A CA 1
ATOM 3720 C C . ASP A 1 493 ? -26.239 9.090 34.349 1.00 94.75 493 ASP A C 1
ATOM 3722 O O . ASP A 1 493 ? -25.518 9.048 35.349 1.00 94.75 493 ASP A O 1
ATOM 3726 N N . VAL A 1 494 ? -26.323 8.069 33.488 1.00 95.94 494 VAL A N 1
ATOM 3727 C CA . VAL A 1 494 ? -25.520 6.841 33.603 1.00 95.94 494 VAL A CA 1
ATOM 3728 C C . VAL A 1 494 ? -24.029 7.174 33.544 1.00 95.94 494 VAL A C 1
ATOM 3730 O O . VAL A 1 494 ? -23.280 6.746 34.419 1.00 95.94 494 VAL A O 1
ATOM 3733 N N . VAL A 1 495 ? -23.597 8.024 32.604 1.00 96.25 495 VAL A N 1
ATOM 3734 C CA . VAL A 1 495 ? -22.205 8.506 32.532 1.00 96.25 495 VAL A CA 1
ATOM 3735 C C . VAL A 1 495 ? -21.769 9.155 33.850 1.00 96.25 495 VAL A C 1
ATOM 3737 O O . VAL A 1 495 ? -20.717 8.809 34.386 1.00 96.25 495 VAL A O 1
ATOM 3740 N N . LYS A 1 496 ? -22.578 10.053 34.428 1.00 94.56 496 LYS A N 1
ATOM 3741 C CA . LYS A 1 496 ? -22.250 10.686 35.721 1.00 94.56 496 LYS A CA 1
ATOM 3742 C C . LYS A 1 496 ? -22.116 9.660 36.849 1.00 94.56 496 LYS A C 1
ATOM 3744 O O . LYS A 1 496 ? -21.228 9.811 37.687 1.00 94.56 496 LYS A O 1
ATOM 3749 N N . MET A 1 497 ? -22.985 8.647 36.899 1.00 94.56 497 MET A N 1
ATOM 3750 C CA . MET A 1 497 ? -22.904 7.584 37.908 1.00 94.56 497 MET A CA 1
ATOM 3751 C C . MET A 1 497 ? -21.638 6.743 37.749 1.00 94.56 497 MET A C 1
ATOM 3753 O O . MET A 1 497 ? -20.937 6.518 38.733 1.00 94.56 497 MET A O 1
ATOM 3757 N N . LEU A 1 498 ? -21.302 6.345 36.520 1.00 95.06 498 LEU A N 1
ATOM 3758 C CA . LEU A 1 498 ? -20.095 5.573 36.225 1.00 95.06 498 LEU A CA 1
ATOM 3759 C C . LEU A 1 498 ? -18.824 6.351 36.601 1.00 95.06 498 LEU A C 1
ATOM 3761 O O . LEU A 1 498 ? -17.937 5.806 37.256 1.00 95.06 498 LEU A O 1
ATOM 3765 N N . LEU A 1 499 ? -18.755 7.648 36.281 1.00 93.88 499 LEU A N 1
ATOM 3766 C CA . LEU A 1 499 ? -17.632 8.507 36.680 1.00 93.88 499 LEU A CA 1
ATOM 3767 C C . LEU A 1 499 ? -17.524 8.648 38.208 1.00 93.88 499 LEU A C 1
ATOM 3769 O O . LEU A 1 499 ? -16.427 8.573 38.763 1.00 93.88 499 LEU A O 1
ATOM 3773 N N . LYS A 1 500 ? -18.649 8.798 38.920 1.00 92.19 500 LYS A N 1
ATOM 3774 C CA . LYS A 1 500 ? -18.664 8.803 40.396 1.00 92.19 500 LYS A CA 1
ATOM 3775 C C . LYS A 1 500 ? -18.190 7.474 40.988 1.00 92.19 500 LYS A C 1
ATOM 3777 O O . LYS A 1 500 ? -17.536 7.486 42.025 1.00 92.19 500 LYS A O 1
ATOM 3782 N N . ALA A 1 501 ? -18.490 6.359 40.325 1.00 92.44 501 ALA A N 1
ATOM 3783 C CA . ALA A 1 501 ? -18.049 5.024 40.718 1.00 92.44 501 ALA A CA 1
ATOM 3784 C C . ALA A 1 501 ? -16.586 4.711 40.338 1.00 92.44 501 ALA A C 1
ATOM 3786 O O . ALA A 1 501 ? -16.094 3.639 40.677 1.00 92.44 501 ALA A O 1
ATOM 3787 N N . GLY A 1 502 ? -15.872 5.635 39.680 1.00 90.00 502 GLY A N 1
ATOM 3788 C CA . GLY A 1 502 ? -14.453 5.477 39.345 1.00 90.00 502 GLY A CA 1
ATOM 3789 C C . GLY A 1 502 ? -14.186 4.836 37.982 1.00 90.00 502 GLY A C 1
ATOM 3790 O O . GLY A 1 502 ? -13.181 4.142 37.822 1.00 90.00 502 GLY A O 1
ATOM 3791 N N . ALA A 1 503 ? -15.070 5.049 37.004 1.00 92.62 503 ALA A N 1
ATOM 3792 C CA . ALA A 1 503 ? -14.824 4.644 35.624 1.00 92.62 503 ALA A CA 1
ATOM 3793 C C . ALA A 1 503 ? -13.594 5.351 35.024 1.00 92.62 503 ALA A C 1
ATOM 3795 O O . ALA A 1 503 ? -13.442 6.571 35.130 1.00 92.62 503 ALA A O 1
ATOM 3796 N N . ASN A 1 504 ? -12.745 4.587 34.340 1.00 87.88 504 ASN A N 1
ATOM 3797 C CA . ASN A 1 504 ? -11.560 5.085 33.651 1.00 87.88 504 ASN A CA 1
ATOM 3798 C C . ASN A 1 504 ? -11.948 5.844 32.369 1.00 87.88 504 ASN A C 1
ATOM 3800 O O . ASN A 1 504 ? -12.407 5.241 31.394 1.00 87.88 504 ASN A O 1
ATOM 3804 N N . THR A 1 505 ? -11.710 7.158 32.350 1.00 86.38 505 THR A N 1
ATOM 3805 C CA . THR A 1 505 ? -12.018 8.046 31.210 1.00 86.38 505 THR A CA 1
ATOM 3806 C C . THR A 1 505 ? -11.147 7.794 29.987 1.00 86.38 505 THR A C 1
ATOM 3808 O O . THR A 1 505 ? -11.604 7.981 28.861 1.00 86.38 505 THR A O 1
ATOM 3811 N N . ASP A 1 506 ? -9.924 7.321 30.219 1.00 81.12 506 ASP A N 1
ATOM 3812 C CA . ASP A 1 506 ? -8.877 7.207 29.197 1.00 81.12 506 ASP A CA 1
ATOM 3813 C C . ASP A 1 506 ? -8.807 5.793 28.608 1.00 81.12 506 ASP A C 1
ATOM 3815 O O . ASP A 1 506 ? -7.884 5.455 27.874 1.00 81.12 506 ASP A O 1
ATOM 3819 N N . THR A 1 507 ? -9.783 4.945 28.945 1.00 78.31 507 THR A N 1
ATOM 3820 C CA . THR A 1 507 ? -9.873 3.584 28.417 1.00 78.31 507 THR A CA 1
ATOM 3821 C C . THR A 1 507 ? -10.067 3.629 26.907 1.00 78.31 507 THR A C 1
ATOM 3823 O O . THR A 1 507 ? -11.023 4.242 26.422 1.00 78.31 507 THR A O 1
ATOM 3826 N N . LEU A 1 508 ? -9.183 2.943 26.185 1.00 72.25 508 LEU A N 1
ATOM 3827 C CA . LEU A 1 508 ? -9.242 2.797 24.738 1.00 72.25 508 LEU A CA 1
ATOM 3828 C C . LEU A 1 508 ? -9.900 1.472 24.359 1.00 72.25 508 LEU A C 1
ATOM 3830 O O . LEU A 1 508 ? -9.597 0.423 24.925 1.00 72.25 508 LEU A O 1
ATOM 3834 N N . THR A 1 509 ? -10.773 1.535 23.360 1.00 73.12 509 THR A N 1
ATOM 3835 C CA . THR A 1 509 ? -11.287 0.346 22.666 1.00 73.12 509 THR A CA 1
ATOM 3836 C C . THR A 1 509 ? -10.211 -0.274 21.771 1.00 73.12 509 THR A C 1
ATOM 3838 O O . THR A 1 509 ? -9.176 0.342 21.517 1.00 73.12 509 THR A O 1
ATOM 3841 N N . HIS A 1 510 ? -10.471 -1.449 21.191 1.00 66.69 510 HIS A N 1
ATOM 3842 C CA . HIS A 1 510 ? -9.572 -2.038 20.183 1.00 66.69 510 HIS A CA 1
ATOM 3843 C C . HIS A 1 510 ? -9.441 -1.156 18.922 1.00 66.69 510 HIS A C 1
ATOM 3845 O O . HIS A 1 510 ? -8.441 -1.218 18.204 1.00 66.69 510 HIS A O 1
ATOM 3851 N N . MET A 1 511 ? -10.421 -0.271 18.705 1.00 62.50 511 MET A N 1
ATOM 3852 C CA . MET A 1 511 ? -10.421 0.781 17.681 1.00 62.50 511 MET A CA 1
ATOM 3853 C C . MET A 1 511 ? -9.610 2.022 18.084 1.00 62.50 511 MET A C 1
ATOM 3855 O O . MET A 1 511 ? -9.503 2.970 17.313 1.00 62.50 511 MET A O 1
ATOM 3859 N N . GLY A 1 512 ? -9.070 2.044 19.305 1.00 67.06 512 GLY A N 1
ATOM 3860 C CA . GLY A 1 512 ? -8.354 3.165 19.906 1.00 67.06 512 GLY A CA 1
ATOM 3861 C C . GLY A 1 512 ? -9.240 4.366 20.264 1.00 67.06 512 GLY A C 1
ATOM 3862 O O . GLY A 1 512 ? -8.731 5.434 20.582 1.00 67.06 512 GLY A O 1
ATOM 3863 N N . LEU A 1 513 ? -10.566 4.226 20.231 1.00 74.31 513 LEU A N 1
ATOM 3864 C CA . LEU A 1 513 ? -11.487 5.296 20.626 1.00 74.31 513 LEU A CA 1
ATOM 3865 C C . LEU A 1 513 ? -11.665 5.334 22.147 1.00 74.31 513 LEU A C 1
ATOM 3867 O O . LEU A 1 513 ? -11.879 4.283 22.757 1.00 74.31 513 LEU A O 1
ATOM 3871 N N . THR A 1 514 ? -11.658 6.533 22.733 1.00 84.62 514 THR A N 1
ATOM 3872 C CA . THR A 1 514 ? -12.086 6.777 24.121 1.00 84.62 514 THR A CA 1
ATOM 3873 C C . THR A 1 514 ? -13.602 6.972 24.224 1.00 84.62 514 THR A C 1
ATOM 3875 O O . THR A 1 514 ? -14.308 7.172 23.231 1.00 84.62 514 THR A O 1
ATOM 3878 N N . SER A 1 515 ? -14.113 7.002 25.459 1.00 87.50 515 SER A N 1
ATOM 3879 C CA . SER A 1 515 ? -15.519 7.349 25.737 1.00 87.50 515 SER A CA 1
ATOM 3880 C C . SER A 1 515 ? -15.869 8.787 25.317 1.00 87.50 515 SER A C 1
ATOM 3882 O O . SER A 1 515 ? -16.992 9.060 24.900 1.00 87.50 515 SER A O 1
ATOM 3884 N N . SER A 1 516 ? -14.904 9.715 25.379 1.00 86.56 516 SER A N 1
ATOM 3885 C CA . SER A 1 516 ? -15.101 11.086 24.888 1.00 86.56 516 SER A CA 1
ATOM 3886 C C . SER A 1 516 ? -15.131 11.149 23.361 1.00 86.56 516 SER A C 1
ATOM 3888 O O . SER A 1 516 ? -15.823 12.005 22.809 1.00 86.56 516 SER A O 1
ATOM 3890 N N . ASP A 1 517 ? -14.375 10.287 22.678 1.00 80.25 517 ASP A N 1
ATOM 3891 C CA . ASP A 1 517 ? -14.338 10.271 21.216 1.00 80.25 517 ASP A CA 1
ATOM 3892 C C . ASP A 1 517 ? -15.684 9.813 20.663 1.00 80.25 517 ASP A C 1
ATOM 3894 O O . ASP A 1 517 ? -16.286 10.532 19.872 1.00 80.25 517 ASP A O 1
ATOM 3898 N N . ILE A 1 518 ? -16.224 8.694 21.161 1.00 84.88 518 ILE A N 1
ATOM 3899 C CA . ILE A 1 518 ? -17.531 8.200 20.707 1.00 84.88 518 ILE A CA 1
ATOM 3900 C C . ILE A 1 518 ? -18.669 9.185 21.013 1.00 84.88 518 ILE A C 1
ATOM 3902 O O . ILE A 1 518 ? -19.546 9.383 20.179 1.00 84.88 518 ILE A O 1
ATOM 3906 N N . ALA A 1 519 ? -18.628 9.876 22.159 1.00 88.25 519 ALA A N 1
ATOM 3907 C CA . ALA A 1 519 ? -19.598 10.927 22.472 1.00 88.25 519 ALA A CA 1
ATOM 3908 C C . ALA A 1 519 ? -19.503 12.123 21.511 1.00 88.25 519 ALA A C 1
ATOM 3910 O O . ALA A 1 519 ? -20.519 12.739 21.202 1.00 88.25 519 ALA A O 1
ATOM 3911 N N . THR A 1 520 ? -18.297 12.453 21.036 1.00 85.62 520 THR A N 1
ATOM 3912 C CA . THR A 1 520 ? -18.091 13.523 20.049 1.00 85.62 520 THR A CA 1
ATOM 3913 C C . THR A 1 520 ? -18.688 13.126 18.701 1.00 85.62 520 THR A C 1
ATOM 3915 O O . THR A 1 520 ? -19.442 13.907 18.127 1.00 85.62 520 THR A O 1
ATOM 3918 N N . GLU A 1 521 ? -18.414 11.903 18.237 1.00 81.88 521 GLU A N 1
ATOM 3919 C CA . GLU A 1 521 ? -18.914 11.399 16.949 1.00 81.88 521 GLU A CA 1
ATOM 3920 C C . GLU A 1 521 ? -20.443 11.269 16.920 1.00 81.88 521 GLU A C 1
ATOM 3922 O O . GLU A 1 521 ? -21.078 11.595 15.921 1.00 81.88 521 GLU A O 1
ATOM 3927 N N . MET A 1 522 ? -21.055 10.865 18.037 1.00 83.56 522 MET A N 1
ATOM 3928 C CA . MET A 1 522 ? -22.516 10.779 18.168 1.00 83.56 522 MET A CA 1
ATOM 3929 C C . MET A 1 522 ? -23.185 12.143 18.437 1.00 83.56 522 MET A C 1
ATOM 3931 O O . MET A 1 522 ? -24.407 12.228 18.549 1.00 83.56 522 MET A O 1
ATOM 3935 N N . GLY A 1 523 ? -22.406 13.225 18.557 1.00 86.88 523 GLY A N 1
ATOM 3936 C CA . GLY A 1 523 ? -22.913 14.581 18.791 1.00 86.88 523 GLY A CA 1
ATOM 3937 C C . GLY A 1 523 ? -23.343 14.881 20.234 1.00 86.88 523 GLY A C 1
ATOM 3938 O O . GLY A 1 523 ? -23.933 15.931 20.499 1.00 86.88 523 GLY A O 1
ATOM 3939 N N . TYR A 1 524 ? -23.026 14.014 21.199 1.00 92.00 524 TYR A N 1
ATOM 3940 C CA . TYR A 1 524 ? -23.344 14.185 22.621 1.00 92.00 524 TYR A CA 1
ATOM 3941 C C . TYR A 1 524 ? -22.332 15.095 23.334 1.00 92.00 524 TYR A C 1
ATOM 3943 O O . TYR A 1 524 ? -21.606 14.703 24.251 1.00 92.00 524 TYR A O 1
ATOM 3951 N N . MET A 1 525 ? -22.294 16.364 22.923 1.00 91.06 525 MET A N 1
ATOM 3952 C CA . MET A 1 525 ? -21.331 17.358 23.421 1.00 91.06 525 MET A CA 1
ATOM 3953 C C . MET A 1 525 ? -21.448 17.636 24.927 1.00 91.06 525 MET A C 1
ATOM 3955 O O . MET A 1 525 ? -20.469 18.009 25.574 1.00 91.06 525 MET A O 1
ATOM 3959 N N . ASN A 1 526 ? -22.628 17.421 25.507 1.00 93.38 526 ASN A N 1
ATOM 3960 C CA . ASN A 1 526 ? -22.844 17.476 26.951 1.00 93.38 526 ASN A CA 1
ATOM 3961 C C . ASN A 1 526 ? -22.049 16.384 27.695 1.00 93.38 526 ASN A C 1
ATOM 3963 O O . ASN A 1 526 ? -21.444 16.670 28.727 1.00 93.38 526 ASN A O 1
ATOM 3967 N N . ILE A 1 527 ? -21.997 15.161 27.159 1.00 93.69 527 ILE A N 1
ATOM 3968 C CA . ILE A 1 527 ? -21.213 14.047 27.709 1.00 93.69 527 ILE A CA 1
ATOM 3969 C C . ILE A 1 527 ? -19.718 14.334 27.571 1.00 93.69 527 ILE A C 1
ATOM 3971 O O . ILE A 1 527 ? -18.976 14.174 28.539 1.00 93.69 527 ILE A O 1
ATOM 3975 N N . VAL A 1 528 ? -19.284 14.846 26.415 1.00 90.88 528 VAL A N 1
ATOM 3976 C CA . VAL A 1 528 ? -17.892 15.275 26.189 1.00 90.88 528 VAL A CA 1
ATOM 3977 C C . VAL A 1 528 ? -17.459 16.303 27.237 1.00 90.88 528 VAL A C 1
ATOM 3979 O O . VAL A 1 528 ? -16.380 16.182 27.818 1.00 90.88 528 VAL A O 1
ATOM 3982 N N . ALA A 1 529 ? -18.306 17.299 27.512 1.00 90.62 529 ALA A N 1
ATOM 3983 C CA . ALA A 1 529 ? -18.035 18.308 28.530 1.00 90.62 529 ALA A CA 1
ATOM 3984 C C . ALA A 1 529 ? -17.934 17.699 29.938 1.00 90.62 529 ALA A C 1
ATOM 3986 O O . ALA A 1 529 ? -17.008 18.036 30.672 1.00 90.62 529 ALA A O 1
ATOM 3987 N N . ILE A 1 530 ? -18.834 16.774 30.297 1.00 93.31 530 ILE A N 1
ATOM 3988 C CA . ILE A 1 530 ? -18.819 16.082 31.597 1.00 93.31 530 ILE A CA 1
ATOM 3989 C C . ILE A 1 530 ? -17.536 15.263 31.777 1.00 93.31 530 ILE A C 1
ATOM 3991 O O . ILE A 1 530 ? -16.899 15.357 32.826 1.00 93.31 530 ILE A O 1
ATOM 3995 N N . ILE A 1 531 ? -17.142 14.478 30.769 1.00 89.75 531 ILE A N 1
ATOM 3996 C CA . ILE A 1 531 ? -15.933 13.646 30.830 1.00 89.75 531 ILE A CA 1
ATOM 3997 C C . ILE A 1 531 ? -14.690 14.535 30.954 1.00 89.75 531 ILE A C 1
ATOM 3999 O O . ILE A 1 531 ? -13.869 14.311 31.842 1.00 89.75 531 ILE A O 1
ATOM 4003 N N . LYS A 1 532 ? -14.576 15.588 30.134 1.00 86.56 532 LYS A N 1
ATOM 4004 C CA . LYS A 1 532 ? -13.445 16.530 30.194 1.00 86.56 532 LYS A CA 1
ATOM 4005 C C . LYS A 1 532 ? -13.357 17.258 31.534 1.00 86.56 532 LYS A C 1
ATOM 4007 O O . LYS A 1 532 ? -12.274 17.346 32.104 1.00 86.56 532 LYS A O 1
ATOM 4012 N N . ASP A 1 533 ? -14.477 17.749 32.059 1.00 87.62 533 ASP A N 1
ATOM 4013 C CA . ASP A 1 533 ? -14.523 18.406 33.371 1.00 87.62 533 ASP A CA 1
ATOM 4014 C C . ASP A 1 533 ? -14.108 17.441 34.494 1.00 87.62 533 ASP A C 1
ATOM 4016 O O . ASP A 1 533 ? -13.313 17.792 35.365 1.00 87.62 533 ASP A O 1
ATOM 4020 N N . TYR A 1 534 ? -14.558 16.185 34.435 1.00 88.94 534 TYR A N 1
ATOM 4021 C CA . TYR A 1 534 ? -14.141 15.151 35.381 1.00 88.94 534 TYR A CA 1
ATOM 4022 C C . TYR A 1 534 ? -12.632 14.852 35.309 1.00 88.94 534 TYR A C 1
ATOM 4024 O O . TYR A 1 534 ? -11.978 14.773 36.353 1.00 88.94 534 TYR A O 1
ATOM 4032 N N . MET A 1 535 ? -12.059 14.740 34.103 1.00 81.88 535 MET A N 1
ATOM 4033 C CA . MET A 1 535 ? -10.615 14.545 33.903 1.00 81.88 535 MET A CA 1
ATOM 4034 C C . MET A 1 535 ? -9.803 15.688 34.515 1.00 81.88 535 MET A C 1
ATOM 4036 O O . MET A 1 535 ? -8.902 15.442 35.318 1.00 81.88 535 MET A O 1
ATOM 4040 N N . ILE A 1 536 ? -10.182 16.932 34.205 1.00 80.38 536 ILE A N 1
ATOM 4041 C CA . ILE A 1 536 ? -9.532 18.139 34.723 1.00 80.38 536 ILE A CA 1
ATOM 4042 C C . ILE A 1 536 ? -9.564 18.136 36.257 1.00 80.38 536 ILE A C 1
ATOM 4044 O O . ILE A 1 536 ? -8.525 18.269 36.906 1.00 80.38 536 ILE A O 1
ATOM 4048 N N . ARG A 1 537 ? -10.738 17.917 36.865 1.00 78.62 537 ARG A N 1
ATOM 4049 C CA . ARG A 1 537 ? -10.881 17.857 38.331 1.00 78.62 537 ARG A CA 1
ATOM 4050 C C . ARG A 1 537 ? -9.990 16.784 38.955 1.00 78.62 537 ARG A C 1
ATOM 4052 O O . ARG A 1 537 ? -9.361 17.038 39.981 1.00 78.62 537 ARG A O 1
ATOM 4059 N N . ASN A 1 538 ? -9.895 15.606 38.342 1.00 73.69 538 ASN A N 1
ATOM 4060 C CA . ASN A 1 538 ? -9.045 14.527 38.842 1.00 73.69 538 ASN A CA 1
ATOM 4061 C C . ASN A 1 538 ? -7.544 14.825 38.710 1.00 73.69 538 ASN A C 1
ATOM 4063 O O . ASN A 1 538 ? -6.782 14.478 39.616 1.00 73.69 538 ASN A O 1
ATOM 4067 N N . GLU A 1 539 ? -7.101 15.489 37.641 1.00 71.00 539 GLU A N 1
ATOM 4068 C CA . GLU A 1 539 ? -5.716 15.959 37.517 1.00 71.00 539 GLU A CA 1
ATOM 4069 C C . GLU A 1 539 ? -5.375 17.013 38.575 1.00 71.00 539 GLU A C 1
ATOM 4071 O O . GLU A 1 539 ? -4.361 16.884 39.271 1.00 71.00 539 GLU A O 1
ATOM 4076 N N . TYR A 1 540 ? -6.250 18.003 38.786 1.00 60.50 540 TYR A N 1
ATOM 4077 C CA . TYR A 1 540 ? -6.084 18.992 39.856 1.00 60.50 540 TYR A CA 1
ATOM 4078 C C . TYR A 1 540 ? -5.999 18.317 41.233 1.00 60.50 540 TYR A C 1
ATOM 4080 O O . TYR A 1 540 ? -5.077 18.598 41.998 1.00 60.50 540 TYR A O 1
ATOM 4088 N N . MET A 1 541 ? -6.870 17.346 41.525 1.00 58.81 541 MET A N 1
ATOM 4089 C CA . MET A 1 541 ? -6.852 16.598 42.790 1.00 58.81 541 MET A CA 1
ATOM 4090 C C . MET A 1 541 ? -5.582 15.753 42.974 1.00 58.81 541 MET A C 1
ATOM 4092 O O . MET A 1 541 ? -5.036 15.698 44.079 1.00 58.81 541 MET A O 1
ATOM 4096 N N . LYS A 1 542 ? -5.061 15.119 41.913 1.00 59.50 542 LYS A N 1
ATOM 4097 C CA . LYS A 1 542 ? -3.773 14.396 41.947 1.00 59.50 542 LYS A CA 1
ATOM 4098 C C . LYS A 1 542 ? -2.606 15.343 42.249 1.00 59.50 542 LYS A C 1
ATOM 4100 O O . LYS A 1 542 ? -1.711 14.992 43.021 1.00 59.50 542 LYS A O 1
ATOM 4105 N N . THR A 1 543 ? -2.631 16.544 41.675 1.00 56.9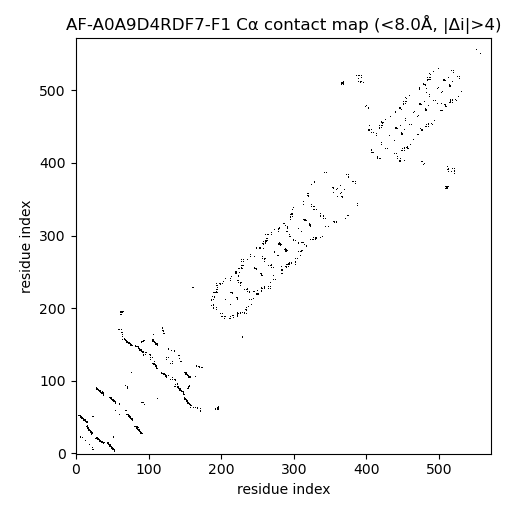1 543 THR A N 1
ATOM 4106 C CA . THR A 1 543 ? -1.583 17.563 41.839 1.00 56.91 543 THR A CA 1
ATOM 4107 C C . THR A 1 543 ? -1.625 18.184 43.240 1.00 56.91 543 THR A C 1
ATOM 4109 O O . THR A 1 543 ? -0.593 18.271 43.906 1.00 56.91 543 THR A O 1
ATOM 4112 N N . SER A 1 544 ? -2.819 18.495 43.754 1.00 54.56 544 SER A N 1
ATOM 4113 C CA . SER A 1 544 ? -3.020 18.988 45.123 1.00 54.56 544 SER A CA 1
ATOM 4114 C C . SER A 1 544 ? -2.650 17.950 46.186 1.00 54.56 544 SER A C 1
ATOM 4116 O O . SER A 1 544 ? -1.994 18.297 47.164 1.00 54.56 544 SER A O 1
ATOM 4118 N N . ARG A 1 545 ? -2.978 16.662 45.991 1.00 54.44 545 ARG A N 1
ATOM 4119 C CA . ARG A 1 545 ? -2.562 15.582 46.912 1.00 54.44 545 ARG A CA 1
ATOM 4120 C C . ARG A 1 545 ? -1.044 15.400 46.960 1.00 54.44 545 ARG A C 1
ATOM 4122 O O . ARG A 1 545 ? -0.500 15.158 48.034 1.00 54.44 545 ARG A O 1
ATOM 4129 N N . LYS A 1 546 ? -0.344 15.546 45.826 1.00 51.81 546 LYS A N 1
ATOM 4130 C CA . LYS A 1 546 ? 1.129 15.552 45.804 1.00 51.81 546 LYS A CA 1
ATOM 4131 C C . LYS A 1 546 ? 1.691 16.718 46.619 1.00 51.81 546 LYS A C 1
ATOM 4133 O O . LYS A 1 546 ? 2.568 16.471 47.440 1.00 51.81 546 LYS A O 1
ATOM 4138 N N . SER A 1 547 ? 1.143 17.926 46.455 1.00 49.31 547 SER A N 1
ATOM 4139 C CA . SER A 1 547 ? 1.549 19.115 47.219 1.00 49.31 547 SER A CA 1
ATOM 4140 C C . SER A 1 547 ? 1.316 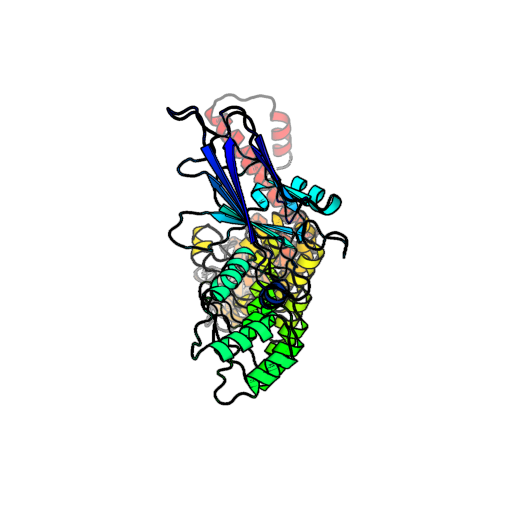18.969 48.729 1.00 49.31 547 SER A C 1
ATOM 4142 O O . SER A 1 547 ? 2.218 19.290 49.501 1.00 49.31 547 SER A O 1
ATOM 4144 N N . ILE A 1 548 ? 0.171 18.413 49.147 1.00 51.06 548 ILE A N 1
ATOM 4145 C CA . ILE A 1 548 ? -0.172 18.164 50.562 1.00 51.06 548 ILE A CA 1
ATOM 4146 C C . ILE A 1 548 ? 0.767 17.122 51.195 1.00 51.06 548 ILE A C 1
ATOM 4148 O O . ILE A 1 548 ? 1.322 17.346 52.269 1.00 51.06 548 ILE A O 1
ATOM 4152 N N . ASN A 1 549 ? 1.044 16.019 50.494 1.00 47.28 549 ASN A N 1
ATOM 4153 C CA . ASN A 1 549 ? 1.977 14.997 50.981 1.00 47.28 549 ASN A CA 1
ATOM 4154 C C . ASN A 1 549 ? 3.425 15.519 51.084 1.00 47.28 549 ASN A C 1
ATOM 4156 O O . ASN A 1 549 ? 4.207 15.032 51.903 1.00 47.28 549 ASN A O 1
ATOM 4160 N N . THR A 1 550 ? 3.815 16.505 50.265 1.00 46.34 550 THR A N 1
ATOM 4161 C CA . THR A 1 550 ? 5.111 17.195 50.402 1.00 46.34 550 THR A CA 1
ATOM 4162 C C . THR A 1 550 ? 5.142 18.216 51.540 1.00 46.34 550 THR A C 1
ATOM 4164 O O . THR A 1 550 ? 6.191 18.362 52.170 1.00 46.34 550 THR A O 1
ATOM 4167 N N . THR A 1 551 ? 4.040 18.905 51.850 1.00 49.47 551 THR A N 1
ATOM 4168 C CA . THR A 1 551 ? 3.980 19.853 52.979 1.00 49.47 551 THR A CA 1
ATOM 4169 C C . THR A 1 551 ? 3.921 19.138 54.329 1.00 49.47 551 THR A C 1
ATOM 4171 O O . THR A 1 551 ? 4.618 19.557 55.252 1.00 49.47 551 THR A O 1
ATOM 4174 N N . GLU A 1 552 ? 3.212 18.010 54.437 1.00 47.75 552 GLU A N 1
ATOM 4175 C CA . GLU A 1 552 ? 3.219 17.159 55.641 1.00 47.75 552 GLU A CA 1
ATOM 4176 C C . GLU A 1 552 ? 4.606 16.567 55.934 1.00 47.75 552 GLU A C 1
ATOM 4178 O O . GLU A 1 552 ? 5.031 16.518 57.086 1.00 47.75 552 GLU A O 1
ATOM 4183 N N . LYS A 1 553 ? 5.372 16.198 54.898 1.00 48.03 553 LYS A N 1
ATOM 4184 C CA . LYS A 1 553 ? 6.750 15.697 55.054 1.00 48.03 553 LYS A CA 1
ATOM 4185 C C . LYS A 1 553 ? 7.782 16.769 55.410 1.00 48.03 553 LYS A C 1
ATOM 4187 O O . LYS A 1 553 ? 8.859 16.424 55.887 1.00 48.03 553 LYS A O 1
ATOM 4192 N N . THR A 1 554 ? 7.503 18.047 55.151 1.00 45.94 554 THR A N 1
ATOM 4193 C CA . THR A 1 554 ? 8.486 19.138 55.312 1.00 45.94 554 THR A CA 1
ATOM 4194 C C . THR A 1 554 ? 8.168 20.105 56.453 1.00 45.94 554 THR A C 1
ATOM 4196 O O . THR A 1 554 ? 8.968 21.002 56.720 1.00 45.94 554 THR A O 1
ATOM 4199 N N . GLY A 1 555 ? 7.039 19.927 57.153 1.00 45.25 555 GLY A N 1
ATOM 4200 C CA . GLY A 1 555 ? 6.704 20.655 58.383 1.00 45.25 555 GLY A CA 1
ATOM 4201 C C . GLY A 1 555 ? 6.601 22.179 58.235 1.00 45.25 555 GLY A C 1
ATOM 4202 O O . GLY A 1 555 ? 6.634 22.893 59.234 1.00 45.25 555 GLY A O 1
ATOM 4203 N N . LYS A 1 556 ? 6.501 22.705 57.008 1.00 45.22 556 LYS A N 1
ATOM 4204 C CA . LYS A 1 556 ? 6.381 24.144 56.743 1.00 45.22 556 LYS A CA 1
ATOM 4205 C C . LYS A 1 556 ? 5.055 24.439 56.059 1.00 45.22 556 LYS A C 1
ATOM 4207 O O . LYS A 1 556 ? 4.920 24.270 54.849 1.00 45.22 556 LYS A O 1
ATOM 4212 N N . VAL A 1 557 ? 4.099 24.933 56.841 1.00 42.97 557 VAL A N 1
ATOM 4213 C CA . VAL A 1 557 ? 2.892 25.582 56.321 1.00 42.97 557 VAL A CA 1
ATOM 4214 C C . VAL A 1 557 ? 3.335 26.885 55.652 1.00 42.97 557 VAL A C 1
ATOM 4216 O O . VAL A 1 557 ? 3.913 27.757 56.297 1.00 42.97 557 VAL A O 1
ATOM 4219 N N . LYS A 1 558 ? 3.148 27.003 54.333 1.00 46.47 558 LYS A N 1
ATOM 4220 C CA . LYS A 1 558 ? 3.240 28.295 53.643 1.00 46.47 558 LYS A CA 1
ATOM 4221 C C . LYS A 1 558 ? 1.839 28.899 53.624 1.00 46.47 558 LYS A C 1
ATOM 4223 O O . LYS A 1 558 ? 0.987 28.438 52.874 1.00 46.47 558 LYS A O 1
ATOM 4228 N N . ASP A 1 559 ? 1.645 29.961 54.398 1.00 44.62 559 ASP A N 1
ATOM 4229 C CA . ASP A 1 559 ? 0.393 30.720 54.580 1.00 44.62 559 ASP A CA 1
ATOM 4230 C C . ASP A 1 559 ? -0.143 31.443 53.318 1.00 44.62 559 ASP A C 1
ATOM 4232 O O . ASP A 1 559 ? -0.824 32.460 53.418 1.00 44.62 559 ASP A O 1
ATOM 4236 N N . LYS A 1 560 ? 0.159 30.971 52.100 1.00 44.31 560 LYS A N 1
ATOM 4237 C CA . LYS A 1 560 ? -0.301 31.606 50.849 1.00 44.31 560 LYS A CA 1
ATOM 4238 C C . LYS A 1 560 ? -1.394 30.842 50.096 1.00 44.31 560 LYS A C 1
ATOM 4240 O O . LYS A 1 560 ? -2.052 31.458 49.264 1.00 44.31 560 LYS A O 1
ATOM 4245 N N . ASP A 1 561 ? -1.663 29.583 50.444 1.00 45.78 561 ASP A N 1
ATOM 4246 C CA . ASP A 1 561 ? -2.709 28.773 49.788 1.00 45.78 561 ASP A CA 1
ATOM 4247 C C . ASP A 1 561 ? -4.048 28.743 50.552 1.00 45.78 561 ASP A C 1
ATOM 4249 O O . ASP A 1 561 ? -5.042 28.184 50.083 1.00 45.78 561 ASP A O 1
ATOM 4253 N N . ASP A 1 562 ? -4.121 29.409 51.706 1.00 46.84 562 ASP A N 1
ATOM 4254 C CA . ASP A 1 562 ? -5.258 29.314 52.626 1.00 46.84 562 ASP A CA 1
ATOM 4255 C C . ASP A 1 562 ? -6.562 29.902 52.040 1.00 46.84 562 ASP A C 1
ATOM 4257 O O . ASP A 1 562 ? -7.654 29.455 52.369 1.00 46.84 562 ASP A O 1
ATOM 4261 N N . MET A 1 563 ? -6.497 30.835 51.081 1.00 40.34 563 MET A N 1
ATOM 4262 C CA . MET A 1 563 ? -7.706 31.409 50.464 1.00 40.34 563 MET A CA 1
ATOM 4263 C C . MET A 1 563 ? -8.341 30.504 49.390 1.00 40.34 563 MET A C 1
ATOM 4265 O O . MET A 1 563 ? -9.557 30.547 49.190 1.00 40.34 563 MET A O 1
ATOM 4269 N N . ALA A 1 564 ? -7.545 29.666 48.716 1.00 42.44 564 ALA A N 1
ATOM 4270 C CA . ALA A 1 564 ? -8.029 28.701 47.724 1.00 42.44 564 ALA A CA 1
ATOM 4271 C C . ALA A 1 564 ? -8.508 27.399 48.392 1.00 42.44 564 ALA A C 1
ATOM 4273 O O . ALA A 1 564 ? -9.537 26.844 48.001 1.00 42.44 564 ALA A O 1
ATOM 4274 N N . VAL A 1 565 ? -7.826 26.974 49.461 1.00 41.91 565 VAL A N 1
ATOM 4275 C CA . VAL A 1 565 ? -8.240 25.844 50.306 1.00 41.91 565 VAL A CA 1
ATOM 4276 C C . VAL A 1 565 ? -9.510 26.187 51.101 1.00 41.91 565 VAL A C 1
ATOM 4278 O O . VAL A 1 565 ? -10.443 25.387 51.120 1.00 41.91 565 VAL A O 1
ATOM 4281 N N . LYS A 1 566 ? -9.642 27.411 51.644 1.00 43.22 566 LYS A N 1
ATOM 4282 C CA . LYS A 1 566 ? -10.892 27.877 52.285 1.00 43.22 566 LYS A CA 1
ATOM 4283 C C . LYS A 1 566 ? -12.074 27.977 51.318 1.00 43.22 566 LYS A C 1
ATOM 4285 O O . LYS A 1 566 ? -13.197 27.697 51.725 1.00 43.22 566 LYS A O 1
ATOM 4290 N N . LYS A 1 567 ? -11.843 28.312 50.040 1.00 42.50 567 LYS A N 1
ATOM 4291 C CA . LYS A 1 567 ? -12.888 28.249 48.998 1.00 42.50 567 LYS A CA 1
ATOM 4292 C C . LYS A 1 567 ? -13.349 26.815 48.709 1.00 42.50 567 LYS A C 1
ATOM 4294 O O . LYS A 1 567 ? -14.520 26.635 48.401 1.00 42.50 567 LYS A O 1
ATOM 4299 N N . CYS A 1 568 ? -12.474 25.815 48.847 1.00 33.78 568 CYS A N 1
ATOM 4300 C CA . CYS A 1 568 ? -12.849 24.401 48.721 1.00 33.78 568 CYS A CA 1
ATOM 4301 C C . CYS A 1 568 ? -13.656 23.894 49.927 1.00 33.78 568 CYS A C 1
ATOM 4303 O O . CYS A 1 568 ? -14.616 23.160 49.731 1.00 33.78 568 CYS A O 1
ATOM 4305 N N . CYS A 1 569 ? -13.332 24.313 51.157 1.00 34.28 569 CYS A N 1
ATOM 4306 C CA . CYS A 1 569 ? -14.106 23.919 52.345 1.00 34.28 569 CYS A CA 1
ATOM 4307 C C . CYS A 1 569 ? -15.489 24.589 52.439 1.00 34.28 569 CYS A C 1
ATOM 4309 O O . CYS A 1 569 ? -16.339 24.095 53.165 1.00 34.28 569 CYS A O 1
ATOM 4311 N 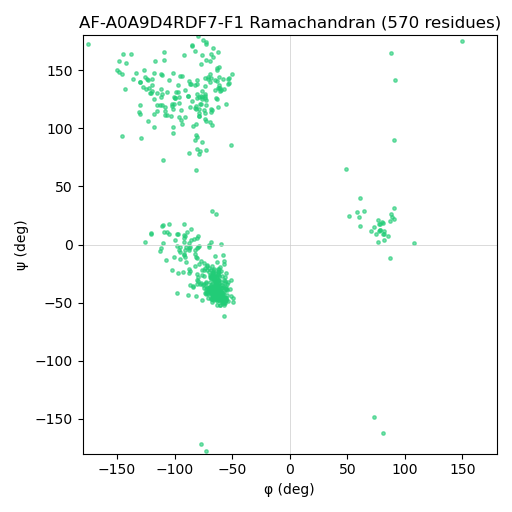N . ALA A 1 570 ? -15.723 25.695 51.724 1.00 34.06 570 ALA A N 1
ATOM 4312 C CA . ALA A 1 570 ? -17.015 26.389 51.694 1.00 34.06 570 ALA A CA 1
ATOM 4313 C C . ALA A 1 570 ? -18.002 25.842 50.635 1.00 34.06 570 ALA A C 1
ATOM 4315 O O . ALA A 1 570 ? -19.109 26.362 50.518 1.00 34.06 570 ALA A O 1
ATOM 4316 N N . LEU A 1 571 ? -17.590 24.844 49.839 1.00 35.16 571 LEU A N 1
ATOM 4317 C CA . LEU A 1 571 ? -18.386 24.208 48.774 1.00 35.16 571 LEU A CA 1
ATOM 4318 C C . LEU A 1 571 ? -18.595 22.691 48.990 1.00 35.16 571 LEU A C 1
ATOM 4320 O O . LEU A 1 571 ? -19.094 22.010 48.092 1.00 35.16 571 LEU A O 1
ATOM 4324 N N . ILE A 1 572 ? -18.216 22.183 50.167 1.00 34.66 572 ILE A N 1
ATOM 4325 C CA . ILE A 1 572 ? -18.725 20.938 50.769 1.00 34.66 572 ILE A CA 1
ATOM 4326 C C . ILE A 1 572 ? -19.932 21.333 51.616 1.00 34.66 572 ILE A C 1
ATOM 4328 O O . ILE A 1 572 ? -20.944 20.601 51.566 1.00 34.66 572 ILE A O 1
#

Mean predicted aligned error: 18.37 Å

Organism: Dreissena polymorpha (NCBI:txid45954)

Secondary structure (DSSP, 8-state):
--S--EEEEEEEEE-TT-EEEE-SS-TT-EEEE-TTSS---SSS-EEEEEEEE---HHHHHHHH-TT-EEPPEEEEEETT---SS--EEEEEPTTBTTBPPPGGGEEEEEEETTSSSTT--EE-HHHH-HHHHHHHHHHSEEEE-S--S-EEEEEEE--TT-S-HHHHHHHHHHHTT--S--TTHHHHHHHHHHHHT-HHHHHHHHTSTT--TT-B-TTS-BHHHHHHHHT-HHHHHHHHHTT--TT-B-TTS-BHHHHHHHHT-HHHHHHHHHTT--TTPPPTTT---HHHHHHHTT-HHHHHHHHHTT--S--B-TT--BHHHHHHHH--SHHHHHHHHHHHHHH--GGG-PPPHHHHHTT---HHHHHHHHHHHSGGGTTTHHHHHHHHHHHHHHHHHHHHHGGGG--THHHHHHHHHHHT-HHHHHHHHTSGGGTT---TT---HHHHHHHHT-HHHHHHHHHTT--TT-B-TT--BHHHHHHHTT-HHHHHHHHHTT--TTPPPTT---HHHHHHHTT-HHHHHHHHHHHHHHHHHHHHHHHHHHHHHHT---TTSHHHHHHHHT--